Protein 3MKR (pdb70)

Secondary structure (DSSP, 8-state):
-TTHHHHHHHHTT-HHHHHHHHHHS---SHHHHHHHHHHHHHHHHHTT-HHHHHHHS-TTS-HHHHHHHHHHHHHH-STTHHHHHHHHHHHHHS----S-HHHHHHHHHHHHHTT-HHHHHHHHTT--SHHHHHHHHHHHHHTT-HHHHHHHHHHHHHH-TT-HHHHHHHHHHHHHH-TTHHHHHHHHHHHHHHHS---HHHHHHHHHHHHHTT-HHHHHHHHHHHHHH-TT-HHHHHHHHHHHHHTT--HHHHHHHHHHHHHH-TT-HHHHHHHHHHHHHHHHHHHHS--/----PPP----HHHHHHHH---HHHHHHTT-HHHHHHHHHHHS-B---GGGHHHHHHHHTTS-EEE-SSTTSPPEEE--BTTTTT--SSS--BPP---HHHHHHHHHHHHHHHHTT-HHHHHHHHHHHHHHGGG----SHHHHHHHHHHHHHHHHHHHHHHHHHHHTTS---SHHHHHHHHHHHHHHTTS---HHHHHHHHHHHHHHHHHTTBHHHHHHHHHHHHHT---HHHHHHHHHHHHHHHHS--BSS--S--TTS---BBTTT--B--TTS--EE-TTT--EE-GGGTTSBPTTTSSBBSS--------SGGG--

Nearest PDB structures (foldseek):
  3mkr-assembly1_B  TM=1.003E+00  e=6.838E-54  Bos taurus
  6u3v-assembly1_B  TM=9.927E-01  e=8.594E-50  Homo sapiens
  6tzt-assembly1_B  TM=9.932E-01  e=1.161E-49  Homo sapiens
  5a1v-assembly1_K  TM=9.867E-01  e=1.006E-48  Mus musculus
  3mv3-assembly1_A  TM=9.420E-01  e=2.541E-23  Saccharomyces cerevisiae

InterPro domains:
  IPR006822 Coatomer, epsilon subunit [PF04733] (16-305)
  IPR006822 Coatomer, epsilon subunit [PIRSF016478] (16-308)
  IPR006822 Coatomer, epsilon subunit [PTHR10805] (15-307)
  IPR011990 Tetratricopeptide-like helical domain superfamily [G3DSA:1.25.40.10] (17-307)
  IPR011990 Tetratricopeptide-like helical domain superfamily [SSF48452] (111-274)

Sequence (611 aa):
DELFDVKNAFYIGSYQQCINEAQRVKPSSPERDVERDVFLYRAYLAQRKYGVVLDEIKPSSAPELQAVRMFAEYLASHSRRDAIVAELDREMSRSVDVTNTTFLLMAASIYFYDQNPDAALRTLHQGDSLECMAMTVQILLKLDRLDLARKELKKMQDQDEDATLTQLATAWVSLAAGGEKLQDAYYIFQEMADKCSPTLLLLNGQAACHMAQGRWEAAEGVLQEALDKDSGHPETLINLVVLSQHLGKPPEVTNRYLSQLKDAHRSHPFIKEYRAKENDFDRLVLQYAPSGFFVPPTKGTSPTQIWCNNSQLPVDHILAGSFETAMRLLHDQVGVTQFGPYKQLFLQTYARGRTTYQALPCLPSMYGYPNRNWKDAGLKNGVPAVGLKLNDLIQRLQLCYQLTTVGKFEEAVEKFRSILLSVPLLVVDNKQEIAEAQQLITICREYIVGLSMETERKKLPKETLEQQKRICEMAAYFTHSNLQPVHMILVLRTALNLFFKLKNFRTAAAFARRLLELGPKPEVAQQTRKILSACEKNPTDAYQLNYDMHNPFDICAASYRPIYRGKPVEKCPLSGACYSPEFKGQICKVTTVTEIGKDVIGLRISPLQFR

Radius of gyration: 32.42 Å; Cα contacts (8 Å, |Δi|>4): 963; chains: 2; bounding box: 47×48×113 Å

Solvent-accessible surface area: 28336 Å² total; per-residue (Å²): 123,75,1,120,85,2,36,21,2,0,16,2,10,20,35,95,71,0,2,71,51,0,104,209,27,152,58,86,29,104,109,97,43,34,66,46,33,5,12,20,22,13,0,46,5,14,45,122,104,59,40,50,0,39,120,103,3,129,126,97,29,27,89,45,13,58,1,0,73,37,2,0,41,4,22,38,33,118,101,101,47,115,50,9,19,58,77,0,68,142,59,44,91,172,65,124,77,48,127,23,39,22,30,0,7,3,0,0,5,0,6,11,71,53,153,55,34,62,22,0,7,126,1,4,78,74,14,132,34,24,13,4,23,0,2,18,0,0,0,10,16,96,13,51,54,24,73,42,0,89,144,22,12,119,122,0,48,130,110,62,91,121,24,20,14,0,51,1,0,22,0,1,4,13,23,40,16,21,8,157,95,4,50,68,0,24,120,29,0,60,102,16,8,99,155,58,33,50,8,37,6,0,4,1,1,13,0,2,0,12,0,14,6,45,90,31,142,51,0,48,40,21,0,101,78,0,43,119,112,58,75,7,18,3,11,0,0,2,0,12,0,0,3,4,23,33,47,57,89,70,88,106,36,9,82,169,40,8,54,48,0,66,125,41,48,175,64,34,78,1,0,103,55,21,79,50,46,53,96,38,0,59,126,2,16,139,107,39,31,74,178,117,194,33,108,60,27,98,168,29,72,40,31,26,89,17,3,20,103,63,12,95,4,1,3,0,8,0,7,15,9,32,5,68,36,0,0,111,30,0,37,61,7,1,0,1,9,44,0,29,59,1,50,122,31,0,2,67,3,5,2,9,4,21,1,3,9,27,2,4,3,21,11,32,30,14,55,12,62,10,33,76,35,58,157,114,10,39,92,152,93,5,20,2,13,33,13,23,121,14,116,57,0,62,118,98,10,90,69,0,26,107,16,7,69,102,40,117,34,143,62,0,15,108,70,0,56,51,1,0,7,2,0,2,4,1,18,6,111,67,134,120,43,22,45,56,0,86,111,5,4,55,51,0,52,22,2,1,12,0,1,20,1,15,42,61,23,120,159,46,75,144,145,63,75,107,51,64,39,68,14,4,20,3,2,0,2,7,6,62,6,102,16,54,69,72,2,27,19,65,13,0,89,41,0,2,67,45,1,66,173,12,135,3,30,165,31,0,3,19,1,0,122,92,0,46,152,43,57,19,131,101,108,6,10,108,66,3,136,155,33,28,65,36,0,83,184,74,74,68,47,60,81,163,16,81,25,56,71,151,39,89,28,59,23,0,1,32,38,6,87,13,8,39,162,70,105,93,50,37,109,5,31,15,2,25,0,12,1,0,55,107,46,121,42,95,59,1,104,3,0,42,0,0,38,3,14,66,136,51,110,22,12,45,0,0,84,87,46,78,259

CATH classification: 1.25.40.10

Structure (mmCIF, N/CA/C/O backbone):
data_3MKR
#
_entry.id   3MKR
#
_cell.length_a   176.629
_cell.length_b   176.629
_cell.length_c   141.177
_cell.angle_alpha   90.00
_cell.angle_beta   90.00
_cell.angle_gamma   90.00
#
_symmetry.space_group_name_H-M   'I 4 2 2'
#
loop_
_entity.id
_entity.type
_entity.pdbx_description
1 polymer 'Coatomer subunit epsilon'
2 polymer 'Coatomer subunit alpha'
3 water water
#
loop_
_atom_site.group_PDB
_atom_site.id
_atom_site.type_symbol
_atom_site.label_atom_id
_atom_site.label_alt_id
_atom_site.label_comp_id
_atom_site.label_asym_id
_atom_site.label_entity_id
_atom_site.label_seq_id
_atom_site.pdbx_PDB_ins_code
_atom_site.Cartn_x
_atom_site.Cartn_y
_atom_site.Cartn_z
_atom_site.occupancy
_atom_site.B_iso_or_equiv
_atom_site.auth_seq_id
_atom_site.auth_comp_id
_atom_site.auth_asym_id
_atom_site.auth_atom_id
_atom_site.pdbx_PDB_model_num
ATOM 1 N N . ASP A 1 1 ? 53.483 31.437 95.370 1.00 71.75 17 ASP A N 1
ATOM 2 C CA . ASP A 1 1 ? 53.897 32.838 95.075 1.00 71.16 17 ASP A CA 1
ATOM 3 C C . ASP A 1 1 ? 52.688 33.685 94.709 1.00 70.44 17 ASP A C 1
ATOM 4 O O . ASP A 1 1 ? 51.958 33.368 93.773 1.00 69.51 17 ASP A O 1
ATOM 9 N N . GLU A 1 2 ? 52.490 34.773 95.440 1.00 70.53 18 GLU A N 1
ATOM 10 C CA . GLU A 1 2 ? 51.361 35.667 95.201 1.00 71.73 18 GLU A CA 1
ATOM 11 C C . GLU A 1 2 ? 51.593 36.593 94.004 1.00 71.58 18 GLU A C 1
ATOM 12 O O . GLU A 1 2 ? 50.646 37.141 93.428 1.00 71.64 18 GLU A O 1
ATOM 18 N N . LEU A 1 3 ? 52.859 36.762 93.640 1.00 70.10 19 LEU A N 1
ATOM 19 C CA . LEU A 1 3 ? 53.239 37.615 92.520 1.00 67.39 19 LEU A CA 1
ATOM 20 C C . LEU A 1 3 ? 53.554 36.803 91.266 1.00 65.32 19 LEU A C 1
ATOM 21 O O . LEU A 1 3 ? 54.218 37.293 90.351 1.00 64.76 19 LEU A O 1
ATOM 26 N N . PHE A 1 4 ? 53.072 35.566 91.224 1.00 62.33 20 PHE A N 1
ATOM 27 C CA . PHE A 1 4 ? 53.313 34.700 90.080 1.00 60.72 20 PHE A CA 1
ATOM 28 C C . PHE A 1 4 ? 52.818 35.285 88.758 1.00 59.04 20 PHE A C 1
ATOM 29 O O . PHE A 1 4 ? 53.544 35.283 87.765 1.00 57.47 20 PHE A O 1
ATOM 37 N N . ASP A 1 5 ? 51.583 35.778 88.739 1.00 58.58 21 ASP A N 1
ATOM 38 C CA . ASP A 1 5 ? 51.030 36.360 87.518 1.00 58.31 21 ASP A CA 1
ATOM 39 C C . ASP A 1 5 ? 51.780 37.614 87.103 1.00 56.87 21 ASP A C 1
ATOM 40 O O . ASP A 1 5 ? 52.167 37.761 85.940 1.00 56.72 21 ASP A O 1
ATOM 45 N N . VAL A 1 6 ? 51.973 38.512 88.066 1.00 54.41 22 VAL A N 1
ATOM 46 C CA . VAL A 1 6 ? 52.675 39.766 87.841 1.00 52.30 22 VAL A CA 1
ATOM 47 C C . VAL A 1 6 ? 53.989 39.524 87.106 1.00 51.76 22 VAL A C 1
ATOM 48 O O . VAL A 1 6 ? 54.226 40.091 86.036 1.00 50.11 22 VAL A O 1
ATOM 52 N N . LYS A 1 7 ? 54.833 38.677 87.692 1.00 49.76 23 LYS A N 1
ATOM 53 C CA . LYS A 1 7 ? 56.136 38.357 87.126 1.00 50.12 23 LYS A CA 1
ATOM 54 C C . LYS A 1 7 ? 56.016 37.690 85.763 1.00 49.06 23 LYS A C 1
ATOM 55 O O . LYS A 1 7 ? 56.690 38.062 84.802 1.00 46.12 23 LYS A O 1
ATOM 61 N N . ASN A 1 8 ? 55.160 36.686 85.688 1.00 49.41 24 ASN A N 1
ATOM 62 C CA . ASN A 1 8 ? 54.974 35.974 84.442 1.00 49.67 24 ASN A CA 1
ATOM 63 C C . ASN A 1 8 ? 54.537 36.930 83.327 1.00 48.78 24 ASN A C 1
ATOM 64 O O . ASN A 1 8 ? 55.083 36.891 82.219 1.00 47.85 24 ASN A O 1
ATOM 69 N N . ALA A 1 9 ? 53.563 37.788 83.619 1.00 46.41 25 ALA A N 1
ATOM 70 C CA . ALA A 1 9 ? 53.087 38.742 82.626 1.00 45.52 25 ALA A CA 1
ATOM 71 C C . ALA A 1 9 ? 54.276 39.572 82.110 1.00 44.91 25 ALA A C 1
ATOM 72 O O . ALA A 1 9 ? 54.407 39.842 80.909 1.00 44.76 25 ALA A O 1
ATOM 74 N N . PHE A 1 10 ? 55.150 39.954 83.032 1.00 41.93 26 PHE A N 1
ATOM 75 C CA . PHE A 1 10 ? 56.334 40.728 82.702 1.00 40.36 26 PHE A CA 1
ATOM 76 C C . PHE A 1 10 ? 57.275 39.985 81.744 1.00 39.82 26 PHE A C 1
ATOM 77 O O . PHE A 1 10 ? 57.624 40.493 80.674 1.00 40.41 26 PHE A O 1
ATOM 85 N N . TYR A 1 11 ? 57.680 38.780 82.127 1.00 37.91 27 TYR A N 1
ATOM 86 C CA . TYR A 1 11 ? 58.598 37.998 81.315 1.00 38.40 27 TYR A CA 1
ATOM 87 C C . TYR A 1 11 ? 58.139 37.654 79.904 1.00 38.77 27 TYR A C 1
ATOM 88 O O . TYR A 1 11 ? 58.963 37.602 79.000 1.00 39.08 27 TYR A O 1
ATOM 97 N N . ILE A 1 12 ? 56.844 37.409 79.703 1.00 40.27 28 ILE A N 1
ATOM 98 C CA . ILE A 1 12 ? 56.350 37.071 78.364 1.00 39.96 28 ILE A CA 1
ATOM 99 C C . ILE A 1 12 ? 56.107 38.321 77.528 1.00 40.49 28 ILE A C 1
ATOM 100 O O . ILE A 1 12 ? 55.680 38.232 76.375 1.00 40.72 28 ILE A O 1
ATOM 105 N N . GLY A 1 13 ? 56.342 39.484 78.127 1.00 40.70 29 GLY A N 1
ATOM 106 C CA . GLY A 1 13 ? 56.188 40.726 77.398 1.00 40.12 29 GLY A CA 1
ATOM 107 C C . GLY A 1 13 ? 54.902 41.530 77.441 1.00 41.37 29 GLY A C 1
ATOM 108 O O . GLY A 1 13 ? 54.791 42.486 76.677 1.00 43.03 29 GLY A O 1
ATOM 109 N N . SER A 1 14 ? 53.920 41.173 78.269 1.00 41.66 30 SER A N 1
ATOM 110 C CA . SER A 1 14 ? 52.697 41.985 78.323 1.00 42.49 30 SER A CA 1
ATOM 111 C C . SER A 1 14 ? 52.790 42.833 79.583 1.00 42.81 30 SER A C 1
ATOM 112 O O . SER A 1 14 ? 52.304 42.479 80.659 1.00 45.50 30 SER A O 1
ATOM 115 N N . TYR A 1 15 ? 53.435 43.973 79.407 1.00 41.05 31 TYR A N 1
ATOM 116 C CA . TYR A 1 15 ? 53.703 44.907 80.469 1.00 40.47 31 TYR A CA 1
ATOM 117 C C . TYR A 1 15 ? 52.498 45.588 81.106 1.00 40.55 31 TYR A C 1
ATOM 118 O O . TYR A 1 15 ? 52.441 45.729 82.332 1.00 41.10 31 TYR A O 1
ATOM 127 N N . GLN A 1 16 ? 51.531 46.004 80.297 1.00 40.93 32 GLN A N 1
ATOM 128 C CA . GLN A 1 16 ? 50.358 46.672 80.844 1.00 40.60 32 GLN A CA 1
ATOM 129 C C . GLN A 1 16 ? 49.638 45.705 81.769 1.00 42.19 32 GLN A C 1
ATOM 130 O O . GLN A 1 16 ? 49.156 46.090 82.836 1.00 40.71 32 GLN A O 1
ATOM 136 N N . GLN A 1 17 ? 49.590 44.439 81.358 1.00 44.12 33 GLN A N 1
ATOM 137 C CA . GLN A 1 17 ? 48.958 43.397 82.154 1.00 44.55 33 GLN A CA 1
ATOM 138 C C . GLN A 1 17 ? 49.720 43.249 83.463 1.00 44.38 33 GLN A C 1
ATOM 139 O O . GLN A 1 17 ? 49.125 43.026 84.510 1.00 45.36 33 GLN A O 1
ATOM 145 N N . CYS A 1 18 ? 51.044 43.359 83.394 1.00 42.61 34 CYS A N 1
ATOM 146 C CA . CYS A 1 18 ? 51.880 43.256 84.579 1.00 41.16 34 CYS A CA 1
ATOM 147 C C . CYS A 1 18 ? 51.564 44.416 85.525 1.00 42.62 34 CYS A C 1
ATOM 148 O O . CYS A 1 18 ? 51.394 44.238 86.742 1.00 41.12 34 CYS A O 1
ATOM 151 N N . ILE A 1 19 ? 51.487 45.610 84.953 1.00 42.26 35 ILE A N 1
ATOM 152 C CA . ILE A 1 19 ? 51.192 46.795 85.733 1.00 42.49 35 ILE A CA 1
ATOM 153 C C . ILE A 1 19 ? 49.786 46.719 86.340 1.00 43.91 35 ILE A C 1
ATOM 154 O O . ILE A 1 19 ? 49.585 47.039 87.508 1.00 45.63 35 ILE A O 1
ATOM 159 N N . ASN A 1 20 ? 48.812 46.277 85.561 1.00 44.36 36 ASN A N 1
ATOM 160 C CA . ASN A 1 20 ? 47.458 46.190 86.079 1.00 45.42 36 ASN A CA 1
ATOM 161 C C . ASN A 1 20 ? 47.370 45.240 87.259 1.00 47.91 36 ASN A C 1
ATOM 162 O O . ASN A 1 20 ? 46.802 45.581 88.298 1.00 47.77 36 ASN A O 1
ATOM 167 N N . GLU A 1 21 ? 47.934 44.048 87.109 1.00 50.72 37 GLU A N 1
ATOM 168 C CA . GLU A 1 21 ? 47.880 43.078 88.188 1.00 54.48 37 GLU A CA 1
ATOM 169 C C . GLU A 1 21 ? 48.711 43.515 89.378 1.00 55.67 37 GLU A C 1
ATOM 170 O O . GLU A 1 21 ? 48.321 43.302 90.522 1.00 56.67 37 GLU A O 1
ATOM 176 N N . ALA A 1 22 ? 49.854 44.134 89.111 1.00 57.39 38 ALA A N 1
ATOM 177 C CA . ALA A 1 22 ? 50.718 44.597 90.185 1.00 58.76 38 ALA A CA 1
ATOM 178 C C . ALA A 1 22 ? 49.914 45.433 91.180 1.00 60.00 38 ALA A C 1
ATOM 179 O O . ALA A 1 22 ? 50.083 45.298 92.393 1.00 59.54 38 ALA A O 1
ATOM 181 N N . GLN A 1 23 ? 49.028 46.278 90.661 1.00 61.37 39 GLN A N 1
ATOM 182 C CA . GLN A 1 23 ? 48.202 47.142 91.498 1.00 64.90 39 GLN A CA 1
ATOM 183 C C . GLN A 1 23 ? 47.032 46.435 92.175 1.00 68.31 39 GLN A C 1
ATOM 184 O O . GLN A 1 23 ? 46.622 46.819 93.268 1.00 68.79 39 GLN A O 1
ATOM 190 N N . ARG A 1 24 ? 46.484 45.415 91.524 1.00 72.54 40 ARG A N 1
ATOM 191 C CA . ARG A 1 24 ? 45.373 44.663 92.098 1.00 76.87 40 ARG A CA 1
ATOM 192 C C . ARG A 1 24 ? 45.872 43.844 93.291 1.00 78.11 40 ARG A C 1
ATOM 193 O O . ARG A 1 24 ? 45.106 43.516 94.196 1.00 78.40 40 ARG A O 1
ATOM 201 N N . VAL A 1 25 ? 47.163 43.528 93.289 1.00 79.51 41 VAL A N 1
ATOM 202 C CA . VAL A 1 25 ? 47.771 42.745 94.362 1.00 81.43 41 VAL A CA 1
ATOM 203 C C . VAL A 1 25 ? 47.911 43.528 95.662 1.00 82.86 41 VAL A C 1
ATOM 204 O O . VAL A 1 25 ? 48.207 44.726 95.655 1.00 82.85 41 VAL A O 1
ATOM 208 N N . LYS A 1 26 ? 47.699 42.834 96.777 1.00 84.38 42 LYS A N 1
ATOM 209 C CA . LYS A 1 26 ? 47.824 43.437 98.096 1.00 85.57 42 LYS A CA 1
ATOM 210 C C . LYS A 1 26 ? 49.114 42.941 98.728 1.00 86.42 42 LYS A C 1
ATOM 211 O O . LYS A 1 26 ? 49.388 41.743 98.744 1.00 85.24 42 LYS A O 1
ATOM 217 N N . PRO A 1 27 ? 49.919 43.868 99.270 1.00 88.51 43 PRO A N 1
ATOM 218 C CA . PRO A 1 27 ? 51.205 43.568 99.913 1.00 89.03 43 PRO A CA 1
ATOM 219 C C . PRO A 1 27 ? 51.285 42.200 100.594 1.00 88.60 43 PRO A C 1
ATOM 220 O O . PRO A 1 27 ? 51.595 41.199 99.943 1.00 88.45 43 PRO A O 1
ATOM 224 N N . SER A 1 28 ? 51.011 42.180 101.899 1.00 87.37 44 SER A N 1
ATOM 225 C CA . SER A 1 28 ? 51.036 40.966 102.723 1.00 86.69 44 SER A CA 1
ATOM 226 C C . SER A 1 28 ? 52.456 40.572 103.133 1.00 85.83 44 SER A C 1
ATOM 227 O O . SER A 1 28 ? 52.724 39.404 103.432 1.00 84.84 44 SER A O 1
ATOM 230 N N . SER A 1 29 ? 53.353 41.554 103.148 1.00 84.87 45 SER A N 1
ATOM 231 C CA . SER A 1 29 ? 54.750 41.339 103.514 1.00 83.85 45 SER A CA 1
ATOM 232 C C . SER A 1 29 ? 55.583 42.517 103.029 1.00 84.28 45 SER A C 1
ATOM 233 O O . SER A 1 29 ? 55.539 42.868 101.851 1.00 84.51 45 SER A O 1
ATOM 236 N N . PRO A 1 30 ? 56.348 43.152 103.931 1.00 84.84 46 PRO A N 1
ATOM 237 C CA . PRO A 1 30 ? 57.161 44.284 103.483 1.00 84.91 46 PRO A CA 1
ATOM 238 C C . PRO A 1 30 ? 58.110 43.818 102.387 1.00 84.24 46 PRO A C 1
ATOM 239 O O . PRO A 1 30 ? 58.642 44.624 101.632 1.00 83.82 46 PRO A O 1
ATOM 243 N N . GLU A 1 31 ? 58.306 42.504 102.310 1.00 84.09 47 GLU A N 1
ATOM 244 C CA . GLU A 1 31 ? 59.173 41.907 101.296 1.00 84.08 47 GLU A CA 1
ATOM 245 C C . GLU A 1 31 ? 58.392 41.893 99.982 1.00 82.42 47 GLU A C 1
ATOM 246 O O . GLU A 1 31 ? 58.797 42.493 98.986 1.00 82.10 47 GLU A O 1
ATOM 252 N N . ARG A 1 32 ? 57.261 41.199 100.004 1.00 80.89 48 ARG A N 1
ATOM 253 C CA . ARG A 1 32 ? 56.402 41.077 98.840 1.00 80.16 48 ARG A CA 1
ATOM 254 C C . ARG A 1 32 ? 56.018 42.441 98.272 1.00 78.17 48 ARG A C 1
ATOM 255 O O . ARG A 1 32 ? 55.993 42.626 97.055 1.00 77.55 48 ARG A O 1
ATOM 263 N N . ASP A 1 33 ? 55.717 43.395 99.150 1.00 75.68 49 ASP A N 1
ATOM 264 C CA . ASP A 1 33 ? 55.341 44.736 98.712 1.00 73.21 49 ASP A CA 1
ATOM 265 C C . ASP A 1 33 ? 56.481 45.354 97.896 1.00 71.21 49 ASP A C 1
ATOM 266 O O . ASP A 1 33 ? 56.244 46.059 96.913 1.00 71.02 49 ASP A O 1
ATOM 271 N N . VAL A 1 34 ? 57.719 45.085 98.302 1.00 68.04 50 VAL A N 1
ATOM 272 C CA . VAL A 1 34 ? 58.868 45.609 97.582 1.00 65.52 50 VAL A CA 1
ATOM 273 C C . VAL A 1 34 ? 59.022 44.842 96.274 1.00 64.51 50 VAL A C 1
ATOM 274 O O . VAL A 1 34 ? 59.269 45.437 95.226 1.00 63.52 50 VAL A O 1
ATOM 278 N N . GLU A 1 35 ? 58.872 43.520 96.338 1.00 63.41 51 GLU A N 1
ATOM 279 C CA . GLU A 1 35 ? 58.972 42.687 95.144 1.00 62.71 51 GLU A CA 1
ATOM 280 C C . GLU A 1 35 ? 57.973 43.183 94.104 1.00 61.42 51 GLU A C 1
ATOM 281 O O . GLU A 1 35 ? 58.286 43.252 92.913 1.00 61.94 51 GLU A O 1
ATOM 287 N N . ARG A 1 36 ? 56.772 43.533 94.559 1.00 58.86 52 ARG A N 1
ATOM 288 C CA . ARG A 1 36 ? 55.737 44.018 93.658 1.00 57.04 52 ARG A CA 1
ATOM 289 C C . ARG A 1 36 ? 56.115 45.332 93.002 1.00 55.03 52 ARG A C 1
ATOM 290 O O . ARG A 1 36 ? 56.032 45.462 91.783 1.00 54.51 52 ARG A O 1
ATOM 298 N N . ASP A 1 37 ? 56.500 46.316 93.810 1.00 53.41 53 ASP A N 1
ATOM 299 C CA . ASP A 1 37 ? 56.887 47.608 93.260 1.00 51.11 53 ASP A CA 1
ATOM 300 C C . ASP A 1 37 ? 58.030 47.436 92.259 1.00 48.62 53 ASP A C 1
ATOM 301 O O . ASP A 1 37 ? 58.073 48.120 91.229 1.00 47.92 53 ASP A O 1
ATOM 306 N N . VAL A 1 38 ? 58.943 46.512 92.549 1.00 43.45 54 VAL A N 1
ATOM 307 C CA . VAL A 1 38 ? 60.068 46.289 91.659 1.00 42.29 54 VAL A CA 1
ATOM 308 C C . VAL A 1 38 ? 59.574 45.889 90.274 1.00 42.95 54 VAL A C 1
ATOM 309 O O . VAL A 1 38 ? 60.019 46.449 89.269 1.00 43.23 54 VAL A O 1
ATOM 313 N N . PHE A 1 39 ? 58.654 44.933 90.209 1.00 42.03 55 PHE A N 1
ATOM 314 C CA . PHE A 1 39 ? 58.134 44.539 88.912 1.00 40.53 55 PHE A CA 1
ATOM 315 C C . PHE A 1 39 ? 57.270 45.625 88.291 1.00 40.87 55 PHE A C 1
ATOM 316 O O . PHE A 1 39 ? 57.285 45.798 87.072 1.00 41.32 55 PHE A O 1
ATOM 324 N N . LEU A 1 40 ? 56.535 46.364 89.121 1.00 40.50 56 LEU A N 1
ATOM 325 C CA . LEU A 1 40 ? 55.700 47.445 88.624 1.00 41.26 56 LEU A CA 1
ATOM 326 C C . LEU A 1 40 ? 56.564 48.397 87.808 1.00 41.62 56 LEU A C 1
ATOM 327 O O . LEU A 1 40 ? 56.218 48.756 86.686 1.00 41.31 56 LEU A O 1
ATOM 332 N N . TYR A 1 41 ? 57.697 48.802 88.366 1.00 42.44 57 TYR A N 1
ATOM 333 C CA . TYR A 1 41 ? 58.569 49.718 87.647 1.00 43.24 57 TYR A CA 1
ATOM 334 C C . TYR A 1 41 ? 59.409 49.054 86.560 1.00 42.35 57 TYR A C 1
ATOM 335 O O . TYR A 1 41 ? 59.791 49.708 85.592 1.00 43.27 57 TYR A O 1
ATOM 344 N N . ARG A 1 42 ? 59.702 47.764 86.708 1.00 42.29 58 ARG A N 1
ATOM 345 C CA . ARG A 1 42 ? 60.448 47.059 85.667 1.00 40.50 58 ARG A CA 1
ATOM 346 C C . ARG A 1 42 ? 59.546 47.157 84.430 1.00 39.05 58 ARG A C 1
ATOM 347 O O . ARG A 1 42 ? 60.011 47.384 83.317 1.00 37.28 58 ARG A O 1
ATOM 355 N N . ALA A 1 43 ? 58.243 46.999 84.658 1.00 38.06 59 ALA A N 1
ATOM 356 C CA . ALA A 1 43 ? 57.240 47.044 83.602 1.00 37.18 59 ALA A CA 1
ATOM 357 C C . ALA A 1 43 ? 57.151 48.423 82.948 1.00 38.34 59 ALA A C 1
ATOM 358 O O . ALA A 1 43 ? 57.064 48.528 81.726 1.00 39.92 59 ALA A O 1
ATOM 360 N N . TYR A 1 44 ? 57.161 49.480 83.750 1.00 37.78 60 TYR A N 1
ATOM 361 C CA . TYR A 1 44 ? 57.099 50.819 83.191 1.00 38.81 60 TYR A CA 1
ATOM 362 C C . TYR A 1 44 ? 58.345 51.073 82.358 1.00 40.61 60 TYR A C 1
ATOM 363 O O . TYR A 1 44 ? 58.302 51.784 81.351 1.00 41.01 60 TYR A O 1
ATOM 372 N N . LEU A 1 45 ? 59.454 50.476 82.783 1.00 42.03 61 LEU A N 1
ATOM 373 C CA . LEU A 1 45 ? 60.731 50.606 82.083 1.00 42.98 61 LEU A CA 1
ATOM 374 C C . LEU A 1 45 ? 60.647 49.911 80.729 1.00 42.50 61 LEU A C 1
ATOM 375 O O . LEU A 1 45 ? 61.188 50.399 79.729 1.00 42.18 61 LEU A O 1
ATOM 380 N N . ALA A 1 46 ? 59.970 48.764 80.703 1.00 42.09 62 ALA A N 1
ATOM 381 C CA . ALA A 1 46 ? 59.812 48.008 79.466 1.00 42.39 62 ALA A CA 1
ATOM 382 C C . ALA A 1 46 ? 58.969 48.825 78.492 1.00 42.33 62 ALA A C 1
ATOM 383 O O . ALA A 1 46 ? 59.155 48.730 77.273 1.00 42.09 62 ALA A O 1
ATOM 385 N N . GLN A 1 47 ? 58.051 49.628 79.032 1.00 40.94 63 GLN A N 1
ATOM 386 C CA . GLN A 1 47 ? 57.200 50.476 78.199 1.00 42.09 63 GLN A CA 1
ATOM 387 C C . GLN A 1 47 ? 57.910 51.789 77.867 1.00 42.02 63 GLN A C 1
ATOM 388 O O . GLN A 1 47 ? 57.334 52.661 77.225 1.00 40.96 63 GLN A O 1
ATOM 394 N N . ARG A 1 48 ? 59.153 51.921 78.324 1.00 42.62 64 ARG A N 1
ATOM 395 C CA . ARG A 1 48 ? 59.962 53.114 78.093 1.00 44.42 64 ARG A CA 1
ATOM 396 C C . ARG A 1 48 ? 59.442 54.342 78.824 1.00 43.29 64 ARG A C 1
ATOM 397 O O . ARG A 1 48 ? 59.715 55.466 78.408 1.00 42.53 64 ARG A O 1
ATOM 405 N N . LYS A 1 49 ? 58.692 54.130 79.901 1.00 43.11 65 LYS A N 1
ATOM 406 C CA . LYS A 1 49 ? 58.143 55.241 80.681 1.00 42.95 65 LYS A CA 1
ATOM 407 C C . LYS A 1 49 ? 59.112 55.573 81.817 1.00 42.36 65 LYS A C 1
ATOM 408 O O . LYS A 1 49 ? 58.776 55.453 82.996 1.00 41.21 65 LYS A O 1
ATOM 414 N N . TYR A 1 50 ? 60.313 55.997 81.428 1.00 42.54 66 TYR A N 1
ATOM 415 C CA . TYR A 1 50 ? 61.405 56.333 82.339 1.00 41.74 66 TYR A CA 1
ATOM 416 C C . TYR A 1 50 ? 61.045 57.385 83.361 1.00 41.97 66 TYR A C 1
ATOM 417 O O . TYR A 1 50 ? 61.364 57.250 84.542 1.00 43.66 66 TYR A O 1
ATOM 426 N N . GLY A 1 51 ? 60.385 58.440 82.902 1.00 42.07 67 GLY A N 1
ATOM 427 C CA . GLY A 1 51 ? 59.983 59.502 83.802 1.00 41.64 67 GLY A CA 1
ATOM 428 C C . GLY A 1 51 ? 59.180 58.974 84.972 1.00 42.43 67 GLY A C 1
ATOM 429 O O . GLY A 1 51 ? 59.388 59.389 86.108 1.00 44.52 67 GLY A O 1
ATOM 430 N N . VAL A 1 52 ? 58.262 58.056 84.699 1.00 43.13 68 VAL A N 1
ATOM 431 C CA . VAL A 1 52 ? 57.436 57.478 85.743 1.00 43.05 68 VAL A CA 1
ATOM 432 C C . VAL A 1 52 ? 58.299 56.859 86.840 1.00 44.84 68 VAL A C 1
ATOM 433 O O . VAL A 1 52 ? 58.043 57.059 88.034 1.00 45.31 68 VAL A O 1
ATOM 437 N N . VAL A 1 53 ? 59.332 56.126 86.433 1.00 44.83 69 VAL A N 1
ATOM 438 C CA . VAL A 1 53 ? 60.217 55.464 87.390 1.00 46.54 69 VAL A CA 1
ATOM 439 C C . VAL A 1 53 ? 61.112 56.453 88.140 1.00 47.31 69 VAL A C 1
ATOM 440 O O . VAL A 1 53 ? 61.261 56.385 89.369 1.00 45.42 69 VAL A O 1
ATOM 444 N N . LEU A 1 54 ? 61.707 57.375 87.394 1.00 48.16 70 LEU A N 1
ATOM 445 C CA . LEU A 1 54 ? 62.591 58.364 87.987 1.00 50.26 70 LEU A CA 1
ATOM 446 C C . LEU A 1 54 ? 61.892 59.266 88.995 1.00 52.74 70 LEU A C 1
ATOM 447 O O . LEU A 1 54 ? 62.462 59.579 90.041 1.00 53.51 70 LEU A O 1
ATOM 452 N N . ASP A 1 55 ? 60.655 59.664 88.688 1.00 55.56 71 ASP A N 1
ATOM 453 C CA . ASP A 1 55 ? 59.887 60.539 89.57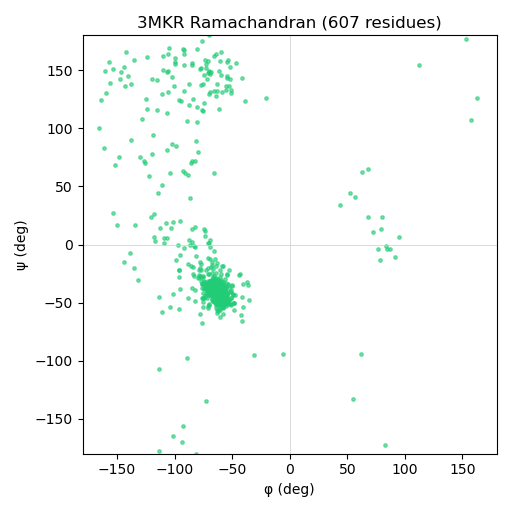3 1.00 57.36 71 ASP A CA 1
ATOM 454 C C . ASP A 1 55 ? 59.330 59.808 90.782 1.00 57.07 71 ASP A C 1
ATOM 455 O O . ASP A 1 55 ? 59.436 60.295 91.897 1.00 58.67 71 ASP A O 1
ATOM 460 N N . GLU A 1 56 ? 58.744 58.638 90.569 1.00 57.92 72 GLU A N 1
ATOM 461 C CA . GLU A 1 56 ? 58.143 57.890 91.665 1.00 58.21 72 GLU A CA 1
ATOM 462 C C . GLU A 1 56 ? 59.080 57.180 92.629 1.00 58.58 72 GLU A C 1
ATOM 463 O O . GLU A 1 56 ? 58.752 57.033 93.803 1.00 58.49 72 GLU A O 1
ATOM 469 N N . ILE A 1 57 ? 60.235 56.729 92.155 1.00 60.28 73 ILE A N 1
ATOM 470 C CA . ILE A 1 57 ? 61.171 56.058 93.055 1.00 60.89 73 ILE A CA 1
ATOM 471 C C . ILE A 1 57 ? 62.055 57.149 93.646 1.00 62.19 73 ILE A C 1
ATOM 472 O O . ILE A 1 57 ? 62.918 57.702 92.965 1.00 62.13 73 ILE A O 1
ATOM 477 N N . LYS A 1 58 ? 61.834 57.470 94.913 1.00 63.88 74 LYS A N 1
ATOM 478 C CA . LYS A 1 58 ? 62.621 58.506 95.567 1.00 66.62 74 LYS A CA 1
ATOM 479 C C . LYS A 1 58 ? 63.647 57.926 96.541 1.00 66.41 74 LYS A C 1
ATOM 480 O O . LYS A 1 58 ? 63.552 56.762 96.941 1.00 65.77 74 LYS A O 1
ATOM 486 N N . PRO A 1 59 ? 64.636 58.743 96.946 1.00 66.78 75 PRO A N 1
ATOM 487 C CA . PRO A 1 59 ? 65.713 58.360 97.868 1.00 66.82 75 PRO A CA 1
ATOM 488 C C . PRO A 1 59 ? 65.373 57.488 99.078 1.00 66.15 75 PRO A C 1
ATOM 489 O O . PRO A 1 59 ? 66.184 56.659 99.488 1.00 66.08 75 PRO A O 1
ATOM 493 N N . SER A 1 60 ? 64.185 57.669 99.642 1.00 65.67 76 SER A N 1
ATOM 494 C CA . SER A 1 60 ? 63.780 56.892 100.805 1.00 64.67 76 SER A CA 1
ATOM 495 C C . SER A 1 60 ? 63.231 55.519 100.423 1.00 63.81 76 SER A C 1
ATOM 496 O O . SER A 1 60 ? 62.882 54.731 101.300 1.00 62.99 76 SER A O 1
ATOM 499 N N . SER A 1 61 ? 63.147 55.237 99.122 1.00 62.00 77 SER A N 1
ATOM 500 C CA . SER A 1 61 ? 62.612 53.956 98.658 1.00 60.30 77 SER A CA 1
ATOM 501 C C . SER A 1 61 ? 63.574 52.796 98.901 1.00 58.73 77 SER A C 1
ATOM 502 O O . SER A 1 61 ? 64.790 52.990 98.985 1.00 57.45 77 SER A O 1
ATOM 505 N N . ALA A 1 62 ? 63.027 51.587 98.999 1.00 56.60 78 ALA A N 1
ATOM 506 C CA . ALA A 1 62 ? 63.848 50.402 99.238 1.00 56.93 78 ALA A CA 1
ATOM 507 C C . ALA A 1 62 ? 65.068 50.367 98.318 1.00 57.04 78 ALA A C 1
ATOM 508 O O . ALA A 1 62 ? 65.085 50.996 97.255 1.00 58.31 78 ALA A O 1
ATOM 510 N N . PRO A 1 63 ? 66.123 49.651 98.732 1.00 56.04 79 PRO A N 1
ATOM 511 C CA . PRO A 1 63 ? 67.332 49.552 97.912 1.00 53.40 79 PRO A CA 1
ATOM 512 C C . PRO A 1 63 ? 67.071 48.803 96.603 1.00 52.39 79 PRO A C 1
ATOM 513 O O . PRO A 1 63 ? 67.720 49.071 95.584 1.00 51.52 79 PRO A O 1
ATOM 517 N N . GLU A 1 64 ? 66.122 47.868 96.628 1.00 51.22 80 GLU A N 1
ATOM 518 C CA . GLU A 1 64 ? 65.776 47.129 95.416 1.00 50.49 80 GLU A CA 1
ATOM 519 C C . GLU A 1 64 ? 65.266 48.135 94.391 1.00 49.95 80 GLU A C 1
ATOM 520 O O . GLU A 1 64 ? 65.664 48.099 93.224 1.00 50.10 80 GLU A O 1
ATOM 526 N N . LEU A 1 65 ? 64.381 49.029 94.836 1.00 48.40 81 LEU A N 1
ATOM 527 C CA . LEU A 1 65 ? 63.827 50.059 93.963 1.00 48.12 81 LEU A CA 1
ATOM 528 C C . LEU A 1 65 ? 64.908 51.013 93.489 1.00 48.54 81 LEU A C 1
ATOM 529 O O . LEU A 1 65 ? 64.881 51.473 92.352 1.00 49.19 81 LEU A O 1
ATOM 534 N N . GLN A 1 66 ? 65.864 51.310 94.361 1.00 49.45 82 GLN A N 1
ATOM 535 C CA . GLN A 1 66 ? 66.971 52.198 94.002 1.00 49.56 82 GLN A CA 1
ATOM 536 C C . GLN A 1 66 ? 67.731 51.611 92.803 1.00 47.02 82 GLN A C 1
ATOM 537 O O . GLN A 1 66 ? 68.122 52.334 91.890 1.00 46.55 82 GLN A O 1
ATOM 543 N N . ALA A 1 67 ? 67.940 50.296 92.820 1.00 44.38 83 ALA A N 1
ATOM 544 C CA . ALA A 1 67 ? 68.633 49.604 91.734 1.00 42.48 83 ALA A CA 1
ATOM 545 C C . ALA A 1 67 ? 67.863 49.835 90.438 1.00 41.94 83 ALA A C 1
ATOM 546 O O . ALA A 1 67 ? 68.435 50.210 89.410 1.00 40.51 83 ALA A O 1
ATOM 548 N N . VAL A 1 68 ? 66.557 49.602 90.503 1.00 40.43 84 VAL A N 1
ATOM 549 C CA . VAL A 1 68 ? 65.684 49.799 89.359 1.00 40.09 84 VAL A CA 1
ATOM 550 C C . VAL A 1 68 ? 65.834 51.227 88.852 1.00 41.05 84 VAL A C 1
ATOM 551 O O . VAL A 1 68 ? 65.988 51.463 87.654 1.00 41.45 84 VAL A O 1
ATOM 555 N N . ARG A 1 69 ? 65.806 52.179 89.774 1.00 42.63 85 ARG A N 1
ATOM 556 C CA . ARG A 1 69 ? 65.919 53.579 89.401 1.00 46.02 85 ARG A CA 1
ATOM 557 C C . ARG A 1 69 ? 67.268 53.852 88.764 1.00 47.26 85 ARG A C 1
ATOM 558 O O . ARG A 1 69 ? 67.398 54.714 87.893 1.00 47.82 85 ARG A O 1
ATOM 566 N N . MET A 1 70 ? 68.273 53.102 89.193 1.00 49.13 86 MET A N 1
ATOM 567 C CA . MET A 1 70 ? 69.618 53.269 88.660 1.00 50.22 86 MET A CA 1
ATOM 568 C C . MET A 1 70 ? 69.592 52.953 87.168 1.00 49.87 86 MET A C 1
ATOM 569 O O . MET A 1 70 ? 70.117 53.700 86.344 1.00 49.68 86 MET A O 1
ATOM 574 N N . PHE A 1 71 ? 68.962 51.835 86.834 1.00 49.66 87 PHE A N 1
ATOM 575 C CA . PHE A 1 71 ? 68.859 51.399 85.450 1.00 48.61 87 PHE A CA 1
ATOM 576 C C . PHE A 1 71 ? 68.030 52.418 84.679 1.00 47.44 87 PHE A C 1
ATOM 577 O O . PHE A 1 71 ? 68.351 52.769 83.548 1.00 46.37 87 PHE A O 1
ATOM 585 N N . ALA A 1 72 ? 66.975 52.910 85.316 1.00 47.71 88 ALA A N 1
ATOM 586 C CA . ALA A 1 72 ? 66.098 53.889 84.695 1.00 48.06 88 ALA A CA 1
ATOM 587 C C . ALA A 1 72 ? 66.852 55.140 84.245 1.00 48.93 88 ALA A C 1
ATOM 588 O O . ALA A 1 72 ? 66.644 55.614 83.127 1.00 50.33 88 ALA A O 1
ATOM 590 N N . GLU A 1 73 ? 67.719 55.687 85.099 1.00 49.14 89 GLU A N 1
ATOM 591 C CA . GLU A 1 73 ? 68.467 56.879 84.712 1.00 47.67 89 GLU A CA 1
ATOM 592 C C . GLU A 1 73 ? 69.490 56.534 83.635 1.00 46.19 89 GLU A C 1
ATOM 593 O O . GLU A 1 73 ? 69.744 57.328 82.729 1.00 44.94 89 GLU A O 1
ATOM 599 N N . TYR A 1 74 ? 70.073 55.346 83.723 1.00 44.79 90 TYR A N 1
ATOM 600 C CA . TYR A 1 74 ? 71.049 54.938 82.724 1.00 44.14 90 TYR A CA 1
ATOM 601 C C . TYR A 1 74 ? 70.347 54.886 81.370 1.00 44.18 90 TYR A C 1
ATOM 602 O O . TYR A 1 74 ? 70.883 55.324 80.348 1.00 43.92 90 TYR A O 1
ATOM 611 N N . LEU A 1 75 ? 69.135 54.345 81.380 1.00 43.74 91 LEU A N 1
ATOM 612 C CA . LEU A 1 75 ? 68.340 54.200 80.170 1.00 44.69 91 LEU A CA 1
ATOM 613 C C . LEU A 1 75 ? 67.858 55.543 79.623 1.00 46.80 91 LEU A C 1
ATOM 614 O O . LEU A 1 75 ? 67.856 55.777 78.417 1.00 47.00 91 LEU A O 1
ATOM 619 N N . ALA A 1 76 ? 67.461 56.430 80.522 1.00 50.19 92 ALA A N 1
ATOM 620 C CA . ALA A 1 76 ? 66.955 57.735 80.137 1.00 53.18 92 ALA A CA 1
ATOM 621 C C . ALA A 1 76 ? 68.060 58.695 79.718 1.00 56.62 92 ALA A C 1
ATOM 622 O O . ALA A 1 76 ? 68.163 59.068 78.548 1.00 59.42 92 ALA A O 1
ATOM 624 N N . SER A 1 77 ? 68.890 59.085 80.680 1.00 59.78 93 SER A N 1
ATOM 625 C CA . SER A 1 77 ? 69.978 60.030 80.438 1.00 61.06 93 SER A CA 1
ATOM 626 C C . SER A 1 77 ? 71.242 59.438 79.804 1.00 60.89 93 SER A C 1
ATOM 627 O O . SER A 1 77 ? 72.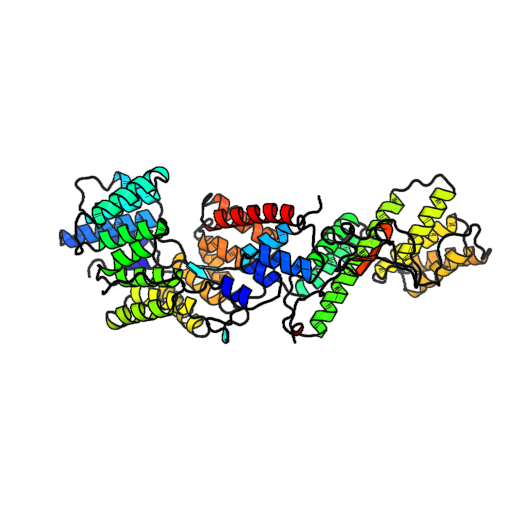020 58.754 80.464 1.00 61.55 93 SER A O 1
ATOM 630 N N . HIS A 1 78 ? 71.447 59.720 78.522 1.00 61.17 94 HIS A N 1
ATOM 631 C CA . HIS A 1 78 ? 72.619 59.237 77.795 1.00 61.42 94 HIS A CA 1
ATOM 632 C C . HIS A 1 78 ? 73.924 59.783 78.358 1.00 61.01 94 HIS A C 1
ATOM 633 O O . HIS A 1 78 ? 74.949 59.096 78.369 1.00 59.10 94 HIS A O 1
ATOM 640 N N . SER A 1 79 ? 73.878 61.024 78.826 1.00 60.93 95 SER A N 1
ATOM 641 C CA . SER A 1 79 ? 75.060 61.664 79.381 1.00 61.28 95 SER A CA 1
ATOM 642 C C . SER A 1 79 ? 75.488 61.064 80.719 1.00 61.08 95 SER A C 1
ATOM 643 O O . SER A 1 79 ? 76.672 60.822 80.954 1.00 62.31 95 SER A O 1
ATOM 646 N N . ARG A 1 80 ? 74.519 60.807 81.583 1.00 60.21 96 ARG A N 1
ATOM 647 C CA . ARG A 1 80 ? 74.793 60.255 82.900 1.00 59.74 96 ARG A CA 1
ATOM 648 C C . ARG A 1 80 ? 75.361 58.841 82.945 1.00 59.27 96 ARG A C 1
ATOM 649 O O . ARG A 1 80 ? 75.720 58.364 84.019 1.00 58.84 96 ARG A O 1
ATOM 657 N N . ARG A 1 81 ? 75.458 58.180 81.795 1.00 59.84 97 ARG A N 1
ATOM 658 C CA . ARG A 1 81 ? 75.931 56.794 81.750 1.00 61.32 97 ARG A CA 1
ATOM 659 C C . ARG A 1 81 ? 77.304 56.452 82.308 1.00 62.65 97 ARG A C 1
ATOM 660 O O . ARG A 1 81 ? 77.414 55.563 83.153 1.00 63.55 97 ARG A O 1
ATOM 668 N N . ASP A 1 82 ? 78.353 57.126 81.852 1.00 63.34 98 ASP A N 1
ATOM 669 C CA . ASP A 1 82 ? 79.678 56.817 82.373 1.00 64.17 98 ASP A CA 1
ATOM 670 C C . ASP A 1 82 ? 79.762 57.095 83.871 1.00 63.26 98 ASP A C 1
ATOM 671 O O . ASP A 1 82 ? 80.454 56.387 84.604 1.00 63.86 98 ASP A O 1
ATOM 676 N N . ALA A 1 83 ? 79.040 58.113 84.323 1.00 61.84 99 ALA A N 1
ATOM 677 C CA . ALA A 1 83 ? 79.020 58.469 85.738 1.00 60.19 99 ALA A CA 1
ATOM 678 C C . ALA A 1 83 ? 78.325 57.372 86.554 1.00 59.05 99 ALA A C 1
ATOM 679 O O . ALA A 1 83 ? 78.675 57.122 87.716 1.00 59.94 99 ALA A O 1
ATOM 681 N N . ILE A 1 84 ? 77.342 56.724 85.931 1.00 55.99 100 ILE A N 1
ATOM 682 C CA . ILE A 1 84 ? 76.577 55.664 86.575 1.00 53.17 100 ILE A CA 1
ATOM 683 C C . ILE A 1 84 ? 77.394 54.377 86.650 1.00 51.63 100 ILE A C 1
ATOM 684 O O . ILE A 1 84 ? 77.442 53.724 87.693 1.00 49.34 100 ILE A O 1
ATOM 689 N N . VAL A 1 85 ? 78.036 54.018 85.543 1.00 51.12 101 VAL A N 1
ATOM 690 C CA . VAL A 1 85 ? 78.874 52.822 85.502 1.00 51.15 101 VAL A CA 1
ATOM 691 C C . VAL A 1 85 ? 79.999 52.974 86.534 1.00 51.02 101 VAL A C 1
ATOM 692 O O . VAL A 1 85 ? 80.351 52.026 87.238 1.00 48.41 101 VAL A O 1
ATOM 696 N N . ALA A 1 86 ? 80.547 54.183 86.617 1.00 51.14 102 ALA A N 1
ATOM 697 C CA . ALA A 1 86 ? 81.615 54.486 87.560 1.00 51.86 102 ALA A CA 1
ATOM 698 C C . ALA A 1 86 ? 81.149 54.192 88.985 1.00 52.61 102 ALA A C 1
ATOM 699 O O . ALA A 1 86 ? 81.839 53.509 89.757 1.00 53.17 102 ALA A O 1
ATOM 701 N N . GLU A 1 87 ? 79.977 54.712 89.335 1.00 52.14 103 GLU A N 1
ATOM 702 C CA . GLU A 1 87 ? 79.436 54.494 90.669 1.00 51.97 103 GLU A CA 1
ATOM 703 C C . GLU A 1 87 ? 79.079 53.019 90.840 1.00 49.87 103 GLU A C 1
ATOM 704 O O . GLU A 1 87 ? 79.199 52.450 91.929 1.00 47.11 103 GLU A O 1
ATOM 710 N N . LEU A 1 88 ? 78.647 52.403 89.746 1.00 48.58 104 LEU A N 1
ATOM 711 C CA . LEU A 1 88 ? 78.275 51.002 89.783 1.00 48.34 104 LEU A CA 1
ATOM 712 C C . LEU A 1 88 ? 79.529 50.189 90.044 1.00 49.06 104 LEU A C 1
ATOM 713 O O . LEU A 1 88 ? 79.498 49.219 90.803 1.00 48.49 104 LEU A O 1
ATOM 718 N N . ASP A 1 89 ? 80.632 50.583 89.409 1.00 50.12 105 ASP A N 1
ATOM 719 C CA . ASP A 1 89 ? 81.900 49.881 89.600 1.00 51.01 105 ASP A CA 1
ATOM 720 C C . ASP A 1 89 ? 82.304 49.970 91.061 1.00 51.63 105 ASP A C 1
ATOM 721 O O . ASP A 1 89 ? 82.681 48.975 91.673 1.00 51.42 105 ASP A O 1
ATOM 726 N N . ARG A 1 90 ? 82.209 51.172 91.614 1.00 53.02 106 ARG A N 1
ATOM 727 C CA . ARG A 1 90 ? 82.563 51.401 92.998 1.00 54.95 106 ARG A CA 1
ATOM 728 C C . ARG A 1 90 ? 81.675 50.611 93.949 1.00 55.08 106 ARG A C 1
ATOM 729 O O . ARG A 1 90 ? 82.168 49.963 94.860 1.00 53.86 106 ARG A O 1
ATOM 737 N N . GLU A 1 91 ? 80.365 50.665 93.738 1.00 57.08 107 GLU A N 1
ATOM 738 C CA . GLU A 1 91 ? 79.432 49.943 94.599 1.00 59.28 107 GLU A CA 1
ATOM 739 C C . GLU A 1 91 ? 79.679 48.450 94.542 1.00 59.45 107 GLU A C 1
ATOM 740 O O . GLU A 1 91 ? 79.581 47.746 95.548 1.00 59.07 107 GLU A O 1
ATOM 746 N N . MET A 1 92 ? 80.003 47.981 93.345 1.00 60.47 108 MET A N 1
ATOM 747 C CA . MET A 1 92 ? 80.245 46.574 93.084 1.00 60.85 108 MET A CA 1
ATOM 748 C C . MET A 1 92 ? 81.529 46.050 93.730 1.00 62.39 108 MET A C 1
ATOM 749 O O . MET A 1 92 ? 81.603 44.881 94.108 1.00 61.38 108 MET A O 1
ATOM 754 N N . SER A 1 93 ? 82.540 46.902 93.864 1.00 64.63 109 SER A N 1
ATOM 755 C CA . SER A 1 93 ? 83.794 46.458 94.463 1.00 68.41 109 SER A CA 1
ATOM 756 C C . SER A 1 93 ? 83.905 46.908 95.912 1.00 71.86 109 SER A C 1
ATOM 757 O O . SER A 1 93 ? 84.323 46.146 96.781 1.00 72.02 109 SER A O 1
ATOM 760 N N . ARG A 1 94 ? 83.520 48.149 96.167 1.00 76.47 110 ARG A N 1
ATOM 761 C CA . ARG A 1 94 ? 83.564 48.698 97.513 1.00 80.73 110 ARG A CA 1
ATOM 762 C C . ARG A 1 94 ? 82.276 48.325 98.242 1.00 82.89 110 ARG A C 1
ATOM 763 O O . ARG A 1 94 ? 81.432 49.182 98.514 1.00 83.37 110 ARG A O 1
ATOM 771 N N . SER A 1 95 ? 82.145 47.035 98.547 1.00 84.85 111 SER A N 1
ATOM 772 C CA . SER A 1 95 ? 80.980 46.464 99.226 1.00 87.68 111 SER A CA 1
ATOM 773 C C . SER A 1 95 ? 80.927 45.007 98.771 1.00 89.76 111 SER A C 1
ATOM 774 O O . SER A 1 95 ? 81.748 44.599 97.944 1.00 91.46 111 SER A O 1
ATOM 777 N N . VAL A 1 96 ? 79.983 44.222 99.299 1.00 90.21 112 VAL A N 1
ATOM 778 C CA . VAL A 1 96 ? 79.867 42.810 98.902 1.00 89.90 112 VAL A CA 1
ATOM 779 C C . VAL A 1 96 ? 78.452 42.198 99.049 1.00 88.80 112 VAL A C 1
ATOM 780 O O . VAL A 1 96 ? 78.326 40.980 99.232 1.00 88.76 112 VAL A O 1
ATOM 784 N N . ASP A 1 97 ? 77.386 42.998 98.967 1.00 86.60 113 ASP A N 1
ATOM 785 C CA . ASP A 1 97 ? 76.056 42.393 99.112 1.00 84.69 113 ASP A CA 1
ATOM 786 C C . ASP A 1 97 ? 75.696 41.521 97.922 1.00 82.98 113 ASP A C 1
ATOM 787 O O . ASP A 1 97 ? 76.102 41.800 96.788 1.00 83.66 113 ASP A O 1
ATOM 792 N N . VAL A 1 98 ? 74.916 40.475 98.184 1.00 79.04 114 VAL A N 1
ATOM 793 C CA . VAL A 1 98 ? 74.508 39.548 97.140 1.00 75.04 114 VAL A CA 1
ATOM 794 C C . VAL A 1 98 ? 73.086 39.045 97.364 1.00 72.18 114 VAL A C 1
ATOM 795 O O . VAL A 1 98 ? 72.465 38.478 96.466 1.00 71.30 114 VAL A O 1
ATOM 799 N N . THR A 1 99 ? 72.572 39.244 98.570 1.00 69.33 115 THR A N 1
ATOM 800 C CA . THR A 1 99 ? 71.219 38.801 98.889 1.00 66.27 115 THR A CA 1
ATOM 801 C C . THR A 1 99 ? 70.208 39.560 98.037 1.00 64.54 115 THR A C 1
ATOM 802 O O . THR A 1 99 ? 69.138 39.045 97.706 1.00 63.53 115 THR A O 1
ATOM 806 N N . ASN A 1 100 ? 70.569 40.790 97.683 1.00 61.57 116 ASN A N 1
ATOM 807 C CA . ASN A 1 100 ? 69.717 41.645 96.877 1.00 58.01 116 ASN A CA 1
ATOM 808 C C . ASN A 1 100 ? 69.874 41.276 95.406 1.00 56.99 116 ASN A C 1
ATOM 809 O O . ASN A 1 100 ? 70.710 41.831 94.692 1.00 57.79 116 ASN A O 1
ATOM 814 N N . THR A 1 101 ? 69.056 40.327 94.970 1.00 54.45 117 THR A N 1
ATOM 815 C CA . THR A 1 101 ? 69.075 39.841 93.606 1.00 51.43 117 THR A CA 1
ATOM 816 C C . THR A 1 101 ? 68.658 40.902 92.609 1.00 49.63 117 THR A C 1
ATOM 817 O O . THR A 1 101 ? 69.159 40.930 91.490 1.00 50.08 117 THR A O 1
ATOM 821 N N . THR A 1 102 ? 67.725 41.764 93.002 1.00 47.86 118 THR A N 1
ATOM 822 C CA . THR A 1 102 ? 67.255 42.816 92.105 1.00 44.96 118 THR A CA 1
ATOM 823 C C . THR A 1 102 ? 68.427 43.705 91.720 1.00 44.76 118 THR A C 1
ATOM 824 O O . THR A 1 102 ? 68.566 44.110 90.562 1.00 44.65 118 THR A O 1
ATOM 828 N N . PHE A 1 103 ? 69.275 44.002 92.699 1.00 44.32 119 PHE A N 1
ATOM 829 C CA . PHE A 1 103 ? 70.439 44.834 92.451 1.00 44.38 119 PHE A CA 1
ATOM 830 C C . PHE A 1 103 ? 71.362 44.181 91.439 1.00 43.06 119 PHE A C 1
ATOM 831 O O . PHE A 1 103 ? 71.877 44.844 90.541 1.00 42.95 119 PHE A O 1
ATOM 839 N N . LEU A 1 104 ? 71.584 42.881 91.597 1.00 41.78 120 LEU A N 1
ATOM 840 C CA . LEU A 1 104 ? 72.453 42.156 90.684 1.00 41.88 120 LEU A CA 1
ATOM 841 C C . LEU A 1 104 ? 71.884 42.195 89.266 1.00 40.97 120 LEU A C 1
ATOM 842 O O . LEU A 1 104 ? 72.607 42.446 88.301 1.00 40.69 120 LEU A O 1
ATOM 847 N N . LEU A 1 105 ? 70.586 41.947 89.147 1.00 40.59 121 LEU A N 1
ATOM 848 C CA . LEU A 1 105 ? 69.926 41.987 87.852 1.00 40.40 121 LEU A CA 1
ATOM 849 C C . LEU A 1 105 ? 70.017 43.389 87.230 1.00 39.83 121 LEU A C 1
ATOM 850 O O . LEU A 1 105 ? 70.360 43.532 86.057 1.00 38.92 121 LEU A O 1
ATOM 855 N N . MET A 1 106 ? 69.718 44.428 88.002 1.00 37.73 122 MET A N 1
ATOM 856 C CA . MET A 1 106 ? 69.808 45.768 87.446 1.00 37.83 122 MET A CA 1
ATOM 857 C C . MET A 1 106 ? 71.251 46.112 87.097 1.00 38.79 122 MET A C 1
ATOM 858 O O . MET A 1 106 ? 71.532 46.605 86.002 1.00 40.46 122 MET A O 1
ATOM 863 N N . ALA A 1 107 ? 72.170 45.846 88.020 1.00 38.98 123 ALA A N 1
ATOM 864 C CA . ALA A 1 107 ? 73.579 46.127 87.777 1.00 39.45 123 ALA A CA 1
ATOM 865 C C . ALA A 1 107 ? 74.052 45.382 86.525 1.00 39.49 123 ALA A C 1
ATOM 866 O O . ALA A 1 107 ? 74.680 45.970 85.635 1.00 40.14 123 ALA A O 1
ATOM 868 N N . ALA A 1 108 ? 73.750 44.089 86.455 1.00 38.09 124 ALA A N 1
ATOM 869 C CA . ALA A 1 108 ? 74.134 43.282 85.298 1.00 38.04 124 ALA A CA 1
ATOM 870 C C . ALA A 1 108 ? 73.523 43.858 84.012 1.00 37.78 124 ALA A C 1
ATOM 871 O O . ALA A 1 108 ? 74.123 43.792 82.937 1.00 37.30 124 ALA A O 1
ATOM 873 N N . SER A 1 109 ? 72.322 44.414 84.128 1.00 37.26 125 SER A N 1
ATOM 874 C CA . SER A 1 109 ? 71.649 45.000 82.984 1.00 35.94 125 SER A CA 1
ATOM 875 C C . SER A 1 109 ? 72.435 46.200 82.495 1.00 37.13 125 SER A C 1
ATOM 876 O O . SER A 1 109 ? 72.659 46.349 81.291 1.00 36.83 125 SER A O 1
ATOM 879 N N . ILE A 1 110 ? 72.857 47.059 83.420 1.00 36.66 126 ILE A N 1
ATOM 880 C CA . ILE A 1 110 ? 73.637 48.219 83.022 1.00 38.69 126 ILE A CA 1
ATOM 881 C C . ILE A 1 110 ? 74.924 47.762 82.318 1.00 40.66 126 ILE A C 1
ATOM 882 O O . ILE A 1 110 ? 75.284 48.285 81.263 1.00 41.47 126 ILE A O 1
ATOM 887 N N . TYR A 1 111 ? 75.609 46.778 82.897 1.00 40.94 127 TYR A N 1
ATOM 888 C CA . TYR A 1 111 ? 76.834 46.257 82.301 1.00 41.24 127 TYR A CA 1
ATOM 889 C C . TYR A 1 111 ? 76.567 45.686 80.926 1.00 42.14 127 TYR A C 1
ATOM 890 O O . TYR A 1 111 ? 77.393 45.816 80.023 1.00 43.14 127 TYR A O 1
ATOM 899 N N . PHE A 1 112 ? 75.418 45.049 80.756 1.00 43.24 128 PHE A N 1
ATOM 900 C CA . PHE A 1 112 ? 75.092 44.479 79.458 1.00 46.27 128 PHE A CA 1
ATOM 901 C C . PHE A 1 112 ? 75.067 45.622 78.432 1.00 47.56 128 PHE A C 1
ATOM 902 O O . PHE A 1 112 ? 75.758 45.554 77.412 1.00 46.78 128 PHE A O 1
ATOM 910 N N . TYR A 1 113 ? 74.315 46.686 78.722 1.00 48.83 129 TYR A N 1
ATOM 911 C CA . TYR A 1 113 ? 74.236 47.830 77.812 1.00 49.16 129 TYR A CA 1
ATOM 912 C C . TYR A 1 113 ? 75.577 48.497 77.603 1.00 51.00 129 TYR A C 1
ATOM 913 O O . TYR A 1 113 ? 75.878 48.960 76.505 1.00 51.57 129 TYR A O 1
ATOM 922 N N . ASP A 1 114 ? 76.381 48.564 78.658 1.00 53.18 130 ASP A N 1
ATOM 923 C CA . ASP A 1 114 ? 77.692 49.189 78.548 1.00 55.07 130 ASP A CA 1
ATOM 924 C C . ASP A 1 114 ? 78.642 48.269 77.778 1.00 54.93 130 ASP A C 1
ATOM 925 O O . ASP A 1 114 ? 79.851 48.489 77.745 1.00 53.89 130 ASP A O 1
ATOM 930 N N . GLN A 1 115 ? 78.076 47.241 77.155 1.00 54.84 131 GLN A N 1
ATOM 931 C CA . GLN A 1 115 ? 78.855 46.288 76.382 1.00 55.86 131 GLN A CA 1
ATOM 932 C C . GLN A 1 115 ? 80.030 45.709 77.159 1.00 55.45 131 GLN A C 1
ATOM 933 O O . GLN A 1 115 ? 81.139 45.590 76.640 1.00 54.79 131 GLN A O 1
ATOM 939 N N . ASN A 1 116 ? 79.769 45.347 78.410 1.00 54.99 132 ASN A N 1
ATOM 940 C CA . ASN A 1 116 ? 80.781 44.762 79.272 1.00 53.65 132 ASN A CA 1
ATOM 941 C C . ASN A 1 116 ? 80.236 43.435 79.791 1.00 52.21 132 ASN A C 1
ATOM 942 O O . ASN A 1 116 ? 79.914 43.299 80.975 1.00 51.68 132 ASN A O 1
ATOM 947 N N . PRO A 1 117 ? 80.121 42.437 78.896 1.00 50.52 133 PRO A N 1
ATOM 948 C CA . PRO A 1 117 ? 79.611 41.111 79.240 1.00 48.93 133 PRO A CA 1
ATOM 949 C C . PRO A 1 117 ? 80.317 40.467 80.414 1.00 48.74 133 PRO A C 1
ATOM 950 O O . PRO A 1 117 ? 79.686 39.791 81.226 1.00 49.75 133 PRO A O 1
ATOM 954 N N . ASP A 1 118 ? 81.625 40.673 80.517 1.00 49.27 134 ASP A N 1
ATOM 955 C CA . ASP A 1 118 ? 82.365 40.084 81.625 1.00 49.09 134 ASP A CA 1
ATOM 956 C C . ASP A 1 118 ? 81.843 40.576 82.978 1.00 48.13 134 ASP A C 1
ATOM 957 O O . ASP A 1 118 ? 81.596 39.775 83.883 1.00 47.64 134 ASP A O 1
ATOM 962 N N . ALA A 1 119 ? 81.668 41.888 83.113 1.00 46.46 135 ALA A N 1
ATOM 963 C CA . ALA A 1 119 ? 81.166 42.461 84.360 1.00 46.20 135 ALA A CA 1
ATOM 964 C C . ALA A 1 119 ? 79.736 41.996 84.652 1.00 46.55 135 ALA A C 1
ATOM 965 O O . ALA A 1 119 ? 79.417 41.605 85.781 1.00 46.37 135 ALA A O 1
ATOM 967 N N . ALA A 1 120 ? 78.877 42.039 83.636 1.00 45.92 136 ALA A N 1
ATOM 968 C CA . ALA A 1 120 ? 77.494 41.613 83.811 1.00 46.09 136 ALA A CA 1
ATOM 969 C C . ALA A 1 120 ? 77.475 40.174 84.311 1.00 45.56 136 ALA A C 1
ATOM 970 O O . ALA A 1 120 ? 76.800 39.849 85.286 1.00 45.29 136 ALA A O 1
ATOM 972 N N . LEU A 1 121 ? 78.236 39.324 83.630 1.00 45.66 137 LEU A N 1
ATOM 973 C CA . LEU A 1 121 ? 78.332 37.903 83.951 1.00 45.47 137 LEU A CA 1
ATOM 974 C C . LEU A 1 121 ? 78.946 37.656 85.340 1.00 45.60 137 LEU A C 1
ATOM 975 O O . LEU A 1 121 ? 78.489 36.793 86.088 1.00 45.27 137 LEU A O 1
ATOM 980 N N . ARG A 1 122 ? 79.979 38.424 85.669 1.00 46.66 138 ARG A N 1
ATOM 981 C CA . ARG A 1 122 ? 80.671 38.345 86.955 1.00 47.80 138 ARG A CA 1
ATOM 982 C C . ARG A 1 122 ? 79.709 38.702 88.088 1.00 49.04 138 ARG A C 1
ATOM 983 O O . ARG A 1 122 ? 79.780 38.150 89.189 1.00 49.34 138 ARG A O 1
ATOM 991 N N . THR A 1 123 ? 78.816 39.645 87.805 1.00 48.75 139 THR A N 1
ATOM 992 C CA . THR A 1 123 ? 77.822 40.096 88.767 1.00 46.91 139 THR A CA 1
ATOM 993 C C . THR A 1 123 ? 76.788 39.000 88.952 1.00 48.19 139 THR A C 1
ATOM 994 O O . THR A 1 123 ? 76.524 38.560 90.073 1.00 49.23 139 THR A O 1
ATOM 998 N N . LEU A 1 124 ? 76.206 38.566 87.838 1.00 48.96 140 LEU A N 1
ATOM 999 C CA . LEU A 1 124 ? 75.195 37.519 87.845 1.00 50.33 140 LEU A CA 1
ATOM 1000 C C . LEU A 1 124 ? 75.699 36.244 88.507 1.00 52.20 140 LEU A C 1
ATOM 1001 O O . LEU A 1 124 ? 74.941 35.543 89.174 1.00 51.91 140 LEU A O 1
ATOM 1006 N N . HIS A 1 125 ? 76.982 35.947 88.319 1.00 55.41 141 HIS A N 1
ATOM 1007 C CA . HIS A 1 125 ? 77.584 34.759 88.906 1.00 57.67 141 HIS A CA 1
ATOM 1008 C C . HIS A 1 125 ? 77.369 34.730 90.418 1.00 59.53 141 HIS A C 1
ATOM 1009 O O . HIS A 1 125 ? 77.370 33.663 91.035 1.00 60.08 141 HIS A O 1
ATOM 1016 N N . GLN A 1 126 ? 77.188 35.904 91.014 1.00 60.39 142 GLN A N 1
ATOM 1017 C CA . GLN A 1 126 ? 76.971 35.999 92.450 1.00 61.72 142 GLN A CA 1
ATOM 1018 C C . GLN A 1 126 ? 75.522 35.792 92.856 1.00 62.33 142 GLN A C 1
ATOM 1019 O O . GLN A 1 126 ? 75.245 35.391 93.982 1.00 62.51 142 GLN A O 1
ATOM 1025 N N . GLY A 1 127 ? 74.598 36.076 91.945 1.00 62.67 143 GLY A N 1
ATOM 1026 C CA . GLY A 1 127 ? 73.192 35.902 92.254 1.00 62.15 143 GLY A CA 1
ATOM 1027 C C . GLY A 1 127 ? 72.869 34.430 92.353 1.00 62.68 143 GLY A C 1
ATOM 1028 O O . GLY A 1 127 ? 73.748 33.595 92.168 1.00 62.51 143 GLY A O 1
ATOM 1029 N N . ASP A 1 128 ? 71.612 34.106 92.634 1.00 63.99 144 ASP A N 1
ATOM 1030 C CA . ASP A 1 128 ? 71.211 32.714 92.753 1.00 65.08 144 ASP A CA 1
ATOM 1031 C C . ASP A 1 128 ? 69.755 32.478 92.367 1.00 63.86 144 ASP A C 1
ATOM 1032 O O . ASP A 1 128 ? 69.188 31.434 92.685 1.00 65.08 144 ASP A O 1
ATOM 1037 N N . SER A 1 129 ? 69.150 33.433 91.670 1.00 61.09 145 SER A N 1
ATOM 1038 C CA . SER A 1 129 ? 67.757 33.280 91.278 1.00 58.03 145 SER A CA 1
ATOM 1039 C C . SER A 1 129 ? 67.600 32.638 89.912 1.00 55.65 145 SER A C 1
ATOM 1040 O O . SER A 1 129 ? 68.553 32.510 89.147 1.00 54.11 145 SER A O 1
ATOM 1043 N N . LEU A 1 130 ? 66.371 32.235 89.623 1.00 53.99 146 LEU A N 1
ATOM 1044 C CA . LEU A 1 130 ? 66.036 31.617 88.359 1.00 51.31 146 LEU A CA 1
ATOM 1045 C C . LEU A 1 130 ? 66.210 32.677 87.273 1.00 51.15 146 LEU A C 1
ATOM 1046 O O . LEU A 1 130 ? 66.609 32.363 86.150 1.00 49.17 146 LEU A O 1
ATOM 1051 N N . GLU A 1 131 ? 65.927 33.937 87.609 1.00 50.60 147 GLU A N 1
ATOM 1052 C CA . GLU A 1 131 ? 66.096 35.001 86.626 1.00 49.30 147 GLU A CA 1
ATOM 1053 C C . GLU A 1 131 ? 67.586 35.233 86.379 1.00 48.39 147 GLU A C 1
ATOM 1054 O O . GLU A 1 131 ? 67.998 35.479 85.239 1.00 47.79 147 GLU A O 1
ATOM 1060 N N . CYS A 1 132 ? 68.393 35.156 87.438 1.00 46.11 148 CYS A N 1
ATOM 1061 C CA . CYS A 1 132 ? 69.833 35.346 87.285 1.00 45.74 148 CYS A CA 1
ATOM 1062 C C . CYS A 1 132 ? 70.365 34.335 86.269 1.00 46.29 148 CYS A C 1
ATOM 1063 O O . CYS A 1 132 ? 71.245 34.655 85.463 1.00 45.49 148 CYS A O 1
ATOM 1066 N N . MET A 1 133 ? 69.813 33.122 86.301 1.00 46.17 149 MET A N 1
ATOM 1067 C CA . MET A 1 133 ? 70.209 32.058 85.379 1.00 46.66 149 MET A CA 1
ATOM 1068 C C . MET A 1 133 ? 69.754 32.351 83.940 1.00 46.10 149 MET A C 1
ATOM 1069 O O . MET A 1 133 ? 70.500 32.118 82.980 1.00 45.87 149 MET A O 1
ATOM 1074 N N . ALA A 1 134 ? 68.531 32.861 83.792 1.00 44.24 150 ALA A N 1
ATOM 1075 C CA . ALA A 1 134 ? 67.997 33.187 82.474 1.00 40.78 150 ALA A CA 1
ATOM 1076 C C . ALA A 1 134 ? 68.813 34.314 81.850 1.00 40.33 150 ALA A C 1
ATOM 1077 O O . ALA A 1 134 ? 69.121 34.281 80.656 1.00 40.78 150 ALA A O 1
ATOM 1079 N N . MET A 1 135 ? 69.165 35.315 82.652 1.00 38.70 151 MET A N 1
ATOM 1080 C CA . MET A 1 135 ? 69.952 36.421 82.129 1.00 37.87 151 MET A CA 1
ATOM 1081 C C . MET A 1 135 ? 71.353 35.941 81.778 1.00 38.27 151 MET A C 1
ATOM 1082 O O . MET A 1 135 ? 71.950 36.397 80.805 1.00 39.77 151 MET A O 1
ATOM 1087 N N . THR A 1 136 ? 71.882 35.015 82.568 1.00 39.67 152 THR A N 1
ATOM 1088 C CA . THR A 1 136 ? 73.210 34.483 82.292 1.00 40.18 152 THR A CA 1
ATOM 1089 C C . THR A 1 136 ? 73.140 33.732 80.976 1.00 39.74 152 THR A C 1
ATOM 1090 O O . THR A 1 136 ? 74.051 33.816 80.152 1.00 41.15 152 THR A O 1
ATOM 1094 N N . VAL A 1 137 ? 72.054 32.995 80.776 1.00 38.17 153 VAL A N 1
ATOM 1095 C CA . VAL A 1 137 ? 71.889 32.263 79.531 1.00 37.47 153 VAL A CA 1
ATOM 1096 C C . VAL A 1 137 ? 71.864 33.252 78.376 1.00 37.68 153 VAL A C 1
ATOM 1097 O O . VAL A 1 137 ? 72.588 33.080 77.400 1.00 38.46 153 VAL A O 1
ATOM 1101 N N . GLN A 1 138 ? 71.052 34.300 78.493 1.00 38.33 154 GLN A N 1
ATOM 1102 C CA . GLN A 1 138 ? 70.960 35.287 77.418 1.00 39.32 154 GLN A CA 1
ATOM 1103 C C . GLN A 1 138 ? 72.327 35.818 77.030 1.00 39.16 154 GLN A C 1
ATOM 1104 O O . GLN A 1 138 ? 72.679 35.823 75.854 1.00 38.85 154 GLN A O 1
ATOM 1110 N N . ILE A 1 139 ? 73.093 36.259 78.023 1.00 38.62 155 ILE A N 1
ATOM 1111 C CA . ILE A 1 139 ? 74.414 36.814 77.772 1.00 40.41 155 ILE A CA 1
ATOM 1112 C C . ILE A 1 139 ? 75.369 35.817 77.120 1.00 41.21 155 ILE A C 1
ATOM 1113 O O . ILE A 1 139 ? 76.123 36.179 76.206 1.00 41.14 155 ILE A O 1
ATOM 1118 N N . LEU A 1 140 ? 75.342 34.569 77.584 1.00 40.45 156 LEU A N 1
ATOM 1119 C CA . LEU A 1 140 ? 76.205 33.539 77.008 1.00 41.04 156 LEU A CA 1
ATOM 1120 C C . LEU A 1 140 ? 75.881 33.377 75.518 1.00 40.96 156 LEU A C 1
ATOM 1121 O O . LEU A 1 140 ? 76.780 33.233 74.690 1.00 40.99 156 LEU A O 1
ATOM 1126 N N . LEU A 1 141 ? 74.591 33.429 75.190 1.00 40.94 157 LEU A N 1
ATOM 1127 C CA . LEU A 1 141 ? 74.110 33.320 73.812 1.00 40.42 157 LEU A CA 1
ATOM 1128 C C . LEU A 1 141 ? 74.617 34.467 72.947 1.00 40.57 157 LEU A C 1
ATOM 1129 O O . LEU A 1 141 ? 75.086 34.249 71.831 1.00 40.86 157 LEU A O 1
ATOM 1134 N N . LYS A 1 142 ? 74.528 35.688 73.458 1.00 41.75 158 LYS A N 1
ATOM 1135 C CA . LYS A 1 142 ? 75.004 36.832 72.702 1.00 45.77 158 LYS A CA 1
ATOM 1136 C C . LYS A 1 142 ? 76.519 36.746 72.550 1.00 46.87 158 LYS A C 1
ATOM 1137 O O . LYS A 1 142 ? 77.104 37.370 71.664 1.00 46.21 158 LYS A O 1
ATOM 1143 N N . LEU A 1 143 ? 77.155 35.974 73.426 1.00 48.30 159 LEU A N 1
ATOM 1144 C CA . LEU A 1 143 ? 78.603 35.788 73.369 1.00 48.62 159 LEU A CA 1
ATOM 1145 C C . LEU A 1 143 ? 78.960 34.636 72.434 1.00 48.06 159 LEU A C 1
ATOM 1146 O O . LEU A 1 143 ? 80.127 34.275 72.298 1.00 46.48 159 LEU A O 1
ATOM 1151 N N . ASP A 1 144 ? 77.940 34.071 71.792 1.00 47.77 160 ASP A N 1
ATOM 1152 C CA . ASP A 1 144 ? 78.112 32.964 70.861 1.00 48.82 160 ASP A CA 1
ATOM 1153 C C . ASP A 1 144 ? 78.811 31.757 71.470 1.00 48.25 160 ASP A C 1
ATOM 1154 O O . ASP A 1 144 ? 79.674 31.132 70.849 1.00 49.12 160 ASP A O 1
ATOM 1159 N N . ARG A 1 145 ? 78.442 31.445 72.701 1.00 46.38 161 ARG A N 1
ATOM 1160 C CA . ARG A 1 145 ? 78.992 30.294 73.372 1.00 45.85 161 ARG A CA 1
ATOM 1161 C C . ARG A 1 145 ? 77.819 29.459 73.840 1.00 44.88 161 ARG A C 1
ATOM 1162 O O . ARG A 1 145 ? 77.497 29.391 75.027 1.00 42.98 161 ARG A O 1
ATOM 1170 N N . LEU A 1 146 ? 77.180 28.844 72.849 1.00 45.01 162 LEU A N 1
ATOM 1171 C CA . LEU A 1 146 ? 76.020 27.983 73.028 1.00 45.25 162 LEU A CA 1
ATOM 1172 C C . LEU A 1 146 ? 76.324 26.901 74.048 1.00 46.18 162 LEU A C 1
ATOM 1173 O O . LEU A 1 146 ? 75.443 26.491 74.800 1.00 47.06 162 LEU A O 1
ATOM 1178 N N . ASP A 1 147 ? 77.570 26.429 74.063 1.00 47.77 163 ASP A N 1
ATOM 1179 C CA . ASP A 1 147 ? 77.974 25.377 74.997 1.00 48.54 163 ASP A CA 1
ATOM 1180 C C . ASP A 1 147 ? 77.808 25.816 76.450 1.00 48.31 163 ASP A C 1
ATOM 1181 O O . ASP A 1 147 ? 77.215 25.101 77.256 1.00 49.90 163 ASP A O 1
ATOM 1186 N N . LEU A 1 148 ? 78.318 26.996 76.780 1.00 47.31 164 LEU A N 1
ATOM 1187 C CA . LEU A 1 148 ? 78.206 27.515 78.131 1.00 46.42 164 LEU A CA 1
ATOM 1188 C C . LEU A 1 148 ? 76.743 27.791 78.441 1.00 47.63 164 LEU A C 1
ATOM 1189 O O . LEU A 1 148 ? 76.305 27.657 79.587 1.00 48.28 164 LEU A O 1
ATOM 1194 N N . ALA A 1 149 ? 75.989 28.163 77.410 1.00 46.42 165 ALA A N 1
ATOM 1195 C CA . ALA A 1 149 ? 74.569 28.443 77.568 1.00 46.32 165 ALA A CA 1
ATOM 1196 C C . ALA A 1 149 ? 73.791 27.174 77.919 1.00 46.82 165 ALA A C 1
ATOM 1197 O O . ALA A 1 149 ? 72.918 27.191 78.792 1.00 44.71 165 ALA A O 1
ATOM 1199 N N . ARG A 1 150 ? 74.108 26.074 77.238 1.00 48.39 166 ARG A N 1
ATOM 1200 C CA . ARG A 1 150 ? 73.420 24.812 77.490 1.00 50.40 166 ARG A CA 1
ATOM 1201 C C . ARG A 1 150 ? 73.598 24.385 78.940 1.00 51.69 166 ARG A C 1
ATOM 1202 O O . ARG A 1 150 ? 72.650 23.905 79.573 1.00 52.04 166 ARG A O 1
ATOM 1210 N N . LYS A 1 151 ? 74.811 24.565 79.464 1.00 51.77 167 LYS A N 1
ATOM 1211 C CA . LYS A 1 151 ? 75.102 24.207 80.847 1.00 52.84 167 LYS A CA 1
ATOM 1212 C C . LYS A 1 151 ? 74.227 24.987 81.830 1.00 52.92 167 LYS A C 1
ATOM 1213 O O . LYS A 1 151 ? 73.631 24.397 82.732 1.00 53.58 167 LYS A O 1
ATOM 1219 N N . GLU A 1 152 ? 74.150 26.308 81.665 1.00 52.15 168 GLU A N 1
ATOM 1220 C CA . GLU A 1 152 ? 73.320 27.120 82.548 1.00 52.03 168 GLU A CA 1
ATOM 1221 C C . GLU A 1 152 ? 71.858 26.697 82.433 1.00 51.84 168 GLU A C 1
ATOM 1222 O O . GLU A 1 152 ? 71.132 26.666 83.426 1.00 51.24 168 GLU A O 1
ATOM 1228 N N . LEU A 1 153 ? 71.422 26.376 81.220 1.00 51.27 169 LEU A N 1
ATOM 1229 C CA . LEU A 1 153 ? 70.040 25.971 81.011 1.00 52.09 169 LEU A CA 1
ATOM 1230 C C . LEU A 1 153 ? 69.674 24.755 81.861 1.00 53.31 169 LEU A C 1
ATOM 1231 O O . LEU A 1 153 ? 68.682 24.767 82.586 1.00 51.21 169 LEU A O 1
ATOM 1236 N N . LYS A 1 154 ? 70.484 23.707 81.770 1.00 55.85 170 LYS A N 1
ATOM 1237 C CA . LYS A 1 154 ? 70.232 22.494 82.528 1.00 59.15 170 LYS A CA 1
ATOM 1238 C C . LYS A 1 154 ? 70.242 22.815 84.012 1.00 59.26 170 LYS A C 1
ATOM 1239 O O . LYS A 1 154 ? 69.500 22.227 84.793 1.00 58.95 170 LYS A O 1
ATOM 1245 N N . LYS A 1 155 ? 71.080 23.770 84.387 1.00 59.79 171 LYS A N 1
ATOM 1246 C CA . LYS A 1 155 ? 71.195 24.209 85.771 1.00 60.06 171 LYS A CA 1
ATOM 1247 C C . LYS A 1 155 ? 69.809 24.684 86.218 1.00 60.07 171 LYS A C 1
ATOM 1248 O O . LYS A 1 155 ? 69.339 24.349 87.309 1.00 60.69 171 LYS A O 1
ATOM 1254 N N . MET A 1 156 ? 69.144 25.461 85.370 1.00 59.56 172 MET A N 1
ATOM 1255 C CA . MET A 1 156 ? 67.820 25.929 85.730 1.00 59.32 172 MET A CA 1
ATOM 1256 C C . MET A 1 156 ? 66.773 24.886 85.335 1.00 59.29 172 MET A C 1
ATOM 1257 O O . MET A 1 156 ? 65.654 24.882 85.846 1.00 57.85 172 MET A O 1
ATOM 1262 N N . GLN A 1 157 ? 67.157 23.977 84.446 1.00 60.31 173 GLN A N 1
ATOM 1263 C CA . GLN A 1 157 ? 66.251 22.918 84.028 1.00 62.12 173 GLN A CA 1
ATOM 1264 C C . GLN A 1 157 ? 66.026 21.951 85.186 1.00 63.99 173 GLN A C 1
ATOM 1265 O O . GLN A 1 157 ? 64.927 21.422 85.364 1.00 64.55 173 GLN A O 1
ATOM 1271 N N . ASP A 1 158 ? 67.064 21.726 85.982 1.00 64.68 174 ASP A N 1
ATOM 1272 C CA . ASP A 1 158 ? 66.926 20.830 87.113 1.00 65.65 174 ASP A CA 1
ATOM 1273 C C . ASP A 1 158 ? 66.116 21.501 88.213 1.00 65.56 174 ASP A C 1
ATOM 1274 O O . ASP A 1 158 ? 65.368 20.836 88.928 1.00 66.52 174 ASP A O 1
ATOM 1279 N N . GLN A 1 159 ? 66.244 22.821 88.330 1.00 64.90 175 GLN A N 1
ATOM 1280 C CA . GLN A 1 159 ? 65.533 23.560 89.367 1.00 63.86 175 GLN A CA 1
ATOM 1281 C C . GLN A 1 159 ? 64.047 23.806 89.123 1.00 64.23 175 GLN A C 1
ATOM 1282 O O . GLN A 1 159 ? 63.264 23.790 90.064 1.00 64.66 175 GLN A O 1
ATOM 1288 N N . ASP A 1 160 ? 63.652 24.059 87.881 1.00 64.79 176 ASP A N 1
ATOM 1289 C CA . ASP A 1 160 ? 62.243 24.307 87.590 1.00 64.70 176 ASP A CA 1
ATOM 1290 C C . ASP A 1 160 ? 61.975 24.105 86.109 1.00 66.19 176 ASP A C 1
ATOM 1291 O O . ASP A 1 160 ? 61.943 25.061 85.341 1.00 65.51 176 ASP A O 1
ATOM 1296 N N . GLU A 1 161 ? 61.765 22.855 85.723 1.00 67.72 177 GLU A N 1
ATOM 1297 C CA . GLU A 1 161 ? 61.518 22.481 84.335 1.00 68.62 177 GLU A CA 1
ATOM 1298 C C . GLU A 1 161 ? 60.314 23.140 83.660 1.00 67.31 177 GLU A C 1
ATOM 1299 O O . GLU A 1 161 ? 60.223 23.160 82.429 1.00 67.73 177 GLU A O 1
ATOM 1305 N N . ASP A 1 162 ? 59.393 23.687 84.444 1.00 65.03 178 ASP A N 1
ATOM 1306 C CA . ASP A 1 162 ? 58.207 24.272 83.836 1.00 62.96 178 ASP A CA 1
ATOM 1307 C C . ASP A 1 162 ? 58.000 25.759 84.033 1.00 61.17 178 ASP A C 1
ATOM 1308 O O . ASP A 1 162 ? 56.980 26.300 83.598 1.00 60.50 178 ASP A O 1
ATOM 1313 N N . ALA A 1 163 ? 58.950 26.421 84.686 1.00 59.23 179 ALA A N 1
ATOM 1314 C CA . ALA A 1 163 ? 58.852 27.861 84.902 1.00 57.12 179 ALA A CA 1
ATOM 1315 C C . ALA A 1 163 ? 58.880 28.492 83.518 1.00 55.92 179 ALA A C 1
ATOM 1316 O O . ALA A 1 163 ? 59.654 28.060 82.655 1.00 55.73 179 ALA A O 1
ATOM 1318 N N . THR A 1 164 ? 58.040 29.499 83.291 1.00 53.21 180 THR A N 1
ATOM 1319 C CA . THR A 1 164 ? 58.013 30.137 81.983 1.00 51.52 180 THR A CA 1
ATOM 1320 C C . THR A 1 164 ? 59.397 30.733 81.669 1.00 51.21 180 THR A C 1
ATOM 1321 O O . THR A 1 164 ? 59.779 30.875 80.505 1.00 50.84 180 THR A O 1
ATOM 1325 N N . LEU A 1 165 ? 60.153 31.041 82.721 1.00 49.95 181 LEU A N 1
ATOM 1326 C CA . LEU A 1 165 ? 61.495 31.606 82.589 1.00 48.73 181 LEU A CA 1
ATOM 1327 C C . LEU A 1 165 ? 62.442 30.539 82.036 1.00 48.53 181 LEU A C 1
ATOM 1328 O O . LEU A 1 165 ? 63.336 30.841 81.244 1.00 49.01 181 LEU A O 1
ATOM 1333 N N . THR A 1 166 ? 62.238 29.290 82.453 1.00 46.56 182 THR A N 1
ATOM 1334 C CA . THR A 1 166 ? 63.055 28.176 81.981 1.00 44.99 182 THR A CA 1
ATOM 1335 C C . THR A 1 166 ? 62.679 27.813 80.552 1.00 45.14 182 THR A C 1
ATOM 1336 O O . THR A 1 166 ? 63.542 27.477 79.730 1.00 45.56 182 THR A O 1
ATOM 1340 N N . GLN A 1 167 ? 61.384 27.883 80.264 1.00 44.26 183 GLN A N 1
ATOM 1341 C CA . GLN A 1 167 ? 60.871 27.578 78.936 1.00 43.39 183 GLN A CA 1
ATOM 1342 C C . GLN A 1 167 ? 61.358 28.603 77.911 1.00 43.15 183 GLN A C 1
ATOM 1343 O O . GLN A 1 167 ? 61.718 28.241 76.791 1.00 42.81 183 GLN A O 1
ATOM 1349 N N . LEU A 1 168 ? 61.369 29.880 78.295 1.00 41.54 184 LEU A N 1
ATOM 1350 C CA . LEU A 1 168 ? 61.837 30.928 77.398 1.00 39.54 184 LEU A CA 1
ATOM 1351 C C . LEU A 1 168 ? 63.320 30.744 77.164 1.00 38.41 184 LEU A C 1
ATOM 1352 O O . LEU A 1 168 ? 63.796 30.869 76.039 1.00 36.98 184 LEU A O 1
ATOM 1357 N N . ALA A 1 169 ? 64.050 30.443 78.230 1.00 38.76 185 ALA A N 1
ATOM 1358 C CA . ALA A 1 169 ? 65.488 30.235 78.116 1.00 40.73 185 ALA A CA 1
ATOM 1359 C C . ALA A 1 169 ? 65.779 29.089 77.152 1.00 41.37 185 ALA A C 1
ATOM 1360 O O . ALA A 1 169 ? 66.704 29.176 76.344 1.00 40.24 185 ALA A O 1
ATOM 1362 N N . THR A 1 170 ? 64.983 28.021 77.235 1.00 41.87 186 THR A N 1
ATOM 1363 C CA . THR A 1 170 ? 65.166 26.869 76.362 1.00 42.49 186 THR A CA 1
ATOM 1364 C C . THR A 1 170 ? 64.889 27.255 74.919 1.00 42.08 186 THR A C 1
ATOM 1365 O O . THR A 1 170 ? 65.560 26.774 74.003 1.00 43.58 186 THR A O 1
ATOM 1369 N N . ALA A 1 171 ? 63.905 28.121 74.706 1.00 39.84 187 ALA A N 1
ATOM 1370 C CA . ALA A 1 171 ? 63.593 28.553 73.350 1.00 39.04 187 ALA A CA 1
ATOM 1371 C C . ALA A 1 171 ? 64.763 29.333 72.738 1.00 40.08 187 ALA A C 1
ATOM 1372 O O . ALA A 1 171 ? 65.110 29.130 71.575 1.00 40.28 187 ALA A O 1
ATOM 1374 N N . TRP A 1 172 ? 65.384 30.211 73.523 1.00 41.25 188 TRP A N 1
ATOM 1375 C CA . TRP A 1 172 ? 66.510 30.997 73.030 1.00 40.80 188 TRP A CA 1
ATOM 1376 C C . TRP A 1 172 ? 67.643 30.066 72.638 1.00 42.29 188 TRP A C 1
ATOM 1377 O O . TRP A 1 172 ? 68.252 30.221 71.580 1.00 45.42 188 TRP A O 1
ATOM 1388 N N . VAL A 1 173 ? 67.932 29.105 73.504 1.00 43.83 189 VAL A N 1
ATOM 1389 C CA . VAL A 1 173 ? 68.991 28.141 73.244 1.00 43.91 189 VAL A CA 1
ATOM 1390 C C . VAL A 1 173 ? 68.676 27.323 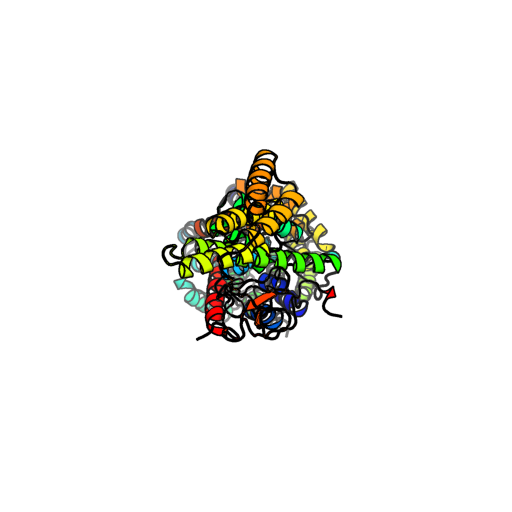71.991 1.00 44.23 189 VAL A C 1
ATOM 1391 O O . VAL A 1 173 ? 69.556 27.070 71.177 1.00 44.41 189 VAL A O 1
ATOM 1395 N N . SER A 1 174 ? 67.416 26.924 71.830 1.00 45.12 190 SER A N 1
ATOM 1396 C CA . SER A 1 174 ? 67.003 26.144 70.661 1.00 44.90 190 SER A CA 1
ATOM 1397 C C . SER A 1 174 ? 67.177 26.950 69.381 1.00 45.39 190 SER A C 1
ATOM 1398 O O . SER A 1 174 ? 67.633 26.429 68.354 1.00 45.47 190 SER A O 1
ATOM 1401 N N . LEU A 1 175 ? 66.794 28.220 69.447 1.00 44.45 191 LEU A N 1
ATOM 1402 C CA . LEU A 1 175 ? 66.907 29.113 68.305 1.00 43.99 191 LEU A CA 1
ATOM 1403 C C . LEU A 1 175 ? 68.387 29.214 67.912 1.00 44.13 191 LEU A C 1
ATOM 1404 O O . LEU A 1 175 ? 68.739 29.264 66.728 1.00 42.58 191 LEU A O 1
ATOM 1409 N N . ALA A 1 176 ? 69.256 29.212 68.912 1.00 43.64 192 ALA A N 1
ATOM 1410 C CA . ALA A 1 176 ? 70.687 29.306 68.656 1.00 45.44 192 ALA A CA 1
ATOM 1411 C C . ALA A 1 176 ? 71.266 27.990 68.131 1.00 46.98 192 ALA A C 1
ATOM 1412 O O . ALA A 1 176 ? 72.198 27.990 67.326 1.00 47.39 192 ALA A O 1
ATOM 1414 N N . ALA A 1 177 ? 70.712 26.870 68.585 1.00 47.99 193 ALA A N 1
ATOM 1415 C CA . ALA A 1 177 ? 71.190 25.564 68.155 1.00 48.82 193 ALA A CA 1
ATOM 1416 C C . ALA A 1 177 ? 70.912 25.336 66.671 1.00 49.69 193 ALA A C 1
ATOM 1417 O O . ALA A 1 177 ? 71.744 24.772 65.957 1.00 50.27 193 ALA A O 1
ATOM 1419 N N . GLY A 1 178 ? 69.744 25.778 66.210 1.00 49.97 194 GLY A N 1
ATOM 1420 C CA . GLY A 1 178 ? 69.385 25.603 64.814 1.00 50.56 194 GLY A CA 1
ATOM 1421 C C . GLY A 1 178 ? 68.816 24.224 64.526 1.00 53.12 194 GLY A C 1
ATOM 1422 O O . GLY A 1 178 ? 68.555 23.438 65.441 1.00 53.68 194 GLY A O 1
ATOM 1423 N N . GLY A 1 179 ? 68.615 23.930 63.247 1.00 54.32 195 GLY A N 1
ATOM 1424 C CA . GLY A 1 179 ? 68.090 22.634 62.855 1.00 56.41 195 GLY A CA 1
ATOM 1425 C C . GLY A 1 179 ? 66.778 22.214 63.493 1.00 57.39 195 GLY A C 1
ATOM 1426 O O . GLY A 1 179 ? 65.813 22.974 63.536 1.00 57.56 195 GLY A O 1
ATOM 1427 N N . GLU A 1 180 ? 66.742 20.979 63.978 1.00 59.00 196 GLU A N 1
ATOM 1428 C CA . GLU A 1 180 ? 65.549 20.436 64.610 1.00 60.54 196 GLU A CA 1
ATOM 1429 C C . GLU A 1 180 ? 65.070 21.270 65.778 1.00 59.40 196 GLU A C 1
ATOM 1430 O O . GLU A 1 180 ? 63.872 21.466 65.957 1.00 59.62 196 GLU A O 1
ATOM 1436 N N . LYS A 1 181 ? 66.017 21.739 66.581 1.00 58.40 197 LYS A N 1
ATOM 1437 C CA . LYS A 1 181 ? 65.705 22.540 67.754 1.00 56.99 197 LYS A CA 1
ATOM 1438 C C . LYS A 1 181 ? 64.807 23.732 67.441 1.00 54.59 197 LYS A C 1
ATOM 1439 O O . LYS A 1 181 ? 64.136 24.256 68.331 1.00 55.46 197 LYS A O 1
ATOM 1445 N N . LEU A 1 182 ? 64.794 24.150 66.179 1.00 50.60 198 LEU A N 1
ATOM 1446 C CA . LEU A 1 182 ? 63.987 25.283 65.749 1.00 48.64 198 LEU A CA 1
ATOM 1447 C C . LEU A 1 182 ? 62.495 25.078 66.003 1.00 48.43 198 LEU A C 1
ATOM 1448 O O . LEU A 1 182 ? 61.796 25.984 66.477 1.00 48.08 198 LEU A O 1
ATOM 1453 N N . GLN A 1 183 ? 62.005 23.883 65.696 1.00 46.69 199 GLN A N 1
ATOM 1454 C CA . GLN A 1 183 ? 60.597 23.579 65.897 1.00 44.94 199 GLN A CA 1
ATOM 1455 C C . GLN A 1 183 ? 60.273 23.554 67.397 1.00 44.40 199 GLN A C 1
ATOM 1456 O O . GLN A 1 183 ? 59.167 23.910 67.805 1.00 42.95 199 GLN A O 1
ATOM 1462 N N . ASP A 1 184 ? 61.238 23.134 68.214 1.00 44.82 200 ASP A N 1
ATOM 1463 C CA . ASP A 1 184 ? 61.039 23.097 69.663 1.00 45.70 200 ASP A CA 1
ATOM 1464 C C . ASP A 1 184 ? 60.732 24.512 70.101 1.00 46.13 200 ASP A C 1
ATOM 1465 O O . ASP A 1 184 ? 59.739 24.772 70.786 1.00 47.42 200 ASP A O 1
ATOM 1470 N N . ALA A 1 185 ? 61.613 25.421 69.689 1.00 45.25 201 ALA A N 1
ATOM 1471 C CA . ALA A 1 185 ? 61.492 26.831 70.008 1.00 43.20 201 ALA A CA 1
ATOM 1472 C C . ALA A 1 185 ? 60.138 27.360 69.549 1.00 41.94 201 ALA A C 1
ATOM 1473 O O . ALA A 1 185 ? 59.455 28.057 70.295 1.00 42.49 201 ALA A O 1
ATOM 1475 N N . TYR A 1 186 ? 59.738 27.022 68.329 1.00 42.27 202 TYR A N 1
ATOM 1476 C CA . TYR A 1 186 ? 58.454 27.496 67.831 1.00 43.03 202 TYR A CA 1
ATOM 1477 C C . TYR A 1 186 ? 57.310 27.091 68.753 1.00 43.93 202 TYR A C 1
ATOM 1478 O O . TYR A 1 186 ? 56.482 27.920 69.132 1.00 45.30 202 TYR A O 1
ATOM 1487 N N . TYR A 1 187 ? 57.258 25.814 69.115 1.00 44.02 203 TYR A N 1
ATOM 1488 C CA . TYR A 1 187 ? 56.189 25.341 69.977 1.00 43.34 203 TYR A CA 1
ATOM 1489 C C . TYR A 1 187 ? 56.142 25.989 71.346 1.00 42.49 203 TYR A C 1
ATOM 1490 O O . TYR A 1 187 ? 55.050 26.304 71.823 1.00 41.48 203 TYR A O 1
ATOM 1499 N N . ILE A 1 188 ? 57.288 26.217 71.990 1.00 41.58 204 ILE A N 1
ATOM 1500 C CA . ILE A 1 188 ? 57.197 26.847 73.299 1.00 42.43 204 ILE A CA 1
ATOM 1501 C C . ILE A 1 188 ? 56.668 28.283 73.138 1.00 42.07 204 ILE A C 1
ATOM 1502 O O . ILE A 1 188 ? 55.835 28.722 73.931 1.00 43.56 204 ILE A O 1
ATOM 1507 N N . PHE A 1 189 ? 57.097 29.002 72.101 1.00 41.29 205 PHE A N 1
ATOM 1508 C CA . PHE A 1 189 ? 56.589 30.367 71.889 1.00 42.08 205 PHE A CA 1
ATOM 1509 C C . PHE A 1 189 ? 55.086 30.351 71.602 1.00 43.35 205 PHE A C 1
ATOM 1510 O O . PHE A 1 189 ? 54.346 31.214 72.088 1.00 41.20 205 PHE A O 1
ATOM 1518 N N . GLN A 1 190 ? 54.644 29.375 70.809 1.00 44.19 206 GLN A N 1
ATOM 1519 C CA . GLN A 1 190 ? 53.232 29.254 70.463 1.00 46.17 206 GLN A CA 1
ATOM 1520 C C . GLN A 1 190 ? 52.383 28.870 71.664 1.00 46.91 206 GLN A C 1
ATOM 1521 O O . GLN A 1 190 ? 51.295 29.408 71.877 1.00 46.66 206 GLN A O 1
ATOM 1527 N N . GLU A 1 191 ? 52.878 27.929 72.451 1.00 48.35 207 GLU A N 1
ATOM 1528 C CA . GLU A 1 191 ? 52.125 27.490 73.606 1.00 50.38 207 GLU A CA 1
ATOM 1529 C C . GLU A 1 191 ? 51.952 28.642 74.573 1.00 48.49 207 GLU A C 1
ATOM 1530 O O . GLU A 1 191 ? 50.866 28.871 75.099 1.00 48.87 207 GLU A O 1
ATOM 1536 N N . MET A 1 192 ? 53.036 29.371 74.796 1.00 47.56 208 MET A N 1
ATOM 1537 C CA . MET A 1 192 ? 53.021 30.507 75.701 1.00 45.33 208 MET A CA 1
ATOM 1538 C C . MET A 1 192 ? 51.949 31.516 75.274 1.00 43.59 208 MET A C 1
ATOM 1539 O O . MET A 1 192 ? 51.116 31.939 76.072 1.00 42.94 208 MET A O 1
ATOM 1544 N N . ALA A 1 193 ? 51.970 31.889 74.002 1.00 42.05 209 ALA A N 1
ATOM 1545 C CA . ALA A 1 193 ? 51.012 32.850 73.473 1.00 42.40 209 ALA A CA 1
ATOM 1546 C C . ALA A 1 193 ? 49.583 32.346 73.603 1.00 41.86 209 ALA A C 1
ATOM 1547 O O . ALA A 1 193 ? 48.640 33.124 73.758 1.00 41.86 209 ALA A O 1
ATOM 1549 N N . ASP A 1 194 ? 49.427 31.036 73.527 1.00 41.70 210 ASP A N 1
ATOM 1550 C CA . ASP A 1 194 ? 48.117 30.432 73.613 1.00 43.14 210 ASP A CA 1
ATOM 1551 C C . ASP A 1 194 ? 47.569 30.426 75.034 1.00 43.89 210 ASP A C 1
ATOM 1552 O O . ASP A 1 194 ? 46.410 30.779 75.254 1.00 43.10 210 ASP A O 1
ATOM 1557 N N . LYS A 1 195 ? 48.415 30.028 75.984 1.00 45.16 211 LYS A N 1
ATOM 1558 C CA . LYS A 1 195 ? 48.058 29.943 77.399 1.00 46.83 211 LYS A CA 1
ATOM 1559 C C . LYS A 1 195 ? 47.871 31.316 78.000 1.00 47.29 211 LYS A C 1
ATOM 1560 O O . LYS A 1 195 ? 46.867 31.596 78.651 1.00 49.53 211 LYS A O 1
ATOM 1566 N N . CYS A 1 196 ? 48.862 32.170 77.796 1.00 46.91 212 CYS A N 1
ATOM 1567 C CA . CYS A 1 196 ? 48.823 33.515 78.337 1.00 45.68 212 CYS A CA 1
ATOM 1568 C C . CYS A 1 196 ? 48.159 34.424 77.326 1.00 45.30 212 CYS A C 1
ATOM 1569 O O . CYS A 1 196 ? 46.932 34.488 77.261 1.00 46.68 212 CYS A O 1
ATOM 1572 N N . SER A 1 197 ? 48.959 35.126 76.536 1.00 43.77 213 SER A N 1
ATOM 1573 C CA . SER A 1 197 ? 48.413 35.997 75.511 1.00 41.32 213 SER A CA 1
ATOM 1574 C C . SER A 1 197 ? 49.472 36.200 74.440 1.00 40.44 213 SER A C 1
ATOM 1575 O O . SER A 1 197 ? 50.671 36.021 74.688 1.00 39.71 213 SER A O 1
ATOM 1578 N N . PRO A 1 198 ? 49.041 36.562 73.225 1.00 39.05 214 PRO A N 1
ATOM 1579 C CA . PRO A 1 198 ? 49.963 36.785 72.110 1.00 38.29 214 PRO A CA 1
ATOM 1580 C C . PRO A 1 198 ? 50.630 38.157 72.182 1.00 37.47 214 PRO A C 1
ATOM 1581 O O . PRO A 1 198 ? 50.215 39.085 71.495 1.00 37.43 214 PRO A O 1
ATOM 1585 N N . THR A 1 199 ? 51.654 38.285 73.019 1.00 36.59 215 THR A N 1
ATOM 1586 C CA . THR A 1 199 ? 52.378 39.549 73.161 1.00 34.53 215 THR A CA 1
ATOM 1587 C C . THR A 1 199 ? 53.269 39.817 71.954 1.00 35.30 215 THR A C 1
ATOM 1588 O O . THR A 1 199 ? 53.626 38.888 71.226 1.00 36.72 215 THR A O 1
ATOM 1592 N N . LEU A 1 200 ? 53.636 41.080 71.743 1.00 35.54 216 LEU A N 1
ATOM 1593 C CA . LEU A 1 200 ? 54.521 41.417 70.626 1.00 36.58 216 LEU A CA 1
ATOM 1594 C C . LEU A 1 200 ? 55.791 40.584 70.737 1.00 37.08 216 LEU A C 1
ATOM 1595 O O . LEU A 1 200 ? 56.348 40.149 69.727 1.00 38.63 216 LEU A O 1
ATOM 1600 N N . LEU A 1 201 ? 56.237 40.361 71.972 1.00 35.29 217 LEU A N 1
ATOM 1601 C CA . LEU A 1 201 ? 57.437 39.582 72.217 1.00 34.81 217 LEU A CA 1
ATOM 1602 C C . LEU A 1 201 ? 57.262 38.149 71.727 1.00 35.46 217 LEU A C 1
ATOM 1603 O O . LEU A 1 201 ? 58.081 37.648 70.957 1.00 34.43 217 LEU A O 1
ATOM 1608 N N . LEU A 1 202 ? 56.188 37.499 72.162 1.00 34.56 218 LEU A N 1
ATOM 1609 C CA . LEU A 1 202 ? 55.936 36.126 71.765 1.00 35.86 218 LEU A CA 1
ATOM 1610 C C . LEU A 1 202 ? 55.650 35.954 70.272 1.00 36.88 218 LEU A C 1
ATOM 1611 O O . LEU A 1 202 ? 56.036 34.940 69.672 1.00 35.94 218 LEU A O 1
ATOM 1616 N N . LEU A 1 203 ? 54.969 36.934 69.676 1.00 37.51 219 LEU A N 1
ATOM 1617 C CA . LEU A 1 203 ? 54.640 36.886 68.252 1.00 36.57 219 LEU A CA 1
ATOM 1618 C C . LEU A 1 203 ? 55.919 36.877 67.412 1.00 37.56 219 LEU A C 1
ATOM 1619 O O . LEU A 1 203 ? 56.062 36.083 66.480 1.00 39.28 219 LEU A O 1
ATOM 1624 N N . ASN A 1 204 ? 56.860 37.750 67.752 1.00 37.69 220 ASN A N 1
ATOM 1625 C CA . ASN A 1 204 ? 58.111 37.825 67.015 1.00 37.92 220 ASN A CA 1
ATOM 1626 C C . ASN A 1 204 ? 59.005 36.618 67.264 1.00 39.53 220 ASN A C 1
ATOM 1627 O O . ASN A 1 204 ? 59.842 36.269 66.415 1.00 40.54 220 ASN A O 1
ATOM 1632 N N . GLY A 1 205 ? 58.828 35.981 68.424 1.00 38.59 221 GLY A N 1
ATOM 1633 C CA . GLY A 1 205 ? 59.592 34.786 68.739 1.00 36.98 221 GLY A CA 1
ATOM 1634 C C . GLY A 1 205 ? 59.131 33.703 67.772 1.00 37.85 221 GLY A C 1
ATOM 1635 O O . GLY A 1 205 ? 59.949 33.003 67.164 1.00 37.05 221 GLY A O 1
ATOM 1636 N N . GLN A 1 206 ? 57.811 33.573 67.626 1.00 36.26 222 GLN A N 1
ATOM 1637 C CA . GLN A 1 206 ? 57.231 32.607 66.703 1.00 34.81 222 GLN A CA 1
ATOM 1638 C C . GLN A 1 206 ? 57.757 32.905 65.298 1.00 35.37 222 GLN A C 1
ATOM 1639 O O . GLN A 1 206 ? 58.262 32.020 64.616 1.00 36.69 222 GLN A O 1
ATOM 1645 N N . ALA A 1 207 ? 57.647 34.159 64.871 1.00 35.86 223 ALA A N 1
ATOM 1646 C CA . ALA A 1 207 ? 58.101 34.547 63.538 1.00 34.84 223 ALA A CA 1
ATOM 1647 C C . ALA A 1 207 ? 59.577 34.229 63.293 1.00 35.51 223 ALA A C 1
ATOM 1648 O O . ALA A 1 207 ? 59.963 33.797 62.201 1.00 34.47 223 ALA A O 1
ATOM 1650 N N . ALA A 1 208 ? 60.408 34.445 64.304 1.00 35.20 224 ALA A N 1
ATOM 1651 C CA . ALA A 1 208 ? 61.821 34.156 64.141 1.00 35.83 224 ALA A CA 1
ATOM 1652 C C . ALA A 1 208 ? 62.013 32.656 63.892 1.00 37.17 224 ALA A C 1
ATOM 1653 O O . ALA A 1 208 ? 62.824 32.254 63.054 1.00 38.35 224 ALA A O 1
ATOM 1655 N N . CYS A 1 209 ? 61.257 31.830 64.610 1.00 37.50 225 CYS A N 1
ATOM 1656 C CA . CYS A 1 209 ? 61.375 30.388 64.461 1.00 37.64 225 CYS A CA 1
ATOM 1657 C C . CYS A 1 209 ? 60.925 29.920 63.090 1.00 38.64 225 CYS A C 1
ATOM 1658 O O . CYS A 1 209 ? 61.575 29.068 62.478 1.00 37.93 225 CYS A O 1
ATOM 1661 N N . HIS A 1 210 ? 59.817 30.472 62.606 1.00 39.20 226 HIS A N 1
ATOM 1662 C CA . HIS A 1 210 ? 59.325 30.101 61.282 1.00 40.59 226 HIS A CA 1
ATOM 1663 C C . HIS A 1 210 ? 60.350 30.494 60.215 1.00 40.77 226 HIS A C 1
ATOM 1664 O O . HIS A 1 210 ? 60.678 29.698 59.336 1.00 39.87 226 HIS A O 1
ATOM 1671 N N . MET A 1 211 ? 60.856 31.720 60.300 1.00 39.92 227 MET A N 1
ATOM 1672 C CA . MET A 1 211 ? 61.816 32.198 59.317 1.00 39.02 227 MET A CA 1
ATOM 1673 C C . MET A 1 211 ? 63.141 31.447 59.394 1.00 38.83 227 MET A C 1
ATOM 1674 O O . MET A 1 211 ? 63.841 31.330 58.392 1.00 37.34 227 MET A O 1
ATOM 1679 N N . ALA A 1 212 ? 63.480 30.935 60.576 1.00 39.69 228 ALA A N 1
ATOM 1680 C CA . ALA A 1 212 ? 64.723 30.182 60.754 1.00 42.16 228 ALA A CA 1
ATOM 1681 C C . ALA A 1 212 ? 64.693 29.042 59.730 1.00 43.94 228 ALA A C 1
ATOM 1682 O O . ALA A 1 212 ? 65.647 28.825 58.970 1.00 45.01 228 ALA A O 1
ATOM 1684 N N . GLN A 1 213 ? 63.581 28.313 59.737 1.00 45.82 229 GLN A N 1
ATOM 1685 C CA . GLN A 1 213 ? 63.323 27.242 58.785 1.00 47.54 229 GLN A CA 1
ATOM 1686 C C . GLN A 1 213 ? 62.860 28.150 57.647 1.00 48.53 229 GLN A C 1
ATOM 1687 O O . GLN A 1 213 ? 62.636 29.333 57.879 1.00 53.16 229 GLN A O 1
ATOM 1693 N N . GLY A 1 214 ? 62.715 27.683 56.426 1.00 46.24 230 GL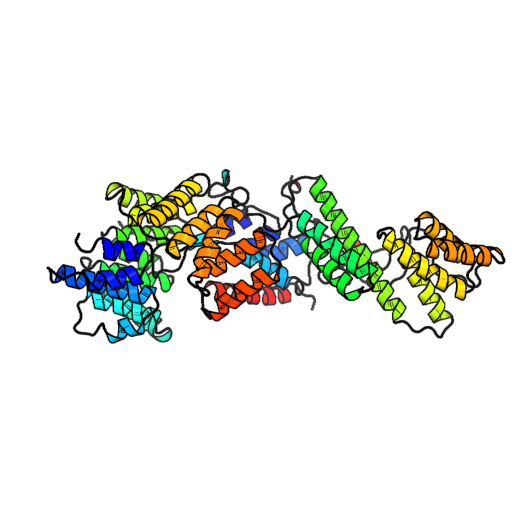Y A N 1
ATOM 1694 C CA . GLY A 1 214 ? 62.333 28.664 55.419 1.00 45.12 230 GLY A CA 1
ATOM 1695 C C . GLY A 1 214 ? 60.857 28.947 55.240 1.00 44.02 230 GLY A C 1
ATOM 1696 O O . GLY A 1 214 ? 60.411 29.124 54.111 1.00 43.93 230 GLY A O 1
ATOM 1697 N N . ARG A 1 215 ? 60.103 29.021 56.329 1.00 42.60 231 ARG A N 1
ATOM 1698 C CA . ARG A 1 215 ? 58.665 29.232 56.233 1.00 43.60 231 ARG A CA 1
ATOM 1699 C C . ARG A 1 215 ? 58.226 30.687 56.261 1.00 42.92 231 ARG A C 1
ATOM 1700 O O . ARG A 1 215 ? 57.459 31.107 57.132 1.00 43.58 231 ARG A O 1
ATOM 1708 N N . TRP A 1 216 ? 58.683 31.448 55.274 1.00 41.16 232 TRP A N 1
ATOM 1709 C CA . TRP A 1 216 ? 58.358 32.867 55.202 1.00 40.94 232 TRP A CA 1
ATOM 1710 C C . TRP A 1 216 ? 56.864 33.170 55.156 1.00 39.81 232 TRP A C 1
ATOM 1711 O O . TRP A 1 216 ? 56.406 34.106 55.807 1.00 39.68 232 TRP A O 1
ATOM 1722 N N . GLU A 1 217 ? 56.100 32.382 54.410 1.00 39.70 233 GLU A N 1
ATOM 1723 C CA . GLU A 1 217 ? 54.661 32.613 54.318 1.00 40.98 233 GLU A CA 1
ATOM 1724 C C . GLU A 1 217 ? 53.899 32.380 55.612 1.00 39.14 233 GLU A C 1
ATOM 1725 O O . GLU A 1 217 ? 52.858 32.998 55.845 1.00 40.00 233 GLU A O 1
ATOM 1731 N N . ALA A 1 218 ? 54.412 31.494 56.456 1.00 37.08 234 ALA A N 1
ATOM 1732 C CA . ALA A 1 218 ? 53.754 31.217 57.727 1.00 38.35 234 ALA A CA 1
ATOM 1733 C C . ALA A 1 218 ? 54.060 32.319 58.740 1.00 38.48 234 ALA A C 1
ATOM 1734 O O . ALA A 1 218 ? 53.316 32.498 59.707 1.00 41.34 234 ALA A O 1
ATOM 1736 N N . ALA A 1 219 ? 55.152 33.050 58.522 1.00 37.29 235 ALA A N 1
ATOM 1737 C CA . ALA A 1 219 ? 55.543 34.131 59.421 1.00 36.01 235 ALA A CA 1
ATOM 1738 C C . ALA A 1 219 ? 54.711 35.386 59.147 1.00 35.99 235 ALA A C 1
ATOM 1739 O O . ALA A 1 219 ? 54.510 36.215 60.042 1.00 34.13 235 ALA A O 1
ATOM 1741 N N . GLU A 1 220 ? 54.233 35.510 57.908 1.00 35.89 236 GLU A N 1
ATOM 1742 C CA . GLU A 1 220 ? 53.413 36.643 57.482 1.00 38.09 236 GLU A CA 1
ATOM 1743 C C . GLU A 1 220 ? 52.375 37.034 58.525 1.00 39.16 236 GLU A C 1
ATOM 1744 O O . GLU A 1 220 ? 52.368 38.159 59.028 1.00 40.36 236 GLU A O 1
ATOM 1750 N N . GLY A 1 221 ? 51.494 36.084 58.830 1.00 39.72 237 GLY A N 1
ATOM 1751 C CA . GLY A 1 221 ? 50.429 36.304 59.785 1.00 36.72 237 GLY A CA 1
ATOM 1752 C C . GLY A 1 221 ? 50.814 36.870 61.135 1.00 36.86 237 GLY A C 1
ATOM 1753 O O . GLY A 1 221 ? 50.225 37.856 61.568 1.00 32.78 237 GLY A O 1
ATOM 1754 N N . VAL A 1 222 ? 51.780 36.251 61.813 1.00 37.34 238 VAL A N 1
ATOM 1755 C CA . VAL A 1 222 ? 52.176 36.741 63.125 1.00 38.56 238 VAL A CA 1
ATOM 1756 C C . VAL A 1 222 ? 52.735 38.150 63.038 1.00 38.59 238 VAL A C 1
ATOM 1757 O O . VAL A 1 222 ? 52.465 38.986 63.899 1.00 39.15 238 VAL A O 1
ATOM 1761 N N . LEU A 1 223 ? 53.503 38.426 61.995 1.00 37.49 239 LEU A N 1
ATOM 1762 C CA . LEU A 1 223 ? 54.046 39.765 61.838 1.00 38.36 239 LEU A CA 1
ATOM 1763 C C . LEU A 1 223 ? 52.925 40.790 61.567 1.00 38.90 239 LEU A C 1
ATOM 1764 O O . LEU A 1 223 ? 52.962 41.908 62.074 1.00 37.67 239 LEU A O 1
ATOM 1769 N N . GLN A 1 224 ? 51.922 40.397 60.785 1.00 39.93 240 GLN A N 1
ATOM 1770 C CA . GLN A 1 224 ? 50.776 41.262 60.474 1.00 40.87 240 GLN A CA 1
ATOM 1771 C C . GLN A 1 224 ? 50.089 41.600 61.797 1.00 40.39 240 GLN A C 1
ATOM 1772 O O . GLN A 1 224 ? 49.834 42.763 62.111 1.00 39.54 240 GLN A O 1
ATOM 1778 N N . GLU A 1 225 ? 49.796 40.560 62.570 1.00 39.35 241 GLU A N 1
ATOM 1779 C CA . GLU A 1 225 ? 49.141 40.708 63.861 1.00 38.82 241 GLU A CA 1
ATOM 1780 C C . GLU A 1 225 ? 49.924 41.622 64.813 1.00 38.68 241 GLU A C 1
ATOM 1781 O O . GLU A 1 225 ? 49.334 42.464 65.500 1.00 38.22 241 GLU A O 1
ATOM 1787 N N . ALA A 1 226 ? 51.244 41.461 64.859 1.00 38.26 242 ALA A N 1
ATOM 1788 C CA . ALA A 1 226 ? 52.066 42.303 65.727 1.00 37.05 242 ALA A CA 1
ATOM 1789 C C . ALA A 1 226 ? 52.015 43.750 65.231 1.00 36.81 242 ALA A C 1
ATOM 1790 O O . ALA A 1 226 ? 51.756 44.675 66.001 1.00 34.72 242 ALA A O 1
ATOM 1792 N N . LEU A 1 227 ? 52.241 43.941 63.937 1.00 37.15 243 LEU A N 1
ATOM 1793 C CA . LEU A 1 227 ? 52.213 45.279 63.372 1.00 40.35 243 LEU A CA 1
ATOM 1794 C C . LEU A 1 227 ? 50.876 45.960 63.654 1.00 42.87 243 LEU A C 1
ATOM 1795 O O . LEU A 1 227 ? 50.822 47.162 63.942 1.00 43.13 243 LEU A O 1
ATOM 1800 N N . ASP A 1 228 ? 49.797 45.186 63.575 1.00 45.68 244 ASP A N 1
ATOM 1801 C CA . ASP A 1 228 ? 48.469 45.729 63.822 1.00 47.69 244 ASP A CA 1
ATOM 1802 C C . ASP A 1 228 ? 48.302 46.219 65.266 1.00 46.74 244 ASP A C 1
ATOM 1803 O O . ASP A 1 228 ? 47.416 47.015 65.550 1.00 47.37 244 ASP A O 1
ATOM 1808 N N . LYS A 1 229 ? 49.167 45.767 66.169 1.00 46.02 245 LYS A N 1
ATOM 1809 C CA . LYS A 1 229 ? 49.077 46.190 67.561 1.00 45.88 245 LYS A CA 1
ATOM 1810 C C . LYS A 1 229 ? 50.006 47.343 67.882 1.00 46.32 245 LYS A C 1
ATOM 1811 O O . LYS A 1 229 ? 49.787 48.062 68.851 1.00 46.26 245 LYS A O 1
ATOM 1817 N N . ASP A 1 230 ? 51.045 47.522 67.074 1.00 46.41 246 ASP A N 1
ATOM 1818 C CA . ASP A 1 230 ? 52.010 48.586 67.321 1.00 44.79 246 ASP A CA 1
ATOM 1819 C C . ASP A 1 230 ? 52.892 48.834 66.115 1.00 44.94 246 ASP A C 1
ATOM 1820 O O . ASP A 1 230 ? 53.834 48.078 65.861 1.00 46.18 246 ASP A O 1
ATOM 1825 N N . SER A 1 231 ? 52.567 49.870 65.349 1.00 45.00 247 SER A N 1
ATOM 1826 C CA . SER A 1 231 ? 53.401 50.223 64.213 1.00 45.98 247 SER A CA 1
ATOM 1827 C C . SER A 1 231 ? 54.562 50.800 64.987 1.00 46.11 247 SER A C 1
ATOM 1828 O O . SER A 1 231 ? 54.379 51.276 66.099 1.00 48.79 247 SER A O 1
ATOM 1831 N N . GLY A 1 232 ? 55.767 50.752 64.466 1.00 46.52 248 GLY A N 1
ATOM 1832 C CA . GLY A 1 232 ? 56.836 51.291 65.288 1.00 45.88 248 GLY A CA 1
ATOM 1833 C C . GLY A 1 232 ? 57.478 50.316 66.278 1.00 44.23 248 GLY A C 1
ATOM 1834 O O . GLY A 1 232 ? 58.419 50.698 66.966 1.00 44.95 248 GLY A O 1
ATOM 1835 N N . HIS A 1 233 ? 56.981 49.084 66.392 1.00 43.32 249 HIS A N 1
ATOM 1836 C CA . HIS A 1 233 ? 57.621 48.102 67.282 1.00 42.48 249 HIS A CA 1
ATOM 1837 C C . HIS A 1 233 ? 58.869 47.635 66.524 1.00 41.11 249 HIS A C 1
ATOM 1838 O O . HIS A 1 233 ? 58.760 47.010 65.474 1.00 40.87 249 HIS A O 1
ATOM 1845 N N . PRO A 1 234 ? 60.068 47.918 67.058 1.00 40.30 250 PRO A N 1
ATOM 1846 C CA . PRO A 1 234 ? 61.355 47.554 66.449 1.00 39.82 250 PRO A CA 1
ATOM 1847 C C . PRO A 1 234 ? 61.457 46.162 65.833 1.00 39.17 250 PRO A C 1
ATOM 1848 O O . PRO A 1 234 ? 61.611 46.026 64.612 1.00 38.99 250 PRO A O 1
ATOM 1852 N N . GLU A 1 235 ? 61.381 45.134 66.675 1.00 36.89 251 GLU A N 1
ATOM 1853 C CA . GLU A 1 235 ? 61.496 43.760 66.197 1.00 36.40 251 GLU A CA 1
ATOM 1854 C C . GLU A 1 235 ? 60.564 43.458 65.031 1.00 35.56 251 GLU A C 1
ATOM 1855 O O . GLU A 1 235 ? 60.984 42.873 64.030 1.00 35.19 251 GLU A O 1
ATOM 1861 N N . THR A 1 236 ? 59.305 43.871 65.151 1.00 34.50 252 THR A N 1
ATOM 1862 C CA . THR A 1 236 ? 58.319 43.630 64.097 1.00 33.93 252 THR A CA 1
ATOM 1863 C C . THR A 1 236 ? 58.758 44.243 62.761 1.00 33.54 252 THR A C 1
ATOM 1864 O O . THR A 1 236 ? 58.808 43.562 61.744 1.00 32.96 252 THR A O 1
ATOM 1868 N N . LEU A 1 237 ? 59.075 45.531 62.771 1.00 34.15 253 LEU A N 1
ATOM 1869 C CA . LEU A 1 237 ? 59.513 46.217 61.569 1.00 32.51 253 LEU A CA 1
ATOM 1870 C C . LEU A 1 237 ? 60.749 45.547 60.948 1.00 33.64 253 LEU A C 1
ATOM 1871 O O . LEU A 1 237 ? 60.810 45.342 59.730 1.00 33.39 253 LEU A O 1
ATOM 1876 N N . ILE A 1 238 ? 61.734 45.208 61.776 1.00 33.13 254 ILE A N 1
ATOM 1877 C CA . ILE A 1 238 ? 62.938 44.575 61.265 1.00 33.77 254 ILE A CA 1
ATOM 1878 C C . ILE A 1 238 ? 62.582 43.252 60.595 1.00 34.98 254 ILE A C 1
ATOM 1879 O O . ILE A 1 238 ? 62.963 42.998 59.441 1.00 35.24 254 ILE A O 1
ATOM 1884 N N . ASN A 1 239 ? 61.840 42.413 61.310 1.00 34.63 255 ASN A N 1
ATOM 1885 C CA . ASN A 1 239 ? 61.441 41.134 60.750 1.00 33.47 255 ASN A CA 1
ATOM 1886 C C . ASN A 1 239 ? 60.612 41.340 59.495 1.00 34.28 255 ASN A C 1
ATOM 1887 O O . ASN A 1 239 ? 60.693 40.537 58.570 1.00 37.74 255 ASN A O 1
ATOM 1892 N N . LEU A 1 240 ? 59.826 42.410 59.439 1.00 33.28 256 LEU A N 1
ATOM 1893 C CA . LEU A 1 240 ? 59.023 42.670 58.244 1.00 33.19 256 LEU A CA 1
ATOM 1894 C C . LEU A 1 240 ? 59.950 42.985 57.073 1.00 34.82 256 LEU A C 1
ATOM 1895 O O . LEU A 1 240 ? 59.698 42.572 55.937 1.00 34.26 256 LEU A O 1
ATOM 1900 N N . VAL A 1 241 ? 61.029 43.716 57.351 1.00 35.60 257 VAL A N 1
ATOM 1901 C CA . VAL A 1 241 ? 61.989 44.051 56.304 1.00 35.62 257 VAL A CA 1
ATOM 1902 C C . VAL A 1 241 ? 62.536 42.757 55.720 1.00 35.57 257 VAL A C 1
ATOM 1903 O O . VAL A 1 241 ? 62.532 42.551 54.506 1.00 35.60 257 VAL A O 1
ATOM 1907 N N . VAL A 1 242 ? 62.997 41.879 56.599 1.00 36.64 258 VAL A N 1
ATOM 1908 C CA . VAL A 1 242 ? 63.555 40.610 56.166 1.00 37.73 258 VAL A CA 1
ATOM 1909 C C . VAL A 1 242 ? 62.507 39.805 55.415 1.00 37.96 258 VAL A C 1
ATOM 1910 O O . VAL A 1 242 ? 62.766 39.309 54.319 1.00 38.67 258 VAL A O 1
ATOM 1914 N N . LEU A 1 243 ? 61.318 39.698 56.002 1.00 38.33 259 LEU A N 1
ATOM 1915 C CA . LEU A 1 243 ? 60.227 38.937 55.402 1.00 37.89 259 LEU A CA 1
ATOM 1916 C C . LEU A 1 243 ? 59.781 39.454 54.053 1.00 38.17 259 LEU A C 1
ATOM 1917 O O . LEU A 1 243 ? 59.452 38.671 53.170 1.00 41.06 259 LEU A O 1
ATOM 1922 N N . SER A 1 244 ? 59.744 40.769 53.891 1.00 38.07 260 SER A N 1
ATOM 1923 C CA . SER A 1 244 ? 59.319 41.338 52.620 1.00 38.24 260 SER A CA 1
ATOM 1924 C C . SER A 1 244 ? 60.195 40.878 51.476 1.00 38.20 260 SER A C 1
ATOM 1925 O O . SER A 1 244 ? 59.698 40.515 50.411 1.00 37.48 260 SER A O 1
ATOM 1928 N N . GLN A 1 245 ? 61.504 40.898 51.694 1.00 38.62 261 GLN A N 1
ATOM 1929 C CA . GLN A 1 245 ? 62.416 40.511 50.640 1.00 38.79 261 GLN A CA 1
ATOM 1930 C C . GLN A 1 245 ? 62.292 39.043 50.277 1.00 40.12 261 GLN A C 1
ATOM 1931 O O . GLN A 1 245 ? 62.448 38.681 49.112 1.00 41.98 261 GLN A O 1
ATOM 1937 N N . HIS A 1 246 ? 62.006 38.197 51.260 1.00 39.97 262 HIS A N 1
ATOM 1938 C CA . HIS A 1 246 ? 61.850 36.782 50.984 1.00 41.67 262 HIS A CA 1
ATOM 1939 C C . HIS A 1 246 ? 60.518 36.464 50.292 1.00 43.76 262 HIS A C 1
ATOM 1940 O O . HIS A 1 246 ? 60.424 35.483 49.556 1.00 45.21 262 HIS A O 1
ATOM 1947 N N . LEU A 1 247 ? 59.492 37.282 50.508 1.00 43.74 263 LEU A N 1
ATOM 1948 C CA . LEU A 1 247 ? 58.206 37.036 49.857 1.00 45.57 263 LEU A CA 1
ATOM 1949 C C . LEU A 1 247 ? 58.161 37.675 48.470 1.00 47.41 263 LEU A C 1
ATOM 1950 O O . LEU A 1 247 ? 57.156 37.574 47.762 1.00 47.83 263 LEU A O 1
ATOM 1955 N N . GLY A 1 248 ? 59.251 38.339 48.092 1.00 48.43 264 GLY A N 1
ATOM 1956 C CA . GLY A 1 248 ? 59.321 38.977 46.789 1.00 49.15 264 GLY A CA 1
ATOM 1957 C C . GLY A 1 248 ? 58.608 40.314 46.663 1.00 50.99 264 GLY A C 1
ATOM 1958 O O . GLY A 1 248 ? 58.417 40.800 45.549 1.00 50.03 264 GLY A O 1
ATOM 1959 N N . LYS A 1 249 ? 58.224 40.914 47.788 1.00 51.83 265 LYS A N 1
ATOM 1960 C CA . LYS A 1 249 ? 57.535 42.204 47.782 1.00 53.58 265 LYS A CA 1
ATOM 1961 C C . LYS A 1 249 ? 58.309 43.280 47.002 1.00 55.74 265 LYS A C 1
ATOM 1962 O O . LYS A 1 249 ? 59.517 43.158 46.785 1.00 54.45 265 LYS A O 1
ATOM 1968 N N . PRO A 1 250 ? 57.610 44.347 46.560 1.00 58.15 266 PRO A N 1
ATOM 1969 C CA . PRO A 1 250 ? 58.237 45.443 45.812 1.00 58.93 266 PRO A CA 1
ATOM 1970 C C . PRO A 1 250 ? 59.258 46.100 46.731 1.00 60.70 266 PRO A C 1
ATOM 1971 O O . PRO A 1 250 ? 58.952 46.424 47.882 1.00 60.73 266 PRO A O 1
ATOM 1975 N N . PRO A 1 251 ? 60.475 46.327 46.229 1.00 61.62 267 PRO A N 1
ATOM 1976 C CA . PRO A 1 251 ? 61.546 46.946 47.019 1.00 62.40 267 PRO A CA 1
ATOM 1977 C C . PRO A 1 251 ? 61.147 48.164 47.854 1.00 63.16 267 PRO A C 1
ATOM 1978 O O . PRO A 1 251 ? 61.779 48.455 48.869 1.00 62.76 267 PRO A O 1
ATOM 1982 N N . GLU A 1 252 ? 60.103 48.873 47.439 1.00 64.49 268 GLU A N 1
ATOM 1983 C CA . GLU A 1 252 ? 59.667 50.045 48.189 1.00 65.10 268 GLU A CA 1
ATOM 1984 C C . GLU A 1 252 ? 59.130 49.588 49.527 1.00 64.46 268 GLU A C 1
ATOM 1985 O O . GLU A 1 252 ? 59.214 50.308 50.517 1.00 64.77 268 GLU A O 1
ATOM 1991 N N . VAL A 1 253 ? 58.574 48.381 49.548 1.00 64.00 269 VAL A N 1
ATOM 1992 C CA . VAL A 1 253 ? 58.020 47.818 50.770 1.00 63.79 269 VAL A CA 1
ATOM 1993 C C . VAL A 1 253 ? 59.094 47.704 51.839 1.00 63.38 269 VAL A C 1
ATOM 1994 O O . VAL A 1 253 ? 58.928 48.192 52.959 1.00 62.63 269 VAL A O 1
ATOM 1998 N N . THR A 1 254 ? 60.194 47.048 51.488 1.00 62.54 270 THR A N 1
ATOM 1999 C CA . THR A 1 254 ? 61.300 46.877 52.417 1.00 61.45 270 THR A CA 1
ATOM 2000 C C . THR A 1 254 ? 61.714 48.249 52.929 1.00 59.89 270 THR A C 1
ATOM 2001 O O . THR A 1 254 ? 61.932 48.455 54.122 1.00 60.05 270 THR A O 1
ATOM 2005 N N . ASN A 1 255 ? 61.792 49.194 52.006 1.00 58.46 271 ASN A N 1
ATOM 2006 C CA . ASN A 1 255 ? 62.197 50.544 52.334 1.00 58.49 271 ASN A CA 1
ATOM 2007 C C . ASN A 1 255 ? 61.220 51.271 53.265 1.00 56.36 271 ASN A C 1
ATOM 2008 O O . ASN A 1 255 ? 61.638 52.021 54.150 1.00 56.00 271 ASN A O 1
ATOM 2013 N N . ARG A 1 256 ? 59.925 51.046 53.066 1.00 53.52 272 ARG A N 1
ATOM 2014 C CA . ARG A 1 256 ? 58.902 51.681 53.887 1.00 50.74 272 ARG A CA 1
ATOM 2015 C C . ARG A 1 256 ? 59.054 51.243 55.339 1.00 50.02 272 ARG A C 1
ATOM 2016 O O . ARG A 1 256 ? 58.953 52.057 56.270 1.00 48.87 272 ARG A O 1
ATOM 2024 N N . TYR A 1 257 ? 59.298 49.949 55.526 1.00 48.38 273 TYR A N 1
ATOM 2025 C CA . TYR A 1 257 ? 59.480 49.390 56.854 1.00 46.91 273 TYR A CA 1
ATOM 2026 C C . TYR A 1 257 ? 60.715 49.989 57.487 1.00 48.38 273 TYR A C 1
ATOM 2027 O O . TYR A 1 257 ? 60.739 50.270 58.689 1.00 48.74 273 TYR A O 1
ATOM 2036 N N . LEU A 1 258 ? 61.745 50.181 56.673 1.00 47.77 274 LEU A N 1
ATOM 2037 C CA . LEU A 1 258 ? 62.967 50.762 57.173 1.00 48.80 274 LEU A CA 1
ATOM 2038 C C . LEU A 1 258 ? 62.672 52.184 57.649 1.00 49.14 274 LEU A C 1
ATOM 2039 O O . LEU A 1 258 ? 62.989 52.534 58.784 1.00 49.42 274 LEU A O 1
ATOM 2044 N N . SER A 1 259 ? 62.038 52.991 56.801 1.00 48.81 275 SER A N 1
ATOM 2045 C CA . SER A 1 259 ? 61.706 54.366 57.180 1.00 49.71 275 SER A CA 1
ATOM 2046 C C . SER A 1 259 ? 60.796 54.418 58.404 1.00 49.09 275 SER A C 1
ATOM 2047 O O . SER A 1 259 ? 60.944 55.280 59.271 1.00 47.96 275 SER A O 1
ATOM 2050 N N . GLN A 1 260 ? 59.847 53.494 58.466 1.00 48.88 276 GLN A N 1
ATOM 2051 C CA . GLN A 1 260 ? 58.914 53.450 59.581 1.00 48.71 276 GLN A CA 1
ATOM 2052 C C . GLN A 1 260 ? 59.673 53.238 60.896 1.00 48.35 276 GLN A C 1
ATOM 2053 O O . GLN A 1 260 ? 59.291 53.762 61.948 1.00 47.28 276 GLN A O 1
ATOM 2059 N N . LEU A 1 261 ? 60.759 52.473 60.819 1.00 47.95 277 LEU A N 1
ATOM 2060 C CA . LEU A 1 261 ? 61.591 52.186 61.977 1.00 46.83 277 LEU A CA 1
ATOM 2061 C C . LEU A 1 261 ? 62.268 53.468 62.459 1.00 47.45 277 LEU A C 1
ATOM 2062 O O . LEU A 1 261 ? 62.240 53.783 63.645 1.00 47.65 277 LEU A O 1
ATOM 2067 N N . LYS A 1 262 ? 62.868 54.206 61.529 1.00 48.72 278 LYS A N 1
ATOM 2068 C CA . LYS A 1 262 ? 63.538 55.460 61.852 1.00 49.87 278 LYS A CA 1
ATOM 2069 C C . LYS A 1 262 ? 62.550 56.431 62.502 1.00 49.18 278 LYS A C 1
ATOM 2070 O O . LYS A 1 262 ? 62.916 57.193 63.395 1.00 47.51 278 LYS A O 1
ATOM 2076 N N . ASP A 1 263 ? 61.300 56.401 62.048 1.00 48.78 279 ASP A N 1
ATOM 2077 C CA . ASP A 1 263 ? 60.265 57.270 62.599 1.00 50.56 279 ASP A CA 1
ATOM 2078 C C . ASP A 1 263 ? 60.002 56.943 64.069 1.00 51.88 279 ASP A C 1
ATOM 2079 O O . ASP A 1 263 ? 60.068 57.817 64.938 1.00 51.80 279 ASP A O 1
ATOM 2084 N N . ALA A 1 264 ? 59.702 55.676 64.337 1.00 52.96 280 ALA A N 1
ATOM 2085 C CA . ALA A 1 264 ? 59.397 55.230 65.686 1.00 53.57 280 ALA A CA 1
ATOM 2086 C C . ALA A 1 264 ? 60.564 55.229 66.669 1.00 55.35 280 ALA A C 1
ATOM 2087 O O . ALA A 1 264 ? 60.353 55.437 67.864 1.00 56.41 280 ALA A O 1
ATOM 2089 N N . HIS A 1 265 ? 61.785 54.990 66.192 1.00 56.67 281 HIS A N 1
ATOM 2090 C CA . HIS A 1 265 ? 62.944 54.967 67.091 1.00 58.75 281 HIS A CA 1
ATOM 2091 C C . HIS A 1 265 ? 64.239 55.447 66.422 1.00 59.52 281 HIS A C 1
ATOM 2092 O O . HIS A 1 265 ? 65.124 54.655 66.099 1.00 58.87 281 HIS A O 1
ATOM 2099 N N . ARG A 1 266 ? 64.331 56.764 66.245 1.00 61.55 282 ARG A N 1
ATOM 2100 C CA . ARG A 1 266 ? 65.467 57.431 65.606 1.00 63.09 282 ARG A CA 1
ATOM 2101 C C . ARG A 1 266 ? 66.850 56.850 65.869 1.00 62.47 282 ARG A C 1
ATOM 2102 O O . ARG A 1 266 ? 67.706 56.861 64.982 1.00 62.46 282 ARG A O 1
ATOM 2110 N N . SER A 1 267 ? 67.068 56.339 67.076 1.00 61.69 283 SER A N 1
ATOM 2111 C CA . SER A 1 267 ? 68.377 55.807 67.441 1.00 60.33 283 SER A CA 1
ATOM 2112 C C . SER A 1 267 ? 68.457 54.322 67.788 1.00 58.48 283 SER A C 1
ATOM 2113 O O . SER A 1 267 ? 69.346 53.910 68.542 1.00 57.87 283 SER A O 1
ATOM 2116 N N . HIS A 1 268 ? 67.549 53.514 67.248 1.00 56.01 284 HIS A N 1
ATOM 2117 C CA . HIS A 1 268 ? 67.586 52.083 67.528 1.00 53.08 284 HIS A CA 1
ATOM 2118 C C . HIS A 1 268 ? 68.928 51.525 67.050 1.00 50.31 284 HIS A C 1
ATOM 2119 O O . HIS A 1 268 ? 69.488 51.989 66.051 1.00 49.42 284 HIS A O 1
ATOM 2126 N N . PRO A 1 269 ? 69.469 50.527 67.762 1.00 47.91 285 PRO A N 1
ATOM 2127 C CA . PRO A 1 269 ? 70.751 49.945 67.359 1.00 45.77 285 PRO A CA 1
ATOM 2128 C C . PRO A 1 269 ? 70.800 49.473 65.908 1.00 43.16 285 PRO A C 1
ATOM 2129 O O . PRO A 1 269 ? 71.838 49.575 65.264 1.00 41.46 285 PRO A O 1
ATOM 2133 N N . PHE A 1 270 ? 69.674 48.977 65.396 1.00 41.14 286 PHE A N 1
ATOM 2134 C CA . PHE A 1 270 ? 69.599 48.488 64.018 1.00 37.82 286 PHE A CA 1
ATOM 2135 C C . PHE A 1 270 ? 69.708 49.644 63.023 1.00 38.51 286 PHE A C 1
ATOM 2136 O O . PHE A 1 270 ? 70.215 49.484 61.910 1.00 38.35 286 PHE A O 1
ATOM 2144 N N . ILE A 1 271 ? 69.217 50.808 63.426 1.00 38.13 287 ILE A N 1
ATOM 2145 C CA . ILE A 1 271 ? 69.275 51.980 62.575 1.00 40.50 287 ILE A CA 1
ATOM 2146 C C . ILE A 1 271 ? 70.714 52.495 62.584 1.00 41.85 287 ILE A C 1
ATOM 2147 O O . ILE A 1 271 ? 71.257 52.877 61.547 1.00 41.54 287 ILE A O 1
ATOM 2152 N N . LYS A 1 272 ? 71.333 52.494 63.760 1.00 43.38 288 LYS A N 1
ATOM 2153 C CA . LYS A 1 272 ? 72.716 52.940 63.887 1.00 45.12 288 LYS A CA 1
ATOM 2154 C C . LYS A 1 272 ? 73.641 52.056 63.042 1.00 45.38 288 LYS A C 1
ATOM 2155 O O . LYS A 1 272 ? 74.540 52.553 62.357 1.00 46.33 288 LYS A O 1
ATOM 2161 N N . GLU A 1 273 ? 73.421 50.745 63.091 1.00 44.63 289 GLU A N 1
ATOM 2162 C CA . GLU A 1 273 ? 74.233 49.809 62.321 1.00 45.61 289 GLU A CA 1
ATOM 2163 C C . GLU A 1 273 ? 74.083 50.041 60.834 1.00 45.98 289 GLU A C 1
ATOM 2164 O O . GLU A 1 273 ? 75.056 49.976 60.080 1.00 46.16 289 GLU A O 1
ATOM 2170 N N . TYR A 1 274 ? 72.845 50.280 60.418 1.00 45.23 290 TYR A N 1
ATOM 2171 C CA . TYR A 1 274 ? 72.550 50.516 59.021 1.00 44.38 290 TYR A CA 1
ATOM 2172 C C . TYR A 1 274 ? 73.379 51.713 58.580 1.00 45.06 290 TYR A C 1
ATOM 2173 O O . TYR A 1 274 ? 74.054 51.666 57.554 1.00 44.77 290 TYR A O 1
ATOM 2182 N N . ARG A 1 275 ? 73.327 52.782 59.370 1.00 47.18 291 ARG A N 1
ATOM 2183 C CA . ARG A 1 275 ? 74.078 53.996 59.074 1.00 49.53 291 ARG A CA 1
ATOM 2184 C C . ARG A 1 275 ? 75.565 53.684 59.008 1.00 48.12 291 ARG A C 1
ATOM 2185 O O . ARG A 1 275 ? 76.266 54.150 58.109 1.00 47.70 291 ARG A O 1
ATOM 2193 N N . ALA A 1 276 ? 76.044 52.886 59.955 1.00 46.03 292 ALA A N 1
ATOM 2194 C CA . ALA A 1 276 ? 77.452 52.525 59.974 1.00 46.19 292 ALA A CA 1
ATOM 2195 C C . ALA A 1 276 ? 77.834 51.795 58.686 1.00 45.96 292 ALA A C 1
ATOM 2196 O O . ALA A 1 276 ? 78.914 52.023 58.139 1.00 47.31 292 ALA A O 1
ATOM 2198 N N . LYS A 1 277 ? 76.949 50.927 58.197 1.00 45.03 293 LYS A N 1
ATOM 2199 C CA . LYS A 1 277 ? 77.224 50.190 56.965 1.00 44.61 293 LYS A CA 1
ATOM 2200 C C . LYS A 1 277 ? 77.264 51.143 55.779 1.00 44.72 293 LYS A C 1
ATOM 2201 O O . LYS A 1 277 ? 78.058 50.959 54.851 1.00 43.97 293 LYS A O 1
ATOM 2207 N N . GLU A 1 278 ? 76.412 52.163 55.802 1.00 44.71 294 GLU A N 1
ATOM 2208 C CA . GLU A 1 278 ? 76.409 53.131 54.713 1.00 46.70 294 GLU A CA 1
ATOM 2209 C C . GLU A 1 278 ? 77.748 53.851 54.705 1.00 47.54 294 GLU A C 1
ATOM 2210 O O . GLU A 1 278 ? 78.326 54.120 53.643 1.00 46.40 294 GLU A O 1
ATOM 2216 N N . ASN A 1 279 ? 78.237 54.152 55.905 1.00 48.11 295 ASN A N 1
ATOM 2217 C CA . ASN A 1 279 ? 79.498 54.853 56.047 1.00 49.13 295 ASN A CA 1
ATOM 2218 C C . ASN A 1 279 ? 80.705 54.102 55.519 1.00 49.15 295 ASN A C 1
ATOM 2219 O O . ASN A 1 279 ? 81.410 54.620 54.655 1.00 48.30 295 ASN A O 1
ATOM 2224 N N . ASP A 1 280 ? 80.953 52.886 55.994 1.00 49.77 296 ASP A N 1
ATOM 2225 C CA . ASP A 1 280 ? 82.128 52.197 55.488 1.00 52.85 296 ASP A CA 1
ATOM 2226 C C . ASP A 1 280 ? 82.001 51.784 54.027 1.00 52.74 296 ASP A C 1
ATOM 2227 O O . ASP A 1 280 ? 82.999 51.416 53.398 1.00 53.67 296 ASP A O 1
ATOM 2232 N N . PHE A 1 281 ? 80.790 51.852 53.476 1.00 51.35 297 PHE A N 1
ATOM 2233 C CA . PHE A 1 281 ? 80.608 51.514 52.065 1.00 48.76 297 PHE A CA 1
ATOM 2234 C C . PHE A 1 281 ? 81.151 52.703 51.269 1.00 48.97 297 PHE A C 1
ATOM 2235 O O . PHE A 1 281 ? 81.901 52.534 50.301 1.00 48.09 297 PHE A O 1
ATOM 2243 N N . ASP A 1 282 ? 80.767 53.907 51.683 1.00 48.79 298 ASP A N 1
ATOM 2244 C CA . ASP A 1 282 ? 81.235 55.112 51.014 1.00 50.19 298 ASP A CA 1
ATOM 2245 C C . ASP A 1 282 ? 82.748 55.150 51.136 1.00 50.45 298 ASP A C 1
ATOM 2246 O O . ASP A 1 282 ? 83.458 55.521 50.197 1.00 51.50 298 ASP A O 1
ATOM 2251 N N . ARG A 1 283 ? 83.224 54.748 52.309 1.00 49.53 299 ARG A N 1
ATOM 2252 C CA . ARG A 1 283 ? 84.644 54.714 52.616 1.00 49.76 299 ARG A CA 1
ATOM 2253 C C . ARG A 1 283 ? 85.351 53.702 51.728 1.00 48.89 299 ARG A C 1
ATOM 2254 O O . ARG A 1 283 ? 86.464 53.938 51.263 1.00 50.19 299 ARG A O 1
ATOM 2262 N N . LEU A 1 284 ? 84.696 52.571 51.493 1.00 48.43 300 LEU A N 1
ATOM 2263 C CA . LEU A 1 284 ? 85.269 51.522 50.659 1.00 46.87 300 LEU A CA 1
ATOM 2264 C C . LEU A 1 284 ? 85.163 51.876 49.185 1.00 45.81 300 LEU A C 1
ATOM 2265 O O . LEU A 1 284 ? 85.985 51.438 48.379 1.00 45.01 300 LEU A O 1
ATOM 2270 N N . VAL A 1 285 ? 84.160 52.664 48.818 1.00 45.07 301 VAL A N 1
ATOM 2271 C CA . VAL A 1 285 ? 84.052 53.040 47.419 1.00 46.77 301 VAL A CA 1
ATOM 2272 C C . VAL A 1 285 ? 85.325 53.815 47.113 1.00 47.26 301 VAL A C 1
ATOM 2273 O O . VAL A 1 285 ? 86.028 53.522 46.151 1.00 46.84 301 VAL A O 1
ATOM 2277 N N . LEU A 1 286 ? 85.624 54.792 47.962 1.00 48.02 302 LEU A N 1
ATOM 2278 C CA . LEU A 1 286 ? 86.818 55.616 47.812 1.00 48.88 302 LEU A CA 1
ATOM 2279 C C . LEU A 1 286 ? 88.104 54.781 47.744 1.00 49.66 302 LEU A C 1
ATOM 2280 O O . LEU A 1 286 ? 89.061 55.152 47.053 1.00 49.57 302 LEU A O 1
ATOM 2285 N N . GLN A 1 287 ? 88.116 53.653 48.454 1.00 48.67 303 GLN A N 1
ATOM 2286 C CA . GLN A 1 287 ? 89.279 52.774 48.487 1.00 48.39 303 GLN A CA 1
ATOM 2287 C C . GLN A 1 287 ? 89.547 52.059 47.168 1.00 49.85 303 GLN A C 1
ATOM 2288 O O . GLN A 1 287 ? 90.706 51.855 46.804 1.00 51.56 303 GLN A O 1
ATOM 2294 N N . TYR A 1 288 ? 88.486 51.674 46.458 1.00 50.58 304 TYR A N 1
ATOM 2295 C CA . TYR A 1 288 ? 88.628 50.975 45.171 1.00 51.79 304 TYR A CA 1
ATOM 2296 C C . TYR A 1 288 ? 88.539 51.913 43.967 1.00 54.11 304 TYR A C 1
ATOM 2297 O O . TYR A 1 288 ? 89.098 51.634 42.903 1.00 54.56 304 TYR A O 1
ATOM 2306 N N . ALA A 1 289 ? 87.822 53.015 44.143 1.00 56.69 305 ALA A N 1
ATOM 2307 C CA . ALA A 1 289 ? 87.597 53.976 43.076 1.00 61.82 305 ALA A CA 1
ATOM 2308 C C . ALA A 1 289 ? 88.849 54.504 42.404 1.00 65.56 305 ALA A C 1
ATOM 2309 O O . ALA A 1 289 ? 89.883 54.673 43.049 1.00 66.87 305 ALA A O 1
ATOM 2311 N N . PRO A 1 290 ? 88.771 54.754 41.082 1.00 69.05 306 PRO A N 1
ATOM 2312 C CA . PRO A 1 290 ? 89.893 55.280 40.296 1.00 71.56 306 PRO A CA 1
ATOM 2313 C C . PRO A 1 290 ? 90.131 56.713 40.758 1.00 74.22 306 PRO A C 1
ATOM 2314 O O . PRO A 1 290 ? 89.183 57.403 41.154 1.00 74.80 306 PRO A O 1
ATOM 2318 N N . SER A 1 291 ? 91.384 57.156 40.710 1.00 76.23 307 SER A N 1
ATOM 2319 C CA . SER A 1 291 ? 91.737 58.509 41.143 1.00 77.32 307 SER A CA 1
ATOM 2320 C C . SER A 1 291 ? 91.468 59.570 40.079 1.00 77.03 307 SER A C 1
ATOM 2321 O O . SER A 1 291 ? 90.911 59.276 39.022 1.00 76.31 307 SER A O 1
ATOM 2325 N N . GLY B 2 1 ? 89.019 29.207 92.146 1.00 85.40 905 GLY B N 1
ATOM 2326 C CA . GLY B 2 1 ? 88.837 30.074 90.994 1.00 84.94 905 GLY B CA 1
ATOM 2327 C C . GLY B 2 1 ? 87.393 30.493 90.801 1.00 84.29 905 GLY B C 1
ATOM 2328 O O . GLY B 2 1 ? 87.064 31.680 90.852 1.00 84.46 905 GLY B O 1
ATOM 2329 N N . PHE B 2 2 ? 86.531 29.505 90.584 1.00 83.48 906 PHE B N 1
ATOM 2330 C CA . PHE B 2 2 ? 85.111 29.740 90.368 1.00 82.27 906 PHE B CA 1
ATOM 2331 C C . PHE B 2 2 ? 84.843 30.589 89.124 1.00 79.72 906 PHE B C 1
ATOM 2332 O O . PHE B 2 2 ? 84.774 30.041 88.020 1.00 80.31 906 PHE B O 1
ATOM 2340 N N . PHE B 2 3 ? 84.713 31.909 89.273 1.00 75.40 907 PHE B N 1
ATOM 2341 C CA . PHE B 2 3 ? 84.418 32.732 88.100 1.00 71.44 907 PHE B CA 1
ATOM 2342 C C . PHE B 2 3 ? 85.549 33.121 87.161 1.00 69.16 907 PHE B C 1
ATOM 2343 O O . PHE B 2 3 ? 86.490 33.835 87.524 1.00 67.65 907 PHE B O 1
ATOM 2351 N N . VAL B 2 4 ? 85.406 32.666 85.927 1.00 66.63 908 VAL B N 1
ATOM 2352 C CA . VAL B 2 4 ? 86.348 32.957 84.870 1.00 64.56 908 VAL B CA 1
ATOM 2353 C C . VAL B 2 4 ? 85.532 33.580 83.749 1.00 63.08 908 VAL B C 1
ATOM 2354 O O . VAL B 2 4 ? 84.546 33.005 83.296 1.00 61.34 908 VAL B O 1
ATOM 2358 N N . PRO B 2 5 ? 85.923 34.771 83.295 1.00 62.94 909 PRO B N 1
ATOM 2359 C CA . PRO B 2 5 ? 85.165 35.401 82.212 1.00 62.93 909 PRO B CA 1
ATOM 2360 C C . PRO B 2 5 ? 85.276 34.536 80.960 1.00 62.56 909 PRO B C 1
ATOM 2361 O O . PRO B 2 5 ? 86.376 34.170 80.546 1.00 61.95 909 PRO B O 1
ATOM 2365 N N . PRO B 2 6 ? 84.137 34.181 80.351 1.00 62.67 910 PRO B N 1
ATOM 2366 C CA . PRO B 2 6 ? 84.183 33.351 79.144 1.00 61.80 910 PRO B CA 1
ATOM 2367 C C . PRO B 2 6 ? 84.581 34.167 77.924 1.00 61.00 910 PRO B C 1
ATOM 2368 O O . PRO B 2 6 ? 84.331 35.373 77.857 1.00 61.12 910 PRO B O 1
ATOM 2372 N N . THR B 2 7 ? 85.198 33.498 76.960 1.00 60.31 911 THR B N 1
ATOM 2373 C CA . THR B 2 7 ? 85.660 34.154 75.747 1.00 60.41 911 THR B CA 1
ATOM 2374 C C . THR B 2 7 ? 84.715 33.950 74.545 1.00 59.28 911 THR B C 1
ATOM 2375 O O . THR B 2 7 ? 84.239 32.841 74.310 1.00 59.14 911 THR B O 1
ATOM 2379 N N . LYS B 2 8 ? 84.458 35.022 73.790 1.00 57.50 912 LYS B N 1
ATOM 2380 C CA . LYS B 2 8 ? 83.572 34.978 72.618 1.00 55.72 912 LYS B CA 1
ATOM 2381 C C . LYS B 2 8 ? 83.741 33.745 71.740 1.00 54.49 912 LYS B C 1
ATOM 2382 O O . LYS B 2 8 ? 84.854 33.263 71.535 1.00 54.51 912 LYS B O 1
ATOM 2388 N N . GLY B 2 9 ? 82.624 33.253 71.212 1.00 52.94 913 GLY B N 1
ATOM 2389 C CA . GLY B 2 9 ? 82.654 32.128 70.295 1.00 50.65 913 GLY B CA 1
ATOM 2390 C C . GLY B 2 9 ? 82.691 32.812 68.938 1.00 50.38 913 GLY B C 1
ATOM 2391 O O . GLY B 2 9 ? 82.877 34.027 68.886 1.00 50.90 913 GLY B O 1
ATOM 2392 N N . THR B 2 10 ? 82.524 32.083 67.840 1.00 49.73 914 THR B N 1
ATOM 2393 C CA . THR B 2 10 ? 82.546 32.736 66.530 1.00 47.98 914 THR B CA 1
ATOM 2394 C C . THR B 2 10 ? 81.130 33.129 66.130 1.00 47.27 914 THR B C 1
ATOM 2395 O O . THR B 2 10 ? 80.208 32.322 66.228 1.00 48.48 914 THR B O 1
ATOM 2399 N N . SER B 2 11 ? 80.954 34.365 65.676 1.00 45.36 915 SER B N 1
ATOM 2400 C CA . SER B 2 11 ? 79.625 34.825 65.296 1.00 44.26 915 SER B CA 1
ATOM 2401 C C . SER B 2 11 ? 79.110 34.148 64.031 1.00 44.51 915 SER B C 1
ATOM 2402 O O . SER B 2 11 ? 79.877 33.822 63.122 1.00 45.22 915 SER B O 1
ATOM 2405 N N . PRO B 2 12 ? 77.788 33.934 63.954 1.00 44.04 916 PRO B N 1
ATOM 2406 C CA . PRO B 2 12 ? 77.154 33.295 62.798 1.00 42.28 916 PRO B CA 1
ATOM 2407 C C . PRO B 2 12 ? 77.522 33.932 61.465 1.00 42.34 916 PRO B C 1
ATOM 2408 O O . PRO B 2 12 ? 77.752 33.222 60.487 1.00 44.20 916 PRO B O 1
ATOM 2412 N N . THR B 2 13 ? 77.580 35.264 61.426 1.00 41.35 917 THR B N 1
ATOM 2413 C CA . THR B 2 13 ? 77.916 35.979 60.197 1.00 40.80 917 THR B CA 1
ATOM 2414 C C . THR B 2 13 ? 79.331 35.659 59.745 1.00 42.06 917 THR B C 1
ATOM 2415 O O . THR B 2 13 ? 79.601 35.546 58.550 1.00 40.79 917 THR B O 1
ATOM 2419 N N . GLN B 2 14 ? 80.235 35.529 60.714 1.00 44.78 918 GLN B N 1
ATOM 2420 C CA . GLN B 2 14 ? 81.624 35.208 60.420 1.00 45.68 918 GLN B CA 1
ATOM 2421 C C . GLN B 2 14 ? 81.656 33.807 59.812 1.00 45.60 918 GLN B C 1
ATOM 2422 O O . GLN B 2 14 ? 82.383 33.558 58.847 1.00 45.67 918 GLN B O 1
ATOM 2428 N N . ILE B 2 15 ? 80.856 32.905 60.383 1.00 44.89 919 ILE B N 1
ATOM 2429 C CA . ILE B 2 15 ? 80.746 31.536 59.893 1.00 43.46 919 ILE B CA 1
ATOM 2430 C C . ILE B 2 15 ? 80.403 31.575 58.417 1.00 44.44 919 ILE B C 1
ATOM 2431 O O . ILE B 2 15 ? 81.045 30.901 57.617 1.00 46.89 919 ILE B O 1
ATOM 2436 N N . TRP B 2 16 ? 79.381 32.358 58.063 1.00 42.99 920 TRP B N 1
ATOM 2437 C CA . TRP B 2 16 ? 78.942 32.486 56.671 1.00 41.88 920 TRP B CA 1
ATOM 2438 C C . TRP B 2 16 ? 80.101 32.886 55.759 1.00 42.83 920 TRP B C 1
ATOM 2439 O O . TRP B 2 16 ? 80.258 32.361 54.656 1.00 41.26 920 TRP B O 1
ATOM 2450 N N . CYS B 2 17 ? 80.906 33.833 56.224 1.00 43.81 921 CYS B N 1
ATOM 2451 C CA . CYS B 2 17 ? 82.042 34.305 55.449 1.00 43.87 921 CYS B CA 1
ATOM 2452 C C . CYS B 2 17 ? 83.094 33.233 55.274 1.00 44.58 921 CYS B C 1
ATOM 2453 O O . CYS B 2 17 ? 83.647 33.066 54.183 1.00 44.87 921 CYS B O 1
ATOM 2456 N N . ASN B 2 18 ? 83.367 32.509 56.354 1.00 44.59 922 ASN B N 1
ATOM 2457 C CA . ASN B 2 18 ? 84.351 31.436 56.326 1.00 45.83 922 ASN B CA 1
ATOM 2458 C C . ASN B 2 18 ? 83.836 30.289 55.463 1.00 45.76 922 ASN B C 1
ATOM 2459 O O . ASN B 2 18 ? 84.616 29.452 55.011 1.00 47.05 922 ASN B O 1
ATOM 2464 N N . ASN B 2 19 ? 82.523 30.260 55.236 1.00 45.06 923 ASN B N 1
ATOM 2465 C CA . ASN B 2 19 ? 81.886 29.183 54.479 1.00 43.47 923 ASN B CA 1
ATOM 2466 C C . ASN B 2 19 ? 81.554 29.406 53.010 1.00 42.95 923 ASN B C 1
ATOM 2467 O O . ASN B 2 19 ? 81.263 28.448 52.299 1.00 42.26 923 ASN B O 1
ATOM 2472 N N . SER B 2 20 ? 81.598 30.647 52.542 1.00 42.65 924 SER B N 1
ATOM 2473 C CA . SER B 2 20 ? 81.253 30.906 51.151 1.00 41.76 924 SER B CA 1
ATOM 2474 C C . SER B 2 20 ? 82.203 31.841 50.425 1.00 41.72 924 SER B C 1
ATOM 2475 O O . SER B 2 20 ? 82.927 32.623 51.037 1.00 41.88 924 SER B O 1
ATOM 2478 N N . GLN B 2 21 ? 82.184 31.745 49.105 1.00 41.72 925 GLN B N 1
ATOM 2479 C CA . GLN B 2 21 ? 83.007 32.577 48.249 1.00 42.24 925 GLN B CA 1
ATOM 2480 C C . GLN B 2 21 ? 82.053 33.394 47.388 1.00 41.45 925 GLN B C 1
ATOM 2481 O O . GLN B 2 21 ? 82.468 34.099 46.465 1.00 39.55 925 GLN B O 1
ATOM 2487 N N . LEU B 2 22 ? 80.764 33.274 47.698 1.00 40.20 926 LEU B N 1
ATOM 2488 C CA . LEU B 2 22 ? 79.714 33.980 46.977 1.00 38.54 926 LEU B CA 1
ATOM 2489 C C . LEU B 2 22 ? 79.451 35.380 47.557 1.00 37.19 926 LEU B C 1
ATOM 2490 O O . LEU B 2 22 ? 79.091 35.527 48.723 1.00 38.32 926 LEU B O 1
ATOM 2495 N N . PRO B 2 23 ? 79.627 36.424 46.737 1.00 35.07 927 PRO B N 1
ATOM 2496 C CA . PRO B 2 23 ? 79.426 37.824 47.123 1.00 35.75 927 PRO B CA 1
ATOM 2497 C C . PRO B 2 23 ? 78.209 38.098 48.014 1.00 37.17 927 PRO B C 1
ATOM 2498 O O . PRO B 2 23 ? 78.327 38.689 49.094 1.00 38.34 927 PRO B O 1
ATOM 2502 N N . VAL B 2 24 ? 77.038 37.663 47.567 1.00 37.10 928 VAL B N 1
ATOM 2503 C CA . VAL B 2 24 ? 75.832 37.932 48.325 1.00 36.50 928 VAL B CA 1
ATOM 2504 C C . VAL B 2 24 ? 75.901 37.380 49.745 1.00 36.49 928 VAL B C 1
ATOM 2505 O O . VAL B 2 24 ? 75.364 37.981 50.682 1.00 33.92 928 VAL B O 1
ATOM 2509 N N . ASP B 2 25 ? 76.580 36.254 49.919 1.00 35.49 929 ASP B N 1
ATOM 2510 C CA . ASP B 2 25 ? 76.675 35.688 51.248 1.00 36.76 929 ASP B CA 1
ATOM 2511 C C . ASP B 2 25 ? 77.445 36.630 52.182 1.00 37.66 929 ASP B C 1
ATOM 2512 O O . ASP B 2 25 ? 77.121 36.766 53.364 1.00 38.35 929 ASP B O 1
ATOM 2517 N N . HIS B 2 26 ? 78.454 37.306 51.656 1.00 37.36 930 HIS B N 1
ATOM 2518 C CA . HIS B 2 26 ? 79.219 38.210 52.497 1.00 37.85 930 HIS B CA 1
ATOM 2519 C C . HIS B 2 26 ? 78.453 39.512 52.749 1.00 37.74 930 HIS B C 1
ATOM 2520 O O . HIS B 2 26 ? 78.549 40.104 53.824 1.00 38.09 930 HIS B O 1
ATOM 2527 N N . ILE B 2 27 ? 77.690 39.958 51.758 1.00 37.10 931 ILE B N 1
ATOM 2528 C CA . ILE B 2 27 ? 76.910 41.173 51.917 1.00 34.86 931 ILE B CA 1
ATOM 2529 C C . ILE B 2 27 ? 75.871 40.898 53.007 1.00 35.34 931 ILE B C 1
ATOM 2530 O O . ILE B 2 27 ? 75.627 41.734 53.882 1.00 34.97 931 ILE B O 1
ATOM 2535 N N . LEU B 2 28 ? 75.279 39.707 52.958 1.00 36.59 932 LEU B N 1
ATOM 2536 C CA . LEU B 2 28 ? 74.273 39.305 53.931 1.00 36.41 932 LEU B CA 1
ATOM 2537 C C . LEU B 2 28 ? 74.883 39.221 55.319 1.00 37.47 932 LEU B C 1
ATOM 2538 O O . LEU B 2 28 ? 74.181 39.345 56.326 1.00 39.36 932 LEU B O 1
ATOM 2543 N N . ALA B 2 29 ? 76.195 39.018 55.375 1.00 37.94 933 ALA B N 1
ATOM 2544 C CA . ALA B 2 29 ? 76.885 38.898 56.652 1.00 38.28 933 ALA B CA 1
ATOM 2545 C C . ALA B 2 29 ? 77.418 40.237 57.149 1.00 39.22 933 ALA B C 1
ATOM 2546 O O . ALA B 2 29 ? 77.985 40.323 58.239 1.00 40.96 933 ALA B O 1
ATOM 2548 N N . GLY B 2 30 ? 77.233 41.282 56.350 1.00 39.43 934 GLY B N 1
ATOM 2549 C CA . GLY B 2 30 ? 77.709 42.596 56.734 1.00 38.85 934 GLY B CA 1
ATOM 2550 C C . GLY B 2 30 ? 79.176 42.790 56.403 1.00 40.19 934 GLY B C 1
ATOM 2551 O O . GLY B 2 30 ? 79.733 43.860 56.638 1.00 41.31 934 GLY B O 1
ATOM 2552 N N . SER B 2 31 ? 79.809 41.759 55.851 1.00 40.16 935 SER B N 1
ATOM 2553 C CA . SER B 2 31 ? 81.223 41.833 55.495 1.00 39.95 935 SER B CA 1
ATOM 2554 C C . SER B 2 31 ? 81.419 42.514 54.130 1.00 40.76 935 SER B C 1
ATOM 2555 O O . SER B 2 31 ? 81.773 41.870 53.138 1.00 39.63 935 SER B O 1
ATOM 2558 N N . PHE B 2 32 ? 81.206 43.824 54.090 1.00 41.64 936 PHE B N 1
ATOM 2559 C CA . PHE B 2 32 ? 81.326 44.574 52.846 1.00 44.29 936 PHE B CA 1
ATOM 2560 C C . PHE B 2 32 ? 82.697 44.542 52.196 1.00 47.42 936 PHE B C 1
ATOM 2561 O O . PHE B 2 32 ? 82.819 44.279 50.998 1.00 49.05 936 PHE B O 1
ATOM 2569 N N . GLU B 2 33 ? 83.733 44.828 52.971 1.00 49.78 937 GLU B N 1
ATOM 2570 C CA . GLU B 2 33 ? 85.076 44.841 52.412 1.00 52.22 937 GLU B CA 1
ATOM 2571 C C . GLU B 2 33 ? 85.412 43.501 51.762 1.00 50.08 937 GLU B C 1
ATOM 2572 O O . GLU B 2 33 ? 86.044 43.443 50.712 1.00 49.93 937 GLU B O 1
ATOM 2578 N N . THR B 2 34 ? 84.966 42.428 52.397 1.00 48.25 938 THR B N 1
ATOM 2579 C CA . THR B 2 34 ? 85.205 41.081 51.913 1.00 45.58 938 THR B CA 1
ATOM 2580 C C . THR B 2 34 ? 84.382 40.812 50.661 1.00 45.94 938 THR B C 1
ATOM 2581 O O . THR B 2 34 ? 84.854 40.190 49.698 1.00 44.01 938 THR B O 1
ATOM 2585 N N . ALA B 2 35 ? 83.144 41.292 50.683 1.00 45.61 939 ALA B N 1
ATOM 2586 C CA . ALA B 2 35 ? 82.240 41.117 49.559 1.00 44.47 939 ALA B CA 1
ATOM 2587 C C . ALA B 2 35 ? 82.762 41.885 48.347 1.00 43.49 939 ALA B C 1
ATOM 2588 O O . ALA B 2 35 ? 82.799 41.351 47.240 1.00 42.90 939 ALA B O 1
ATOM 2590 N N . MET B 2 36 ? 83.163 43.134 48.571 1.00 42.34 940 MET B N 1
ATOM 2591 C CA . MET B 2 36 ? 83.683 43.982 47.508 1.00 43.35 940 MET B CA 1
ATOM 2592 C C . MET B 2 36 ? 84.936 43.398 46.876 1.00 44.76 940 MET B C 1
ATOM 2593 O O . MET B 2 36 ? 85.157 43.539 45.674 1.00 44.09 940 MET B O 1
ATOM 2598 N N . ARG B 2 37 ? 85.748 42.729 47.687 1.00 46.21 941 ARG B N 1
ATOM 2599 C CA . ARG B 2 37 ? 86.977 42.118 47.190 1.00 48.23 941 ARG B CA 1
ATOM 2600 C C . ARG B 2 37 ? 86.621 40.957 46.271 1.00 47.30 941 ARG B C 1
ATOM 2601 O O . ARG B 2 37 ? 87.204 40.802 45.199 1.00 48.51 941 ARG B O 1
ATOM 2609 N N . LEU B 2 38 ? 85.657 40.149 46.703 1.00 45.48 942 LEU B N 1
ATOM 2610 C CA . LEU B 2 38 ? 85.191 39.005 45.926 1.00 44.44 942 LEU B CA 1
ATOM 2611 C C . LEU B 2 38 ? 84.660 39.471 44.568 1.00 44.16 942 LEU B C 1
ATOM 2612 O O . LEU B 2 38 ? 84.971 38.877 43.539 1.00 44.20 942 LEU B O 1
ATOM 2617 N N . LEU B 2 39 ? 83.862 40.537 44.580 1.00 43.73 943 LEU B N 1
ATOM 2618 C CA . LEU B 2 39 ? 83.271 41.104 43.371 1.00 42.77 943 LEU B CA 1
ATOM 2619 C C . LEU B 2 39 ? 84.344 41.703 42.471 1.00 44.89 943 LEU B C 1
ATOM 2620 O O . LEU B 2 39 ? 84.216 41.694 41.249 1.00 45.48 943 LEU B O 1
ATOM 2625 N N . HIS B 2 40 ? 85.397 42.233 43.087 1.00 47.28 944 HIS B N 1
ATOM 2626 C CA . HIS B 2 40 ? 86.513 42.847 42.365 1.00 47.56 944 HIS B CA 1
ATOM 2627 C C . HIS B 2 40 ? 87.367 41.787 41.670 1.00 47.49 944 HIS B C 1
ATOM 2628 O O . HIS B 2 40 ? 87.808 41.977 40.542 1.00 47.73 944 HIS B O 1
ATOM 2635 N N . ASP B 2 41 ? 87.591 40.663 42.341 1.00 47.17 945 ASP B N 1
ATOM 2636 C CA . ASP B 2 41 ? 88.420 39.606 41.779 1.00 48.05 945 ASP B CA 1
ATOM 2637 C C . ASP B 2 41 ? 87.730 38.616 40.843 1.00 48.42 945 ASP B C 1
ATOM 2638 O O . ASP B 2 41 ? 88.330 38.174 39.866 1.00 48.86 945 ASP B O 1
ATOM 2643 N N . GLN B 2 42 ? 86.485 38.257 41.145 1.00 49.13 946 GLN B N 1
ATOM 2644 C CA . GLN B 2 42 ? 85.727 37.307 40.329 1.00 48.71 946 GLN B CA 1
ATOM 2645 C C . GLN B 2 42 ? 85.246 37.970 39.049 1.00 50.41 946 GLN B C 1
ATOM 2646 O O . GLN B 2 42 ? 85.399 37.443 37.952 1.00 51.64 946 GLN B O 1
ATOM 2652 N N . VAL B 2 43 ? 84.637 39.128 39.207 1.00 51.29 947 VAL B N 1
ATOM 2653 C CA . VAL B 2 43 ? 84.175 39.925 38.089 1.00 52.30 947 VAL B CA 1
ATOM 2654 C C . VAL B 2 43 ? 85.130 41.102 38.270 1.00 53.23 947 VAL B C 1
ATOM 2655 O O . VAL B 2 43 ? 85.951 41.055 39.182 1.00 58.42 947 VAL B O 1
ATOM 2659 N N . GLY B 2 44 ? 85.063 42.159 37.473 1.00 50.22 948 GLY B N 1
ATOM 2660 C CA . GLY B 2 44 ? 86.029 43.224 37.714 1.00 47.59 948 GLY B CA 1
ATOM 2661 C C . GLY B 2 44 ? 85.482 44.525 38.261 1.00 45.77 948 GLY B C 1
ATOM 2662 O O . GLY B 2 44 ? 85.772 45.593 37.723 1.00 44.48 948 GLY B O 1
ATOM 2663 N N . VAL B 2 45 ? 84.702 44.453 39.334 1.00 45.24 949 VAL B N 1
ATOM 2664 C CA . VAL B 2 45 ? 84.111 45.666 39.891 1.00 44.43 949 VAL B CA 1
ATOM 2665 C C . VAL B 2 45 ? 85.157 46.551 40.535 1.00 45.64 949 VAL B C 1
ATOM 2666 O O . VAL B 2 45 ? 85.956 46.096 41.355 1.00 46.39 949 VAL B O 1
ATOM 2670 N N . THR B 2 46 ? 85.141 47.823 40.165 1.00 46.78 950 THR B N 1
ATOM 2671 C CA . THR B 2 46 ? 86.099 48.777 40.696 1.00 48.22 950 THR B CA 1
ATOM 2672 C C . THR B 2 46 ? 85.413 50.044 41.179 1.00 48.07 950 THR B C 1
ATOM 2673 O O . THR B 2 46 ? 85.877 50.703 42.111 1.00 48.80 950 THR B O 1
ATOM 2677 N N . GLN B 2 47 ? 84.302 50.379 40.537 1.00 46.67 951 GLN B N 1
ATOM 2678 C CA . GLN B 2 47 ? 83.545 51.563 40.896 1.00 46.06 951 GLN B CA 1
ATOM 2679 C C . GLN B 2 47 ? 82.255 51.133 41.623 1.00 45.63 951 GLN B C 1
ATOM 2680 O O . GLN B 2 47 ? 81.181 51.066 41.022 1.00 45.89 951 GLN B O 1
ATOM 2686 N N . PHE B 2 48 ? 82.361 50.850 42.919 1.00 43.00 952 PHE B N 1
ATOM 2687 C CA . PHE B 2 48 ? 81.202 50.385 43.678 1.00 42.10 952 PHE B CA 1
ATOM 2688 C C . PHE B 2 48 ? 80.120 51.398 44.039 1.00 42.19 952 PHE B C 1
ATOM 2689 O O . PHE B 2 48 ? 79.200 51.075 44.787 1.00 42.50 952 PHE B O 1
ATOM 2697 N N . GLY B 2 49 ? 80.211 52.614 43.520 1.00 42.49 953 GLY B N 1
ATOM 2698 C CA . GLY B 2 49 ? 79.202 53.610 43.841 1.00 42.19 953 GLY B CA 1
ATOM 2699 C C . GLY B 2 49 ? 77.777 53.172 43.535 1.00 42.41 953 GLY B C 1
ATOM 2700 O O . GLY B 2 49 ? 76.894 53.243 44.392 1.00 43.12 953 GLY B O 1
ATOM 2701 N N . PRO B 2 50 ? 77.515 52.724 42.303 1.00 41.31 954 PRO B N 1
ATOM 2702 C CA . PRO B 2 50 ? 76.161 52.291 41.959 1.00 40.63 954 PRO B CA 1
ATOM 2703 C C . PRO B 2 50 ? 75.729 50.944 42.537 1.00 41.47 954 PRO B C 1
ATOM 2704 O O . PRO B 2 50 ? 74.704 50.384 42.132 1.00 42.70 954 PRO B O 1
ATOM 2708 N N . TYR B 2 51 ? 76.497 50.431 43.494 1.00 40.18 955 TYR B N 1
ATOM 2709 C CA . TYR B 2 51 ? 76.182 49.155 44.134 1.00 37.87 955 TYR B CA 1
ATOM 2710 C C . TYR B 2 51 ? 75.714 49.391 45.569 1.00 38.06 955 TYR B C 1
ATOM 2711 O O . TYR B 2 51 ? 75.419 48.448 46.307 1.00 38.71 955 TYR B O 1
ATOM 2720 N N . LYS B 2 52 ? 75.641 50.654 45.964 1.00 37.78 956 LYS B N 1
ATOM 2721 C CA . LYS B 2 52 ? 75.249 50.990 47.323 1.00 38.76 956 LYS B CA 1
ATOM 2722 C C . LYS B 2 52 ? 73.880 50.459 47.753 1.00 39.56 956 LYS B C 1
ATOM 2723 O O . LYS B 2 52 ? 73.769 49.776 48.772 1.00 41.43 956 LYS B O 1
ATOM 2729 N N . GLN B 2 53 ? 72.843 50.761 46.985 1.00 40.33 957 GLN B N 1
ATOM 2730 C CA . GLN B 2 53 ? 71.508 50.305 47.335 1.00 41.63 957 GLN B CA 1
ATOM 2731 C C . GLN B 2 53 ? 71.399 48.781 47.374 1.00 41.28 957 GLN B C 1
ATOM 2732 O O . GLN B 2 53 ? 70.724 48.224 48.247 1.00 40.13 957 GLN B O 1
ATOM 2738 N N . LEU B 2 54 ? 72.061 48.101 46.442 1.00 40.95 958 LEU B N 1
ATOM 2739 C CA . LEU B 2 54 ? 72.013 46.647 46.431 1.00 42.03 958 LEU B CA 1
ATOM 2740 C C . LEU B 2 54 ? 72.584 46.090 47.726 1.00 42.69 958 LEU B C 1
ATOM 2741 O O . LEU B 2 54 ? 72.004 45.188 48.338 1.00 42.26 958 LEU B O 1
ATOM 2746 N N . PHE B 2 55 ? 73.722 46.637 48.145 1.00 42.33 959 PHE B N 1
ATOM 2747 C CA . PHE B 2 55 ? 74.378 46.181 49.359 1.00 42.58 959 PHE B CA 1
ATOM 2748 C C . PHE B 2 55 ? 73.530 46.416 50.598 1.00 43.14 959 PHE B C 1
ATOM 2749 O O . PHE B 2 55 ? 73.200 45.473 51.326 1.00 44.50 959 PHE B O 1
ATOM 2757 N N . LEU B 2 56 ? 73.182 47.672 50.847 1.00 42.24 960 LEU B N 1
ATOM 2758 C CA . LEU B 2 56 ? 72.382 47.990 52.017 1.00 42.83 960 LEU B CA 1
ATOM 2759 C C . LEU B 2 56 ? 71.095 47.173 52.057 1.00 43.70 960 LEU B C 1
ATOM 2760 O O . LEU B 2 56 ? 70.779 46.555 53.071 1.00 43.29 960 LEU B O 1
ATOM 2765 N N . GLN B 2 57 ? 70.364 47.156 50.947 1.00 45.59 961 GLN B N 1
ATOM 2766 C CA . GLN B 2 57 ? 69.115 46.405 50.858 1.00 45.95 961 GLN B CA 1
ATOM 2767 C C . GLN B 2 57 ? 69.356 44.918 51.145 1.00 43.27 961 GLN B C 1
ATOM 2768 O O . GLN B 2 57 ? 68.629 44.302 51.927 1.00 43.39 961 GLN B O 1
ATOM 2774 N N . THR B 2 58 ? 70.374 44.344 50.511 1.00 40.16 962 THR B N 1
ATOM 2775 C CA . THR B 2 58 ? 70.708 42.941 50.725 1.00 37.78 962 THR B CA 1
ATOM 2776 C C . THR B 2 58 ? 71.042 42.724 52.197 1.00 38.86 962 THR B C 1
ATOM 2777 O O . THR B 2 58 ? 70.546 41.800 52.835 1.00 38.76 962 THR B O 1
ATOM 2781 N N . TYR B 2 59 ? 71.899 43.586 52.725 1.00 38.02 963 TYR B N 1
ATOM 2782 C CA . TYR B 2 59 ? 72.311 43.517 54.117 1.00 37.36 963 TYR B CA 1
ATOM 2783 C C . TYR B 2 59 ? 71.134 43.576 55.113 1.00 37.38 963 TYR B C 1
ATOM 2784 O O . TYR B 2 59 ? 71.122 42.868 56.121 1.00 37.36 963 TYR B O 1
ATOM 2793 N N . ALA B 2 60 ? 70.152 44.426 54.827 1.00 36.57 964 ALA B N 1
ATOM 2794 C CA . ALA B 2 60 ? 69.002 44.602 55.707 1.00 35.45 964 ALA B CA 1
ATOM 2795 C C . ALA B 2 60 ? 68.111 43.369 55.847 1.00 35.13 964 ALA B C 1
ATOM 2796 O O . ALA B 2 60 ? 67.250 43.328 56.723 1.00 34.75 964 ALA B O 1
ATOM 2798 N N . ARG B 2 61 ? 68.307 42.366 54.996 1.00 34.89 965 ARG B N 1
ATOM 2799 C CA . ARG B 2 61 ? 67.496 41.153 55.084 1.00 34.73 965 ARG B CA 1
ATOM 2800 C C . ARG B 2 61 ? 68.302 39.998 55.655 1.00 34.29 965 ARG B C 1
ATOM 2801 O O . ARG B 2 61 ? 67.830 38.870 55.720 1.00 36.10 965 ARG B O 1
ATOM 2809 N N . GLY B 2 62 ? 69.521 40.289 56.081 1.00 34.12 966 GLY B N 1
ATOM 2810 C CA . GLY B 2 62 ? 70.383 39.249 56.596 1.00 34.43 966 GLY B CA 1
ATOM 2811 C C . GLY B 2 62 ? 70.019 38.605 57.916 1.00 35.54 966 GLY B C 1
ATOM 2812 O O . GLY B 2 62 ? 70.243 37.409 58.100 1.00 37.58 966 GLY B O 1
ATOM 2813 N N . ARG B 2 63 ? 69.474 39.365 58.853 1.00 35.72 967 ARG B N 1
ATOM 2814 C CA . ARG B 2 63 ? 69.150 38.755 60.125 1.00 35.76 967 ARG B CA 1
ATOM 2815 C C . ARG B 2 63 ? 67.831 39.134 60.742 1.00 35.21 967 ARG B C 1
ATOM 2816 O O . ARG B 2 63 ? 67.430 40.294 60.719 1.00 35.79 967 ARG B O 1
ATOM 2824 N N . THR B 2 64 ? 67.162 38.121 61.283 1.00 34.89 968 THR B N 1
ATOM 2825 C CA . THR B 2 64 ? 65.877 38.285 61.941 1.00 34.18 968 THR B CA 1
ATOM 2826 C C . THR B 2 64 ? 66.161 38.764 63.353 1.00 34.33 968 THR B C 1
ATOM 2827 O O . THR B 2 64 ? 67.320 38.942 63.727 1.00 34.29 968 THR B O 1
ATOM 2831 N N . THR B 2 65 ? 65.114 38.978 64.137 1.00 33.82 969 THR B N 1
ATOM 2832 C CA . THR B 2 65 ? 65.312 39.457 65.490 1.00 33.27 969 THR B CA 1
ATOM 2833 C C . THR B 2 65 ? 64.159 39.030 66.383 1.00 35.74 969 THR B C 1
ATOM 2834 O O . THR B 2 65 ? 63.025 38.849 65.921 1.00 35.29 969 THR B O 1
ATOM 2838 N N . TYR B 2 66 ? 64.463 38.861 67.667 1.00 38.25 970 TYR B N 1
ATOM 2839 C CA . TYR B 2 66 ? 63.472 38.460 68.664 1.00 38.73 970 TYR B CA 1
ATOM 2840 C C . TYR B 2 66 ? 64.007 38.820 70.034 1.00 37.87 970 TYR B C 1
ATOM 2841 O O . TYR B 2 66 ? 65.211 38.817 70.251 1.00 37.26 970 TYR B O 1
ATOM 2850 N N . GLN B 2 67 ? 63.110 39.134 70.954 1.00 38.52 971 GLN B N 1
ATOM 2851 C CA . GLN B 2 67 ? 63.506 39.482 72.308 1.00 39.12 971 GLN B CA 1
ATOM 2852 C C . GLN B 2 67 ? 63.699 38.266 73.211 1.00 39.00 971 GLN B C 1
ATOM 2853 O O . GLN B 2 67 ? 63.122 37.205 72.995 1.00 40.29 971 GLN B O 1
ATOM 2859 N N . ALA B 2 68 ? 64.525 38.440 74.228 1.00 38.45 972 ALA B N 1
ATOM 2860 C CA . ALA B 2 68 ? 64.759 37.404 75.209 1.00 38.16 972 ALA B CA 1
ATOM 2861 C C . ALA B 2 68 ? 64.157 38.037 76.461 1.00 38.68 972 ALA B C 1
ATOM 2862 O O . ALA B 2 68 ? 62.933 38.159 76.569 1.00 39.37 972 ALA B O 1
ATOM 2864 N N . LEU B 2 69 ? 65.010 38.470 77.385 1.00 38.15 973 LEU B N 1
ATOM 2865 C CA . LEU B 2 69 ? 64.551 39.110 78.609 1.00 38.45 973 LEU B CA 1
ATOM 2866 C C . LEU B 2 69 ? 64.085 40.536 78.318 1.00 40.34 973 LEU B C 1
ATOM 2867 O O . LEU B 2 69 ? 64.719 41.259 77.543 1.00 42.88 973 LEU B O 1
ATOM 2872 N N . PRO B 2 70 ? 62.962 40.962 78.923 1.00 39.49 974 PRO B N 1
ATOM 2873 C CA . PRO B 2 70 ? 62.480 42.328 78.673 1.00 39.10 974 PRO B CA 1
ATOM 2874 C C . PRO B 2 70 ? 63.509 43.366 79.136 1.00 38.03 974 PRO B C 1
ATOM 2875 O O . PRO B 2 70 ? 64.253 43.126 80.080 1.00 37.05 974 PRO B O 1
ATOM 2879 N N . CYS B 2 71 ? 63.548 44.512 78.465 1.00 38.91 975 CYS B N 1
ATOM 2880 C CA . CYS B 2 71 ? 64.471 45.599 78.815 1.00 39.82 975 CYS B CA 1
ATOM 2881 C C . CYS B 2 71 ? 65.913 45.430 78.368 1.00 40.07 975 CYS B C 1
ATOM 2882 O O . CYS B 2 71 ? 66.687 46.384 78.426 1.00 40.83 975 CYS B O 1
ATOM 2885 N N . LEU B 2 72 ? 66.295 44.230 77.950 1.00 39.06 976 LEU B N 1
ATOM 2886 C CA . LEU B 2 72 ? 67.660 44.031 77.514 1.00 38.75 976 LEU B CA 1
ATOM 2887 C C . LEU B 2 72 ? 67.718 44.061 76.000 1.00 38.89 976 LEU B C 1
ATOM 2888 O O . LEU B 2 72 ? 66.706 43.902 75.330 1.00 40.45 976 LEU B O 1
ATOM 2893 N N . PRO B 2 73 ? 68.905 44.301 75.438 1.00 38.50 977 PRO B N 1
ATOM 2894 C CA . PRO B 2 73 ? 69.064 44.344 73.982 1.00 38.47 977 PRO B CA 1
ATOM 2895 C C . PRO B 2 73 ? 68.554 43.059 73.343 1.00 38.96 977 PRO B C 1
ATOM 2896 O O . PRO B 2 73 ? 68.880 41.964 73.798 1.00 40.88 977 PRO B O 1
ATOM 2900 N N . SER B 2 74 ? 67.762 43.190 72.287 1.00 38.96 978 SER B N 1
ATOM 2901 C CA . SER B 2 74 ? 67.210 42.023 71.607 1.00 39.16 978 SER B CA 1
ATOM 2902 C C . SER B 2 74 ? 68.236 41.098 70.946 1.00 40.81 978 SER B C 1
ATOM 2903 O O . SER B 2 74 ? 69.395 41.454 70.735 1.00 41.12 978 SER B O 1
ATOM 2906 N N . MET B 2 75 ? 67.770 39.898 70.625 1.00 41.82 979 MET B N 1
ATOM 2907 C CA . MET B 2 75 ? 68.561 38.854 69.987 1.00 41.57 979 MET B CA 1
ATOM 2908 C C . MET B 2 75 ? 68.427 38.947 68.471 1.00 41.17 979 MET B C 1
ATOM 2909 O O . MET B 2 75 ? 67.425 39.449 67.956 1.00 41.36 979 MET B O 1
ATOM 2914 N N . TYR B 2 76 ? 69.439 38.455 67.761 1.00 40.43 980 TYR B N 1
ATOM 2915 C CA . TYR B 2 76 ? 69.425 38.430 66.300 1.00 38.78 980 TYR B CA 1
ATOM 2916 C C . TYR B 2 76 ? 69.426 36.973 65.862 1.00 38.21 980 TYR B C 1
ATOM 2917 O O . TYR B 2 76 ? 70.082 36.133 66.477 1.00 38.97 980 TYR B O 1
ATOM 2926 N N . GLY B 2 77 ? 68.678 36.679 64.808 1.00 38.70 981 GLY B N 1
ATOM 2927 C CA . GLY B 2 77 ? 68.632 35.332 64.268 1.00 39.37 981 GLY B CA 1
ATOM 2928 C C . GLY B 2 77 ? 69.347 35.362 62.926 1.00 39.92 981 GLY B C 1
ATOM 2929 O O . GLY B 2 77 ? 69.358 36.393 62.254 1.00 38.34 981 GLY B O 1
ATOM 2930 N N . TYR B 2 78 ? 69.956 34.253 62.526 1.00 41.16 982 TYR B N 1
ATOM 2931 C CA . TYR B 2 78 ? 70.672 34.232 61.253 1.00 41.22 982 TYR B CA 1
ATOM 2932 C C . TYR B 2 78 ? 70.248 33.025 60.424 1.00 41.13 982 TYR B C 1
ATOM 2933 O O . TYR B 2 78 ? 70.975 32.033 60.325 1.00 42.27 982 TYR B O 1
ATOM 2942 N N . PRO B 2 79 ? 69.048 33.095 59.829 1.00 39.84 983 PRO B N 1
ATOM 2943 C CA . PRO B 2 79 ? 68.524 32.006 59.010 1.00 38.93 983 PRO B CA 1
ATOM 2944 C C . PRO B 2 79 ? 69.470 31.498 57.940 1.00 37.61 983 PRO B C 1
ATOM 2945 O O . PRO B 2 79 ? 70.033 32.275 57.174 1.00 35.72 983 PRO B O 1
ATOM 2949 N N . ASN B 2 80 ? 69.630 30.177 57.903 1.00 38.02 984 ASN B N 1
ATOM 2950 C CA . ASN B 2 80 ? 70.503 29.513 56.942 1.00 39.59 984 ASN B CA 1
ATOM 2951 C C . ASN B 2 80 ? 69.701 28.821 55.853 1.00 41.07 984 ASN B C 1
ATOM 2952 O O . ASN B 2 80 ? 68.581 28.386 56.096 1.00 42.58 984 ASN B O 1
ATOM 2957 N N . ARG B 2 81 ? 70.262 28.724 54.649 1.00 43.32 985 ARG B N 1
ATOM 2958 C CA . ARG B 2 81 ? 69.562 28.043 53.559 1.00 43.80 985 ARG B CA 1
ATOM 2959 C C . ARG B 2 81 ? 69.675 26.539 53.775 1.00 45.52 985 ARG B C 1
ATOM 2960 O O . ARG B 2 81 ? 68.862 25.756 53.276 1.00 47.52 985 ARG B O 1
ATOM 2968 N N . ASN B 2 82 ? 70.688 26.149 54.537 1.00 45.12 986 ASN B N 1
ATOM 2969 C CA . ASN B 2 82 ? 70.920 24.753 54.852 1.00 46.50 986 ASN B CA 1
ATOM 2970 C C . ASN B 2 82 ? 70.705 24.561 56.352 1.00 48.02 986 ASN B C 1
ATOM 2971 O O . ASN B 2 82 ? 71.489 23.877 57.007 1.00 49.05 986 ASN B O 1
ATOM 2976 N N . TRP B 2 83 ? 69.637 25.157 56.886 1.00 47.92 987 TRP B N 1
ATOM 2977 C CA . TRP B 2 83 ? 69.339 25.074 58.314 1.00 47.64 987 TRP B CA 1
ATOM 2978 C C . TRP B 2 83 ? 69.243 23.677 58.909 1.00 51.06 987 TRP B C 1
ATOM 2979 O O . TRP B 2 83 ? 69.474 23.497 60.107 1.00 53.43 987 TRP B O 1
ATOM 2990 N N . LYS B 2 84 ? 68.903 22.687 58.094 1.00 53.39 988 LYS B N 1
ATOM 2991 C CA . LYS B 2 84 ? 68.783 21.330 58.610 1.00 55.69 988 LYS B CA 1
ATOM 2992 C C . LYS B 2 84 ? 70.126 20.694 58.968 1.00 57.21 988 LYS B C 1
ATOM 2993 O O . LYS B 2 84 ? 70.320 20.218 60.084 1.00 57.49 988 LYS B O 1
ATOM 2999 N N . ASP B 2 85 ? 71.061 20.701 58.031 1.00 59.19 989 ASP B N 1
ATOM 3000 C CA . ASP B 2 85 ? 72.361 20.102 58.279 1.00 61.86 989 ASP B CA 1
ATOM 3001 C C . ASP B 2 85 ? 73.426 21.094 58.738 1.00 62.40 989 ASP B C 1
ATOM 3002 O O . ASP B 2 85 ? 74.518 20.692 59.133 1.00 62.57 989 ASP B O 1
ATOM 3007 N N . ALA B 2 86 ? 73.127 22.388 58.686 1.00 63.03 990 ALA B N 1
ATOM 3008 C CA . ALA B 2 86 ? 74.111 23.378 59.119 1.00 64.30 990 ALA B CA 1
ATOM 3009 C C . ALA B 2 86 ? 74.400 23.112 60.582 1.00 65.55 990 ALA B C 1
ATOM 3010 O O . ALA B 2 86 ? 73.507 23.194 61.427 1.00 67.52 990 ALA B O 1
ATOM 3012 N N . GLY B 2 87 ? 75.638 22.758 60.892 1.00 66.46 991 GLY B N 1
ATOM 3013 C CA . GLY B 2 87 ? 75.955 22.504 62.282 1.00 66.90 991 GLY B CA 1
ATOM 3014 C C . GLY B 2 87 ? 75.986 23.858 62.945 1.00 66.37 991 GLY B C 1
ATOM 3015 O O . GLY B 2 87 ? 75.097 24.685 62.735 1.00 65.94 991 GLY B O 1
ATOM 3016 N N . LEU B 2 88 ? 76.999 24.092 63.761 1.00 65.81 992 LEU B N 1
ATOM 3017 C CA . LEU B 2 88 ? 77.126 25.389 64.383 1.00 65.89 992 LEU B CA 1
ATOM 3018 C C . LEU B 2 88 ? 78.386 25.913 63.715 1.00 65.10 992 LEU B C 1
ATOM 3019 O O . LEU B 2 88 ? 78.981 26.902 64.147 1.00 66.13 992 LEU B O 1
ATOM 3024 N N . LYS B 2 89 ? 78.770 25.233 62.635 1.00 62.88 993 LYS B N 1
ATOM 3025 C CA . LYS B 2 89 ? 79.964 25.577 61.881 1.00 61.46 993 LYS B CA 1
ATOM 3026 C C . LYS B 2 89 ? 79.775 25.575 60.370 1.00 59.66 993 LYS B C 1
ATOM 3027 O O . LYS B 2 89 ? 80.554 26.200 59.652 1.00 59.55 993 LYS B O 1
ATOM 3033 N N . ASN B 2 90 ? 78.750 24.889 59.875 1.00 57.13 994 ASN B N 1
ATOM 3034 C CA . ASN B 2 90 ? 78.559 24.824 58.430 1.00 55.56 994 ASN B CA 1
ATOM 3035 C C . ASN B 2 90 ? 77.400 25.618 57.843 1.00 53.19 994 ASN B C 1
ATOM 3036 O O . ASN B 2 90 ? 76.981 25.377 56.711 1.00 52.34 994 ASN B O 1
ATOM 3041 N N . GLY B 2 91 ? 76.897 26.581 58.602 1.00 50.14 995 GLY B N 1
ATOM 3042 C CA . GLY B 2 91 ? 75.798 27.381 58.115 1.00 46.42 995 GLY B CA 1
ATOM 3043 C C . GLY B 2 91 ? 76.166 28.331 56.991 1.00 44.93 995 GLY B C 1
ATOM 3044 O O . GLY B 2 91 ? 77.288 28.828 56.893 1.00 45.45 995 GLY B O 1
ATOM 3045 N N . VAL B 2 92 ? 75.198 28.580 56.128 1.00 43.64 996 VAL B N 1
ATOM 3046 C CA . VAL B 2 92 ? 75.374 29.489 55.013 1.00 42.80 996 VAL B CA 1
ATOM 3047 C C . VAL B 2 92 ? 73.992 30.185 54.934 1.00 41.79 996 VAL B C 1
ATOM 3048 O O . VAL B 2 92 ? 72.947 29.535 55.064 1.00 41.54 996 VAL B O 1
ATOM 3052 N N . PRO B 2 93 ? 73.969 31.518 54.743 1.00 40.95 997 PRO B N 1
ATOM 3053 C CA . PRO B 2 93 ? 72.738 32.324 54.678 1.00 39.12 997 PRO B CA 1
ATOM 3054 C C . PRO B 2 93 ? 71.610 31.931 53.726 1.00 39.03 997 PRO B C 1
ATOM 3055 O O . PRO B 2 93 ? 71.843 31.489 52.604 1.00 39.55 997 PRO B O 1
ATOM 3059 N N . ALA B 2 94 ? 70.381 32.115 54.196 1.00 37.22 998 ALA B N 1
ATOM 3060 C CA . ALA B 2 94 ? 69.191 31.832 53.409 1.00 36.22 998 ALA B CA 1
ATOM 3061 C C . ALA B 2 94 ? 69.299 32.595 52.092 1.00 36.28 998 ALA B C 1
ATOM 3062 O O . ALA B 2 94 ? 70.011 33.590 52.015 1.00 38.99 998 ALA B O 1
ATOM 3064 N N . VAL B 2 95 ? 68.597 32.137 51.062 1.00 34.86 999 VAL B N 1
ATOM 3065 C CA . VAL B 2 95 ? 68.645 32.810 49.766 1.00 34.47 999 VAL B CA 1
ATOM 3066 C C . VAL B 2 95 ? 67.467 33.773 49.627 1.00 36.32 999 VAL B C 1
ATOM 3067 O O . VAL B 2 95 ? 66.309 33.376 49.759 1.00 38.57 999 VAL B O 1
ATOM 3071 N N . GLY B 2 96 ? 67.760 35.038 49.355 1.00 38.00 1000 GLY B N 1
ATOM 3072 C CA . GLY B 2 96 ? 66.700 36.022 49.245 1.00 38.49 1000 GLY B CA 1
ATOM 3073 C C . GLY B 2 96 ? 66.580 36.736 47.914 1.00 39.88 1000 GLY B C 1
ATOM 3074 O O . GLY B 2 96 ? 66.039 37.841 47.846 1.00 42.70 1000 GLY B O 1
ATOM 3075 N N . LEU B 2 97 ? 67.083 36.111 46.861 1.00 38.12 1001 LEU B N 1
ATOM 3076 C CA . LEU B 2 97 ? 67.025 36.663 45.517 1.00 38.25 1001 LEU B CA 1
ATOM 3077 C C . LEU B 2 97 ? 67.326 35.493 44.614 1.00 40.03 1001 LEU B C 1
ATOM 3078 O O . LEU B 2 97 ? 68.364 34.844 44.751 1.00 40.76 1001 LEU B O 1
ATOM 3083 N N . LYS B 2 98 ? 66.426 35.215 43.684 1.00 41.97 1002 LYS B N 1
ATOM 3084 C CA . LYS B 2 98 ? 66.635 34.077 42.812 1.00 43.33 1002 LYS B CA 1
ATOM 3085 C C . LYS B 2 98 ? 66.621 34.406 41.336 1.00 42.41 1002 LYS B C 1
ATOM 3086 O O . LYS B 2 98 ? 66.143 35.466 40.927 1.00 40.30 1002 LYS B O 1
ATOM 3092 N N . LEU B 2 99 ? 67.178 33.496 40.544 1.00 42.42 1003 LEU B N 1
ATOM 3093 C CA . LEU B 2 99 ? 67.246 33.681 39.103 1.00 45.33 1003 LEU B CA 1
ATOM 3094 C C . LEU B 2 99 ? 65.891 34.045 38.499 1.00 46.72 1003 LEU B C 1
ATOM 3095 O O . LEU B 2 99 ? 65.799 34.977 37.696 1.00 48.33 1003 LEU B O 1
ATOM 3100 N N . ASN B 2 100 ? 64.838 33.332 38.887 1.00 47.67 1004 ASN B N 1
ATOM 3101 C CA . ASN B 2 100 ? 63.518 33.638 38.356 1.00 50.26 1004 ASN B CA 1
ATOM 3102 C C . ASN B 2 100 ? 63.108 35.083 38.593 1.00 49.27 1004 ASN B C 1
ATOM 3103 O O . ASN B 2 100 ? 62.475 35.685 37.734 1.00 50.36 1004 ASN B O 1
ATOM 3108 N N . ASP B 2 101 ? 63.458 35.641 39.750 1.00 48.60 1005 ASP B N 1
ATOM 3109 C CA . ASP B 2 101 ? 63.108 37.028 40.040 1.00 47.67 1005 ASP B CA 1
ATOM 3110 C C . ASP B 2 101 ? 63.720 37.944 38.985 1.00 46.47 1005 ASP B C 1
ATOM 3111 O O . ASP B 2 101 ? 63.064 38.863 38.492 1.00 45.94 1005 ASP B O 1
ATOM 3116 N N . LEU B 2 102 ? 64.985 37.692 38.649 1.00 45.65 1006 LEU B N 1
ATOM 3117 C CA . LEU B 2 102 ? 65.684 38.501 37.658 1.00 44.91 1006 LEU B CA 1
ATOM 3118 C C . LEU B 2 102 ? 65.114 38.289 36.258 1.00 45.69 1006 LEU B C 1
ATOM 3119 O O . LEU B 2 102 ? 64.914 39.251 35.512 1.00 45.39 1006 LEU B O 1
ATOM 3124 N N . ILE B 2 103 ? 64.848 37.037 35.897 1.00 45.33 1007 ILE B N 1
ATOM 3125 C CA . ILE B 2 103 ? 64.285 36.774 34.587 1.00 46.74 1007 ILE B CA 1
ATOM 3126 C C . ILE B 2 103 ? 62.939 37.488 34.462 1.00 47.89 1007 ILE B C 1
ATOM 3127 O O . ILE B 2 103 ? 62.638 38.091 33.439 1.00 47.03 1007 ILE B O 1
ATOM 3132 N N . GLN B 2 104 ? 62.142 37.434 35.519 1.00 48.90 1008 GLN B N 1
ATOM 3133 C CA . GLN B 2 104 ? 60.834 38.072 35.510 1.00 51.87 1008 GLN B CA 1
ATOM 3134 C C . GLN B 2 104 ? 60.914 39.571 35.238 1.00 51.48 1008 GLN B C 1
ATOM 3135 O O . GLN B 2 104 ? 60.149 40.094 34.423 1.00 52.02 1008 GLN B O 1
ATOM 3141 N N . ARG B 2 105 ? 61.837 40.260 35.908 1.00 50.65 1009 ARG B N 1
ATOM 3142 C CA . ARG B 2 105 ? 61.988 41.707 35.731 1.00 48.75 1009 ARG B CA 1
ATOM 3143 C C . ARG B 2 105 ? 62.401 42.077 34.315 1.00 46.91 1009 ARG B C 1
ATOM 3144 O O . ARG B 2 105 ? 62.295 43.233 33.904 1.00 44.56 1009 ARG B O 1
ATOM 3152 N N . LEU B 2 106 ? 62.879 41.084 33.580 1.00 45.10 1010 LEU B N 1
ATOM 3153 C CA . LEU B 2 106 ? 63.306 41.282 32.214 1.00 46.08 1010 LEU B CA 1
ATOM 3154 C C . LEU B 2 106 ? 62.131 41.727 31.345 1.00 47.44 1010 LEU B C 1
ATOM 3155 O O . LEU B 2 106 ? 62.310 42.461 30.373 1.00 48.82 1010 LEU B O 1
ATOM 3160 N N . GLN B 2 107 ? 60.928 41.293 31.707 1.00 47.71 1011 GLN B N 1
ATOM 3161 C CA . GLN B 2 107 ? 59.731 41.637 30.946 1.00 49.62 1011 GLN B CA 1
ATOM 3162 C C . GLN B 2 107 ? 59.404 43.126 30.984 1.00 49.89 1011 GLN B C 1
ATOM 3163 O O . GLN B 2 107 ? 58.936 43.685 29.995 1.00 49.11 1011 GLN B O 1
ATOM 3169 N N . LEU B 2 108 ? 59.639 43.764 32.125 1.00 50.92 1012 LEU B N 1
ATOM 3170 C CA . LEU B 2 108 ? 59.378 45.191 32.253 1.00 51.57 1012 LEU B CA 1
ATOM 3171 C C . LEU B 2 108 ? 60.373 45.924 31.351 1.00 53.41 1012 LEU B C 1
ATOM 3172 O O . LEU B 2 108 ? 60.064 46.984 30.792 1.00 54.12 1012 LEU B O 1
ATOM 3177 N N . CYS B 2 109 ? 61.574 45.358 31.216 1.00 52.32 1013 CYS B N 1
ATOM 3178 C CA . CYS B 2 109 ? 62.601 45.952 30.365 1.00 52.58 1013 CYS B CA 1
ATOM 3179 C C . CYS B 2 109 ? 62.120 45.846 28.917 1.00 53.04 1013 CYS B C 1
ATOM 3180 O O . CYS B 2 109 ? 62.172 46.813 28.155 1.00 52.85 1013 CYS B O 1
ATOM 3183 N N . TYR B 2 110 ? 61.654 44.656 28.550 1.00 52.78 1014 TYR B N 1
ATOM 3184 C CA . TYR B 2 110 ? 61.145 44.408 27.210 1.00 51.48 1014 TYR B CA 1
ATOM 3185 C C . TYR B 2 110 ? 59.989 45.351 26.911 1.00 52.54 1014 TYR B C 1
ATOM 3186 O O . TYR B 2 110 ? 59.926 45.932 25.834 1.00 52.51 1014 TYR B O 1
ATOM 3195 N N . GLN B 2 111 ? 59.083 45.509 27.874 1.00 55.38 1015 GLN B N 1
ATOM 3196 C CA . GLN B 2 111 ? 57.935 46.407 27.724 1.00 57.10 1015 GLN B CA 1
ATOM 3197 C C . GLN B 2 111 ? 58.445 47.807 27.430 1.00 57.00 1015 GLN B C 1
ATOM 3198 O O . GLN B 2 111 ? 58.126 48.389 26.399 1.00 57.05 1015 GLN B O 1
ATOM 3204 N N . LEU B 2 112 ? 59.240 48.342 28.351 1.00 57.40 1016 LEU B N 1
ATOM 3205 C CA . LEU B 2 112 ? 59.800 49.678 28.202 1.00 57.06 1016 LEU B CA 1
ATOM 3206 C C . LEU B 2 112 ? 60.453 49.912 26.839 1.00 56.95 1016 LEU B C 1
ATOM 3207 O O . LEU B 2 112 ? 60.276 50.968 26.228 1.00 56.48 1016 LEU B O 1
ATOM 3212 N N . THR B 2 113 ? 61.206 48.933 26.355 1.00 55.98 1017 THR B N 1
ATOM 3213 C CA . THR B 2 113 ? 61.848 49.085 25.060 1.00 56.06 1017 THR B CA 1
ATOM 3214 C C . THR B 2 113 ? 60.782 49.278 23.984 1.00 57.14 1017 THR B C 1
ATOM 3215 O O . THR B 2 113 ? 60.789 50.280 23.268 1.00 57.25 1017 THR B O 1
ATOM 3219 N N . THR B 2 114 ? 59.857 48.324 23.889 1.00 58.28 1018 THR B N 1
ATOM 3220 C CA . THR B 2 114 ? 58.788 48.372 22.891 1.00 59.07 1018 THR B CA 1
ATOM 3221 C C . THR B 2 114 ? 58.039 49.704 22.840 1.00 59.32 1018 THR B C 1
ATOM 3222 O O . THR B 2 114 ? 57.763 50.214 21.762 1.00 58.71 1018 THR B O 1
ATOM 3226 N N . VAL B 2 115 ? 57.717 50.261 24.002 1.00 60.51 1019 VAL B N 1
ATOM 3227 C CA . VAL B 2 115 ? 56.999 51.526 24.071 1.00 62.19 1019 VAL B CA 1
ATOM 3228 C C . VAL B 2 115 ? 57.958 52.719 23.972 1.00 63.86 1019 VAL B C 1
ATOM 3229 O O . VAL B 2 115 ? 57.588 53.852 24.282 1.00 64.38 1019 VAL B O 1
ATOM 3233 N N . GLY B 2 116 ? 59.197 52.451 23.563 1.00 65.28 1020 GLY B N 1
ATOM 3234 C CA . GLY B 2 116 ? 60.187 53.506 23.389 1.00 66.77 1020 GLY B CA 1
ATOM 3235 C C . GLY B 2 116 ? 60.844 54.234 24.559 1.00 68.99 1020 GLY B C 1
ATOM 3236 O O . GLY B 2 116 ? 61.514 55.248 24.338 1.00 69.31 1020 GLY B O 1
ATOM 3237 N N . LYS B 2 117 ? 60.672 53.758 25.791 1.00 69.75 1021 LYS B N 1
ATOM 3238 C CA . LYS B 2 117 ? 61.301 54.420 26.938 1.00 70.35 1021 LYS B CA 1
ATOM 3239 C C . LYS B 2 117 ? 62.708 53.849 27.165 1.00 71.36 1021 LYS B C 1
ATOM 3240 O O . LYS B 2 117 ? 63.009 53.308 28.234 1.00 71.61 1021 LYS B O 1
ATOM 3246 N N . PHE B 2 118 ? 63.560 53.984 26.150 1.00 70.87 1022 PHE B N 1
ATOM 3247 C CA . PHE B 2 118 ? 64.925 53.473 26.184 1.00 71.08 1022 PHE B CA 1
ATOM 3248 C C . PHE B 2 118 ? 65.726 53.791 27.435 1.00 70.63 1022 PHE B C 1
ATOM 3249 O O . PHE B 2 118 ? 66.422 52.924 27.961 1.00 70.20 1022 PHE B O 1
ATOM 3257 N N . GLU B 2 119 ? 65.640 55.024 27.916 1.00 69.86 1023 GLU B N 1
ATOM 3258 C CA . GLU B 2 119 ? 66.396 55.399 29.099 1.00 69.24 1023 GLU B CA 1
ATOM 3259 C C . GLU B 2 119 ? 66.011 54.615 30.343 1.00 67.97 1023 GLU B C 1
ATOM 3260 O O . GLU B 2 119 ? 66.881 54.168 31.092 1.00 67.93 1023 GLU B O 1
ATOM 3266 N N . GLU B 2 120 ? 64.714 54.442 30.572 1.00 66.22 1024 GLU B N 1
ATOM 3267 C CA . GLU B 2 120 ? 64.272 53.700 31.746 1.00 63.97 1024 GLU B CA 1
ATOM 3268 C C . GLU B 2 120 ? 64.598 52.226 31.553 1.00 61.30 1024 GLU B C 1
ATOM 3269 O O . GLU B 2 120 ? 64.884 51.503 32.511 1.00 60.44 1024 GLU B O 1
ATOM 3275 N N . ALA B 2 121 ? 64.561 51.796 30.296 1.00 58.70 1025 ALA B N 1
ATOM 3276 C CA . ALA B 2 121 ? 64.849 50.415 29.938 1.00 57.38 1025 ALA B CA 1
ATOM 3277 C C . ALA B 2 121 ? 66.290 50.061 30.275 1.00 55.58 1025 ALA B C 1
ATOM 3278 O O . ALA B 2 121 ? 66.584 48.960 30.739 1.00 54.74 1025 ALA B O 1
ATOM 3280 N N . VAL B 2 122 ? 67.192 51.002 30.028 1.00 54.28 1026 VAL B N 1
ATOM 3281 C CA . VAL B 2 122 ? 68.601 50.786 30.309 1.00 51.04 1026 VAL B CA 1
ATOM 3282 C C . VAL B 2 122 ? 68.796 50.668 31.813 1.00 50.25 1026 VAL B C 1
ATOM 3283 O O . VAL B 2 122 ? 69.599 49.858 32.268 1.00 49.88 1026 VAL B O 1
ATOM 3287 N N . GLU B 2 123 ? 68.055 51.456 32.588 1.00 49.77 1027 GLU B N 1
ATOM 3288 C CA . GLU B 2 123 ? 68.175 51.388 34.043 1.00 50.04 1027 GLU B CA 1
ATOM 3289 C C . GLU B 2 123 ? 67.784 50.011 34.559 1.00 48.78 1027 GLU B C 1
ATOM 3290 O O . GLU B 2 123 ? 68.563 49.355 35.240 1.00 48.59 1027 GLU B O 1
ATOM 3296 N N . LYS B 2 124 ? 66.559 49.596 34.250 1.00 48.16 1028 LYS B N 1
ATOM 3297 C CA . LYS B 2 124 ? 66.049 48.301 34.671 1.00 45.86 1028 LYS B CA 1
ATOM 3298 C C . LYS B 2 124 ? 66.983 47.192 34.203 1.00 44.00 1028 LYS B C 1
ATOM 3299 O O . LYS B 2 124 ? 67.262 46.236 34.932 1.00 44.14 1028 LYS B O 1
ATOM 3305 N N . PHE B 2 125 ? 67.456 47.328 32.973 1.00 42.17 1029 PHE B N 1
ATOM 3306 C CA . PHE B 2 125 ? 68.366 46.365 32.385 1.00 42.42 1029 PHE B CA 1
ATOM 3307 C C . PHE B 2 125 ? 69.692 46.329 33.163 1.00 42.83 1029 PHE B C 1
ATOM 3308 O O . PHE B 2 125 ? 70.209 45.253 33.491 1.00 44.64 1029 PHE B O 1
ATOM 3316 N N . ARG B 2 126 ? 70.239 47.503 33.458 1.00 40.72 1030 ARG B N 1
ATOM 3317 C CA . ARG B 2 126 ? 71.482 47.586 34.206 1.00 40.87 1030 ARG B CA 1
ATOM 3318 C C . ARG B 2 126 ? 71.254 47.032 35.602 1.00 40.92 1030 ARG B C 1
ATOM 3319 O O . ARG B 2 126 ? 72.113 46.345 36.159 1.00 42.09 1030 ARG B O 1
ATOM 3327 N N . SER B 2 127 ? 70.088 47.326 36.161 1.00 39.72 1031 SER B N 1
ATOM 3328 C CA . SER B 2 127 ? 69.760 46.865 37.495 1.00 39.98 1031 SER B CA 1
ATOM 3329 C C . SER B 2 127 ? 69.788 45.344 37.583 1.00 40.40 1031 SER B C 1
ATOM 3330 O O . SER B 2 127 ? 70.234 44.784 38.584 1.00 40.45 1031 SER B O 1
ATOM 3333 N N . ILE B 2 128 ? 69.315 44.672 36.540 1.00 40.07 1032 ILE B N 1
ATOM 3334 C CA . ILE B 2 128 ? 69.327 43.220 36.532 1.00 40.27 1032 ILE B CA 1
ATOM 3335 C C . ILE B 2 128 ? 70.770 42.731 36.334 1.00 41.64 1032 ILE B C 1
ATOM 3336 O O . ILE B 2 128 ? 71.235 41.814 37.022 1.00 40.34 1032 ILE B O 1
ATOM 3341 N N . LEU B 2 129 ? 71.475 43.358 35.393 1.00 42.45 1033 LEU B N 1
ATOM 3342 C CA . LEU B 2 129 ? 72.856 42.986 35.081 1.00 41.59 1033 LEU B CA 1
ATOM 3343 C C . LEU B 2 129 ? 73.719 42.997 36.340 1.00 40.53 1033 LEU B C 1
ATOM 3344 O O . LEU B 2 129 ? 74.464 42.049 36.614 1.00 38.46 1033 LEU B O 1
ATOM 3349 N N . LEU B 2 130 ? 73.606 44.070 37.114 1.00 39.23 1034 LEU B N 1
ATOM 3350 C CA . LEU B 2 130 ? 74.392 44.192 38.331 1.00 38.12 1034 LEU B CA 1
ATOM 3351 C C . LEU B 2 130 ? 73.918 43.244 39.415 1.00 37.90 1034 LEU B C 1
ATOM 3352 O O . LEU B 2 130 ? 74.668 42.936 40.333 1.00 37.50 1034 LEU B O 1
ATOM 3357 N N . SER B 2 131 ? 72.680 42.772 39.311 1.00 36.97 1035 SER B N 1
ATOM 3358 C CA . SER B 2 131 ? 72.150 41.862 40.323 1.00 37.02 1035 SER B CA 1
ATOM 3359 C C . SER B 2 131 ? 72.497 40.390 40.126 1.00 36.91 1035 SER B C 1
ATOM 3360 O O . SER B 2 131 ? 72.427 39.619 41.069 1.00 38.89 1035 SER B O 1
ATOM 3363 N N . VAL B 2 132 ? 72.877 39.992 38.918 1.00 37.02 1036 VAL B N 1
ATOM 3364 C CA . VAL B 2 132 ? 73.203 38.588 38.675 1.00 37.67 1036 VAL B CA 1
ATOM 3365 C C . VAL B 2 132 ? 74.338 38.072 39.558 1.00 38.31 1036 VAL B C 1
ATOM 3366 O O . VAL B 2 132 ? 74.279 36.957 40.081 1.00 37.84 1036 VAL B O 1
ATOM 3370 N N . PRO B 2 133 ? 75.401 38.865 39.725 1.00 40.22 1037 PRO B N 1
ATOM 3371 C CA . PRO B 2 133 ? 76.449 38.304 40.584 1.00 41.32 1037 PRO B CA 1
ATOM 3372 C C . PRO B 2 133 ? 76.077 38.195 42.061 1.00 41.72 1037 PRO B C 1
ATOM 3373 O O . PRO B 2 133 ? 76.902 37.786 42.879 1.00 43.65 1037 PRO B O 1
ATOM 3377 N N . LEU B 2 134 ? 74.828 38.540 42.388 1.00 42.08 1038 LEU B N 1
ATOM 3378 C CA . LEU B 2 134 ? 74.313 38.464 43.761 1.00 41.54 1038 LEU B CA 1
ATOM 3379 C C . LEU B 2 134 ? 73.403 37.252 43.986 1.00 41.60 1038 LEU B C 1
ATOM 3380 O O . LEU B 2 134 ? 72.689 37.182 44.987 1.00 43.36 1038 LEU B O 1
ATOM 3385 N N . LEU B 2 135 ? 73.437 36.303 43.056 1.00 40.68 1039 LEU B N 1
ATOM 3386 C CA . LEU B 2 135 ? 72.614 35.104 43.136 1.00 40.91 1039 LEU B CA 1
ATOM 3387 C C . LEU B 2 135 ? 73.329 33.953 43.807 1.00 41.44 1039 LEU B C 1
ATOM 3388 O O . LEU B 2 135 ? 74.528 34.000 44.033 1.00 43.91 1039 LEU B O 1
ATOM 3393 N N . VAL B 2 136 ? 72.561 32.924 44.132 1.00 42.78 1040 VAL B N 1
ATOM 3394 C CA . VAL B 2 136 ? 73.076 31.687 44.702 1.00 45.16 1040 VAL B CA 1
ATOM 3395 C C . VAL B 2 136 ? 72.257 30.664 43.929 1.00 47.45 1040 VAL B C 1
ATOM 3396 O O . VAL B 2 136 ? 71.152 30.296 44.328 1.00 48.85 1040 VAL B O 1
ATOM 3400 N N . VAL B 2 137 ? 72.805 30.252 42.794 1.00 49.05 1041 VAL B N 1
ATOM 3401 C CA . VAL B 2 137 ? 72.177 29.307 41.887 1.00 51.05 1041 VAL B CA 1
ATOM 3402 C C . VAL B 2 137 ? 72.453 27.858 42.319 1.00 53.88 1041 VAL B C 1
ATOM 3403 O O . VAL B 2 137 ? 73.434 27.590 43.010 1.00 53.66 1041 VAL B O 1
ATOM 3407 N N . ASP B 2 138 ? 71.597 26.921 41.912 1.00 56.71 1042 ASP B N 1
ATOM 3408 C CA . ASP B 2 138 ? 71.773 25.523 42.316 1.00 59.87 1042 ASP B CA 1
ATOM 3409 C C . ASP B 2 138 ? 72.490 24.584 41.356 1.00 59.70 1042 ASP B C 1
ATOM 3410 O O . ASP B 2 138 ? 73.479 23.955 41.729 1.00 60.69 1042 ASP B O 1
ATOM 3415 N N . ASN B 2 139 ? 72.002 24.488 40.126 1.00 58.60 1043 ASN B N 1
ATOM 3416 C CA . ASN B 2 139 ? 72.601 23.588 39.145 1.00 56.87 1043 ASN B CA 1
ATOM 3417 C C . ASN B 2 139 ? 73.431 24.285 38.073 1.00 57.00 1043 ASN B C 1
ATOM 3418 O O . ASN B 2 139 ? 73.390 25.505 37.925 1.00 54.55 1043 ASN B O 1
ATOM 3423 N N . LYS B 2 140 ? 74.164 23.481 37.310 1.00 58.63 1044 LYS B N 1
ATOM 3424 C CA . LYS B 2 140 ? 75.035 23.988 36.256 1.00 61.21 1044 LYS B CA 1
ATOM 3425 C C . LYS B 2 140 ? 74.316 24.697 35.109 1.00 61.16 1044 LYS B C 1
ATOM 3426 O O . LYS B 2 140 ? 74.885 25.585 34.475 1.00 60.91 1044 LYS B O 1
ATOM 3432 N N . GLN B 2 141 ? 73.074 24.317 34.832 1.00 61.26 1045 GLN B N 1
ATOM 3433 C CA . GLN B 2 141 ? 72.350 24.964 33.747 1.00 61.74 1045 GLN B CA 1
ATOM 3434 C C . GLN B 2 141 ? 71.813 26.302 34.232 1.00 60.27 1045 GLN B C 1
ATOM 3435 O O . GLN B 2 141 ? 71.645 27.245 33.460 1.00 59.77 1045 GLN B O 1
ATOM 3441 N N . GLU B 2 142 ? 71.545 26.373 35.527 1.00 59.26 1046 GLU B N 1
ATOM 3442 C CA . GLU B 2 142 ? 71.041 27.590 36.139 1.00 57.17 1046 GLU B CA 1
ATOM 3443 C C . GLU B 2 142 ? 72.136 28.656 36.053 1.00 54.42 1046 GLU B C 1
ATOM 3444 O O . GLU B 2 142 ? 71.849 29.853 36.016 1.00 52.15 1046 GLU B O 1
ATOM 3450 N N . ILE B 2 143 ? 73.389 28.199 36.010 1.00 53.18 1047 ILE B N 1
ATOM 3451 C CA . ILE B 2 143 ? 74.554 29.076 35.898 1.00 52.06 1047 ILE B CA 1
ATOM 3452 C C . ILE B 2 143 ? 74.645 29.609 34.473 1.00 52.86 1047 ILE B C 1
ATOM 3453 O O . ILE B 2 143 ? 75.076 30.744 34.247 1.00 53.94 1047 ILE B O 1
ATOM 3458 N N . ALA B 2 144 ? 74.248 28.782 33.511 1.00 53.00 1048 ALA B N 1
ATOM 3459 C CA . ALA B 2 144 ? 74.272 29.187 32.113 1.00 51.77 1048 ALA B CA 1
ATOM 3460 C C . ALA B 2 144 ? 73.197 30.243 31.891 1.00 51.40 1048 ALA B C 1
ATOM 3461 O O . ALA B 2 144 ? 73.418 31.227 31.190 1.00 51.29 1048 ALA B O 1
ATOM 3463 N N . GLU B 2 145 ? 72.032 30.045 32.492 1.00 51.35 1049 GLU B N 1
ATOM 3464 C CA . GLU B 2 145 ? 70.960 31.019 32.342 1.00 53.86 1049 GLU B CA 1
ATOM 3465 C C . GLU B 2 145 ? 71.376 32.381 32.890 1.00 52.84 1049 GLU B C 1
ATOM 3466 O O . GLU B 2 145 ? 71.033 33.419 32.320 1.00 51.60 1049 GLU B O 1
ATOM 3472 N N . ALA B 2 146 ? 72.117 32.376 33.996 1.00 52.53 1050 ALA B N 1
ATOM 3473 C CA . ALA B 2 146 ? 72.577 33.622 34.599 1.00 52.16 1050 ALA B CA 1
ATOM 3474 C C . ALA B 2 146 ? 73.517 34.335 33.630 1.00 51.55 1050 ALA B C 1
ATOM 3475 O O . ALA B 2 146 ? 73.397 35.540 33.414 1.00 50.75 1050 ALA B O 1
ATOM 3477 N N . GLN B 2 147 ? 74.449 33.587 33.046 1.00 51.17 1051 GLN B N 1
ATOM 3478 C CA . GLN B 2 147 ? 75.381 34.167 32.082 1.00 51.93 1051 GLN B CA 1
ATOM 3479 C C . GLN B 2 147 ? 74.590 34.692 30.879 1.00 51.36 1051 GLN B C 1
ATOM 3480 O O . GLN B 2 147 ? 74.850 35.788 30.388 1.00 52.62 1051 GLN B O 1
ATOM 3486 N N . GLN B 2 148 ? 73.616 33.916 30.413 1.00 50.85 1052 GLN B N 1
ATOM 3487 C CA . GLN B 2 148 ? 72.802 34.333 29.276 1.00 49.62 1052 GLN B CA 1
ATOM 3488 C C . GLN B 2 148 ? 71.944 35.535 29.643 1.00 46.95 1052 GLN B C 1
ATOM 3489 O O . GLN B 2 148 ? 71.654 36.375 28.797 1.00 48.65 1052 GLN B O 1
ATOM 3495 N N . LEU B 2 149 ? 71.540 35.633 30.903 1.00 44.25 1053 LEU B N 1
ATOM 3496 C CA . LEU B 2 149 ? 70.724 36.769 31.315 1.00 42.35 1053 LEU B CA 1
ATOM 3497 C C . LEU B 2 149 ? 71.555 38.050 31.289 1.00 42.78 1053 LEU B C 1
ATOM 3498 O O . LEU B 2 149 ? 71.064 39.120 30.904 1.00 42.34 1053 LEU B O 1
ATOM 3503 N N . ILE B 2 150 ? 72.818 37.933 31.696 1.00 41.53 1054 ILE B N 1
ATOM 3504 C CA . ILE B 2 150 ? 73.725 39.074 31.697 1.00 41.81 1054 ILE B CA 1
ATOM 3505 C C . ILE B 2 150 ? 73.916 39.524 30.257 1.00 40.85 1054 ILE B C 1
ATOM 3506 O O . ILE B 2 150 ? 73.814 40.711 29.941 1.00 39.59 1054 ILE B O 1
ATOM 3511 N N . THR B 2 151 ? 74.182 38.559 29.386 1.00 40.86 1055 THR B N 1
ATOM 3512 C CA . THR B 2 151 ? 74.382 38.841 27.972 1.00 41.84 1055 THR B CA 1
ATOM 3513 C C . THR B 2 151 ? 73.225 39.652 27.398 1.00 41.32 1055 THR B C 1
ATOM 3514 O O . THR B 2 151 ? 73.446 40.649 26.722 1.00 41.73 1055 THR B O 1
ATOM 3518 N N . ILE B 2 152 ? 71.996 39.227 27.675 1.00 40.27 1056 ILE B N 1
ATOM 3519 C CA . ILE B 2 152 ? 70.824 39.932 27.163 1.00 40.59 1056 ILE B CA 1
ATOM 3520 C C . ILE B 2 152 ? 70.876 41.390 27.592 1.00 41.73 1056 ILE B C 1
ATOM 3521 O O . ILE B 2 152 ? 70.694 42.297 26.779 1.00 41.32 1056 ILE B O 1
ATOM 3526 N N . CYS B 2 153 ? 71.146 41.607 28.874 1.00 42.72 1057 CYS B N 1
ATOM 3527 C CA . CYS B 2 153 ? 71.215 42.948 29.417 1.00 42.14 1057 CYS B CA 1
ATOM 3528 C C . CYS B 2 153 ? 72.234 43.853 28.725 1.00 43.33 1057 CYS B C 1
ATOM 3529 O O . CYS B 2 153 ? 71.904 44.985 28.360 1.00 43.48 1057 CYS B O 1
ATOM 3532 N N . ARG B 2 154 ? 73.460 43.382 28.515 1.00 43.45 1058 ARG B N 1
ATOM 3533 C CA . ARG B 2 154 ? 74.432 44.258 27.870 1.00 44.81 1058 ARG B CA 1
ATOM 3534 C C . ARG B 2 154 ? 74.036 44.494 26.417 1.00 44.29 1058 ARG B C 1
ATOM 3535 O O . ARG B 2 154 ? 74.109 45.627 25.938 1.00 43.51 1058 ARG B O 1
ATOM 3543 N N . GLU B 2 155 ? 73.597 43.437 25.728 1.00 44.13 1059 GLU B N 1
ATOM 3544 C CA . GLU B 2 155 ? 73.151 43.546 24.331 1.00 44.93 1059 GLU B CA 1
ATOM 3545 C C . GLU B 2 155 ? 72.178 44.719 24.168 1.00 46.08 1059 GLU B C 1
ATOM 3546 O O . GLU B 2 155 ? 72.346 45.559 23.278 1.00 46.90 1059 GLU B O 1
ATOM 3552 N N . TYR B 2 156 ? 71.164 44.772 25.030 1.00 44.67 1060 TYR B N 1
ATOM 3553 C CA . TYR B 2 156 ? 70.188 45.847 24.971 1.00 44.02 1060 TYR B CA 1
ATOM 3554 C C . TYR B 2 156 ? 70.776 47.170 25.468 1.00 44.06 1060 TYR B C 1
ATOM 3555 O O . TYR B 2 156 ? 70.458 48.238 24.933 1.00 44.00 1060 TYR B O 1
ATOM 3564 N N . ILE B 2 157 ? 71.628 47.124 26.490 1.00 42.63 1061 ILE B N 1
ATOM 3565 C CA . ILE B 2 157 ? 72.170 48.377 26.983 1.00 41.15 1061 ILE B CA 1
ATOM 3566 C C . ILE B 2 157 ? 73.042 49.078 25.950 1.00 41.40 1061 ILE B C 1
ATOM 3567 O O . ILE B 2 157 ? 72.866 50.274 25.712 1.00 41.88 1061 ILE B O 1
ATOM 3572 N N . VAL B 2 158 ? 73.959 48.362 25.305 1.00 39.76 1062 VAL B N 1
ATOM 3573 C CA . VAL B 2 158 ? 74.779 49.054 24.329 1.00 39.50 1062 VAL B CA 1
ATOM 3574 C C . VAL B 2 158 ? 73.946 49.359 23.094 1.00 41.16 1062 VAL B C 1
ATOM 3575 O O . VAL B 2 158 ? 74.131 50.395 22.459 1.00 42.89 1062 VAL B O 1
ATOM 3579 N N . GLY B 2 159 ? 73.012 48.473 22.765 1.00 41.58 1063 GLY B N 1
ATOM 3580 C CA . GLY B 2 159 ? 72.167 48.704 21.606 1.00 41.29 1063 GLY B CA 1
ATOM 3581 C C . GLY B 2 159 ? 71.316 49.958 21.746 1.00 43.22 1063 GLY B C 1
ATOM 3582 O O . GLY B 2 159 ? 71.306 50.822 20.859 1.00 40.89 1063 GLY B O 1
ATOM 3583 N N . LEU B 2 160 ? 70.602 50.061 22.867 1.00 44.77 1064 LEU B N 1
ATOM 3584 C CA . LEU B 2 160 ? 69.738 51.207 23.133 1.00 46.25 1064 LEU B CA 1
ATOM 3585 C C . LEU B 2 160 ? 70.534 52.478 23.398 1.00 47.72 1064 LEU B C 1
ATOM 3586 O O . LEU B 2 160 ? 70.098 53.582 23.054 1.00 49.26 1064 LEU B O 1
ATOM 3591 N N . SER B 2 161 ? 71.692 52.328 24.032 1.00 47.97 1065 SER B N 1
ATOM 3592 C CA . SER B 2 161 ? 72.530 53.481 24.324 1.00 48.43 1065 SER B CA 1
ATOM 3593 C C . SER B 2 161 ? 73.059 54.051 23.014 1.00 48.65 1065 SER B C 1
ATOM 3594 O O . SER B 2 161 ? 73.117 55.265 22.829 1.00 48.22 1065 SER B O 1
ATOM 3597 N N . MET B 2 162 ? 73.431 53.163 22.101 1.00 49.53 1066 MET B N 1
ATOM 3598 C CA . MET B 2 162 ? 73.926 53.580 20.795 1.00 52.21 1066 MET B CA 1
ATOM 3599 C C . MET B 2 162 ? 72.829 54.357 20.076 1.00 54.00 1066 MET B C 1
ATOM 3600 O O . MET B 2 162 ? 73.069 55.433 19.527 1.00 54.70 1066 MET B O 1
ATOM 3605 N N . GLU B 2 163 ? 71.622 53.801 20.089 1.00 54.86 1067 GLU B N 1
ATOM 3606 C CA . GLU B 2 163 ? 70.484 54.424 19.445 1.00 54.92 1067 GLU B CA 1
ATOM 3607 C C . GLU B 2 163 ? 70.202 55.819 19.985 1.00 56.23 1067 GLU B C 1
ATOM 3608 O O . GLU B 2 163 ? 70.040 56.756 19.202 1.00 55.68 1067 GLU B O 1
ATOM 3614 N N . THR B 2 164 ? 70.144 55.968 21.309 1.00 57.99 1068 THR B N 1
ATOM 3615 C CA . THR B 2 164 ? 69.846 57.277 21.897 1.00 60.86 1068 THR B CA 1
ATOM 3616 C C . THR B 2 164 ? 70.862 58.354 21.528 1.00 62.51 1068 THR B C 1
ATOM 3617 O O . THR B 2 164 ? 70.563 59.548 21.591 1.00 61.86 1068 THR B O 1
ATOM 3621 N N . GLU B 2 165 ? 72.061 57.928 21.144 1.00 65.34 1069 GLU B N 1
ATOM 3622 C CA . GLU B 2 165 ? 73.104 58.854 20.728 1.00 68.77 1069 GLU B CA 1
ATOM 3623 C C . GLU B 2 165 ? 72.871 59.237 19.272 1.00 70.26 1069 GLU B C 1
ATOM 3624 O O . GLU B 2 165 ? 72.892 60.415 18.913 1.00 70.64 1069 GLU B O 1
ATOM 3630 N N . ARG B 2 166 ? 72.653 58.224 18.440 1.00 71.52 1070 ARG B N 1
ATOM 3631 C CA . ARG B 2 166 ? 72.386 58.423 17.023 1.00 72.11 1070 ARG B CA 1
ATOM 3632 C C . ARG B 2 166 ? 71.261 59.447 16.880 1.00 73.75 1070 ARG B C 1
ATOM 3633 O O . ARG B 2 166 ? 71.298 60.304 15.996 1.00 75.33 1070 ARG B O 1
ATOM 3641 N N . LYS B 2 167 ? 70.264 59.360 17.759 1.00 74.14 1071 LYS B N 1
ATOM 3642 C CA . LYS B 2 167 ? 69.137 60.285 17.722 1.00 75.04 1071 LYS B CA 1
ATOM 3643 C C . LYS B 2 167 ? 69.541 61.685 18.171 1.00 76.34 1071 LYS B C 1
ATOM 3644 O O . LYS B 2 167 ? 68.786 62.642 18.000 1.00 76.52 1071 LYS B O 1
ATOM 3650 N N . LYS B 2 168 ? 70.735 61.804 18.741 1.00 77.83 1072 LYS B N 1
ATOM 3651 C CA . LYS B 2 168 ? 71.224 63.099 19.202 1.00 79.13 1072 LYS B CA 1
ATOM 3652 C C . LYS B 2 168 ? 72.099 63.788 18.163 1.00 79.43 1072 LYS B C 1
ATOM 3653 O O . LYS B 2 168 ? 72.024 65.006 17.990 1.00 79.43 1072 LYS B O 1
ATOM 3659 N N . LEU B 2 169 ? 72.922 63.006 17.469 1.00 79.41 1073 LEU B N 1
ATOM 3660 C CA . LEU B 2 169 ? 73.803 63.550 16.445 1.00 79.17 1073 LEU B CA 1
ATOM 3661 C C . LEU B 2 169 ? 73.040 64.415 15.446 1.00 80.58 1073 LEU B C 1
ATOM 3662 O O . LEU B 2 169 ? 71.842 64.226 15.231 1.00 80.23 1073 LEU B O 1
ATOM 3667 N N . PRO B 2 170 ? 73.732 65.391 14.832 1.00 82.04 1074 PRO B N 1
ATOM 3668 C CA . PRO B 2 170 ? 73.132 66.296 13.849 1.00 82.47 1074 PRO B CA 1
ATOM 3669 C C . PRO B 2 170 ? 72.981 65.603 12.500 1.00 83.22 1074 PRO B C 1
ATOM 3670 O O . PRO B 2 170 ? 73.762 64.713 12.153 1.00 82.20 1074 PRO B O 1
ATOM 3674 N N . LYS B 2 171 ? 71.974 66.020 11.743 1.00 84.50 1075 LYS B N 1
ATOM 3675 C CA . LYS B 2 171 ? 71.706 65.429 10.438 1.00 86.08 1075 LYS B CA 1
ATOM 3676 C C . LYS B 2 171 ? 71.729 66.465 9.315 1.00 87.20 1075 LYS B C 1
ATOM 3677 O O . LYS B 2 171 ? 70.744 66.636 8.590 1.00 87.36 1075 LYS B O 1
ATOM 3683 N N . GLU B 2 172 ? 72.869 67.140 9.174 1.00 87.63 1076 GLU B N 1
ATOM 3684 C CA . GLU B 2 172 ? 73.046 68.172 8.153 1.00 87.00 1076 GLU B CA 1
ATOM 3685 C C . GLU B 2 172 ? 74.018 67.744 7.064 1.00 84.88 1076 GLU B C 1
ATOM 3686 O O . GLU B 2 172 ? 73.673 67.713 5.887 1.00 82.95 1076 GLU B O 1
ATOM 3692 N N . THR B 2 173 ? 75.239 67.426 7.474 1.00 83.75 1077 THR B N 1
ATOM 3693 C CA . THR B 2 173 ? 76.280 67.003 6.551 1.00 83.56 1077 THR B CA 1
ATOM 3694 C C . THR B 2 173 ? 75.911 65.665 5.925 1.00 83.76 1077 THR B C 1
ATOM 3695 O O . THR B 2 173 ? 75.045 64.948 6.426 1.00 84.20 1077 THR B O 1
ATOM 3699 N N . LEU B 2 174 ? 76.562 65.344 4.814 1.00 83.61 1078 LEU B N 1
ATOM 3700 C CA . LEU B 2 174 ? 76.343 64.071 4.154 1.00 83.03 1078 LEU B CA 1
ATOM 3701 C C . LEU B 2 174 ? 77.050 63.107 5.089 1.00 83.34 1078 LEU B C 1
ATOM 3702 O O . LEU B 2 174 ? 76.593 61.991 5.331 1.00 83.68 1078 LEU B O 1
ATOM 3707 N N . GLU B 2 175 ? 78.176 63.575 5.619 1.00 83.53 1079 GLU B N 1
ATOM 3708 C CA . GLU B 2 175 ? 78.990 62.802 6.544 1.00 83.32 1079 GLU B CA 1
ATOM 3709 C C . GLU B 2 175 ? 78.179 62.512 7.799 1.00 82.69 1079 GLU B C 1
ATOM 3710 O O . GLU B 2 175 ? 78.177 61.387 8.298 1.00 82.27 1079 GLU B O 1
ATOM 3716 N N . GLN B 2 176 ? 77.491 63.533 8.302 1.00 81.82 1080 GLN B N 1
ATOM 3717 C CA . GLN B 2 176 ? 76.662 63.381 9.492 1.00 81.83 1080 GLN B CA 1
ATOM 3718 C C . GLN B 2 176 ? 75.600 62.311 9.261 1.00 81.35 1080 GLN B C 1
ATOM 3719 O O . GLN B 2 176 ? 75.279 61.534 10.162 1.00 81.40 1080 GLN B O 1
ATOM 3725 N N . GLN B 2 177 ? 75.068 62.275 8.042 1.00 80.21 1081 GLN B N 1
ATOM 3726 C CA . GLN B 2 177 ? 74.039 61.315 7.670 1.00 78.62 1081 GLN B CA 1
ATOM 3727 C C . GLN B 2 177 ? 74.583 59.913 7.429 1.00 77.78 1081 GLN B C 1
ATOM 3728 O O . GLN B 2 177 ? 73.904 58.926 7.712 1.00 77.87 1081 GLN B O 1
ATOM 3734 N N . LYS B 2 178 ? 75.801 59.818 6.909 1.00 76.42 1082 LYS B N 1
ATOM 3735 C CA . LYS B 2 178 ? 76.404 58.511 6.680 1.00 75.37 1082 LYS B CA 1
ATOM 3736 C C . LYS B 2 178 ? 76.675 57.899 8.051 1.00 73.53 1082 LYS B C 1
ATOM 3737 O O . LYS B 2 178 ? 76.641 56.684 8.225 1.00 73.93 1082 LYS B O 1
ATOM 3743 N N . ARG B 2 179 ? 76.942 58.765 9.024 1.00 71.25 1083 ARG B N 1
ATOM 3744 C CA . ARG B 2 179 ? 77.233 58.348 10.390 1.00 67.94 1083 ARG B CA 1
ATOM 3745 C C . ARG B 2 179 ? 75.991 57.770 11.060 1.00 67.06 1083 ARG B C 1
ATOM 3746 O O . ARG B 2 179 ? 76.062 56.747 11.748 1.00 66.24 1083 ARG B O 1
ATOM 3754 N N . ILE B 2 180 ? 74.857 58.433 10.855 1.00 65.24 1084 ILE B N 1
ATOM 3755 C CA . ILE B 2 180 ? 73.597 57.986 11.429 1.00 64.28 1084 ILE B CA 1
ATOM 3756 C C . ILE B 2 180 ? 73.216 56.630 10.847 1.00 62.99 1084 ILE B C 1
ATOM 3757 O O . ILE B 2 180 ? 72.905 55.697 11.580 1.00 63.37 1084 ILE B O 1
ATOM 3762 N N . CYS B 2 181 ? 73.248 56.522 9.526 1.00 61.74 1085 CYS B N 1
ATOM 3763 C CA . CYS B 2 181 ? 72.917 55.268 8.874 1.00 61.01 1085 CYS B CA 1
ATOM 3764 C C . CYS B 2 181 ? 73.754 54.147 9.459 1.00 61.26 1085 CYS B C 1
ATOM 3765 O O . CYS B 2 181 ? 73.232 53.086 9.799 1.00 61.60 1085 CYS B O 1
ATOM 3768 N N . GLU B 2 182 ? 75.058 54.390 9.568 1.00 60.67 1086 GLU B N 1
ATOM 3769 C CA . GLU B 2 182 ? 75.986 53.397 10.096 1.00 60.66 1086 GLU B CA 1
ATOM 3770 C C . GLU B 2 182 ? 75.582 52.896 11.474 1.00 59.37 1086 GLU B C 1
ATOM 3771 O O . GLU B 2 182 ? 75.497 51.687 11.707 1.00 58.20 1086 GLU B O 1
ATOM 3777 N N . MET B 2 183 ? 75.331 53.831 12.380 1.00 57.75 1087 MET B N 1
ATOM 3778 C CA . MET B 2 183 ? 74.938 53.481 13.730 1.00 57.60 1087 MET B CA 1
ATOM 3779 C C . MET B 2 183 ? 73.644 52.677 13.688 1.00 57.79 1087 MET B C 1
ATOM 3780 O O . MET B 2 183 ? 73.521 51.645 14.358 1.00 57.43 1087 MET B O 1
ATOM 3785 N N . ALA B 2 184 ? 72.691 53.141 12.881 1.00 55.78 1088 ALA B N 1
ATOM 3786 C CA . ALA B 2 184 ? 71.403 52.472 12.742 1.00 53.81 1088 ALA B CA 1
ATOM 3787 C C . ALA B 2 184 ? 71.563 51.035 12.261 1.00 53.65 1088 ALA B C 1
ATOM 3788 O O . ALA B 2 184 ? 70.825 50.143 12.690 1.00 53.91 1088 ALA B O 1
ATOM 3790 N N . ALA B 2 185 ? 72.527 50.817 11.371 1.00 52.48 1089 ALA B N 1
ATOM 3791 C CA . ALA B 2 185 ? 72.780 49.494 10.820 1.00 52.06 1089 ALA B CA 1
ATOM 3792 C C . ALA B 2 185 ? 73.484 48.612 11.826 1.00 52.70 1089 ALA B C 1
ATOM 3793 O O . ALA B 2 185 ? 73.352 47.388 11.787 1.00 52.81 1089 ALA B O 1
ATOM 3795 N N . TYR B 2 186 ? 74.248 49.233 12.720 1.00 52.99 1090 TYR B N 1
ATOM 3796 C CA . TYR B 2 186 ? 74.964 48.480 13.736 1.00 51.47 1090 TYR B CA 1
ATOM 3797 C C . TYR B 2 186 ? 73.944 47.868 14.691 1.00 50.39 1090 TYR B C 1
ATOM 3798 O O . TYR B 2 186 ? 74.102 46.728 15.139 1.00 48.71 1090 TYR B O 1
ATOM 3807 N N . PHE B 2 187 ? 72.894 48.632 14.992 1.00 49.28 1091 PHE B N 1
ATOM 3808 C CA . PHE B 2 187 ? 71.838 48.167 15.887 1.00 47.79 1091 PHE B CA 1
ATOM 3809 C C . PHE B 2 187 ? 71.303 46.866 15.289 1.00 49.29 1091 PHE B C 1
ATOM 3810 O O . PHE B 2 187 ? 71.093 45.872 15.985 1.00 50.21 1091 PHE B O 1
ATOM 3818 N N . THR B 2 188 ? 71.102 46.891 13.981 1.00 48.86 1092 THR B N 1
ATOM 3819 C CA . THR B 2 188 ? 70.621 45.746 13.238 1.00 50.07 1092 THR B CA 1
ATOM 3820 C C . THR B 2 188 ? 71.305 44.447 13.650 1.00 51.15 1092 THR B C 1
ATOM 3821 O O . THR B 2 188 ? 70.731 43.361 13.506 1.00 51.58 1092 THR B O 1
ATOM 3825 N N . HIS B 2 189 ? 72.523 44.549 14.172 1.00 52.04 1093 HIS B N 1
ATOM 3826 C CA . HIS B 2 189 ? 73.250 43.350 14.559 1.00 53.13 1093 HIS B CA 1
ATOM 3827 C C . HIS B 2 189 ? 73.183 42.954 16.020 1.00 52.30 1093 HIS B C 1
ATOM 3828 O O . HIS B 2 189 ? 73.754 41.937 16.417 1.00 51.66 1093 HIS B O 1
ATOM 3835 N N . SER B 2 190 ? 72.475 43.747 16.816 1.00 51.68 1094 SER B N 1
ATOM 3836 C CA . SER B 2 190 ? 72.310 43.434 18.225 1.00 51.19 1094 SER B CA 1
ATOM 3837 C C . SER B 2 190 ? 71.383 42.237 18.262 1.00 51.49 1094 SER B C 1
ATOM 3838 O O . SER B 2 190 ? 70.514 42.095 17.393 1.00 51.16 1094 SER B O 1
ATOM 3841 N N . ASN B 2 191 ? 71.569 41.372 19.252 1.00 52.27 1095 ASN B N 1
ATOM 3842 C CA . ASN B 2 191 ? 70.714 40.202 19.386 1.00 53.46 1095 ASN B CA 1
ATOM 3843 C C . ASN B 2 191 ? 69.645 40.467 20.417 1.00 52.75 1095 ASN B C 1
ATOM 3844 O O . ASN B 2 191 ? 69.792 40.138 21.592 1.00 52.94 1095 ASN B O 1
ATOM 3849 N N . LEU B 2 192 ? 68.575 41.096 19.959 1.00 52.09 1096 LEU B N 1
ATOM 3850 C CA . LEU B 2 192 ? 67.436 41.414 20.804 1.00 52.88 1096 LEU B CA 1
ATOM 3851 C C . LEU B 2 192 ? 66.429 40.335 20.431 1.00 53.17 1096 LEU B C 1
ATOM 3852 O O . LEU B 2 192 ? 66.783 39.318 19.825 1.00 53.10 1096 LEU B O 1
ATOM 3857 N N . GLN B 2 193 ? 65.178 40.533 20.798 1.00 53.40 1097 GLN B N 1
ATOM 3858 C CA . GLN B 2 193 ? 64.192 39.563 20.395 1.00 54.25 1097 GLN B CA 1
ATOM 3859 C C . GLN B 2 193 ? 63.478 40.135 19.187 1.00 54.07 1097 GLN B C 1
ATOM 3860 O O . GLN B 2 193 ? 63.445 41.355 18.986 1.00 52.92 1097 GLN B O 1
ATOM 3866 N N . PRO B 2 194 ? 62.908 39.253 18.359 1.00 53.79 1098 PRO B N 1
ATOM 3867 C CA . PRO B 2 194 ? 62.182 39.606 17.143 1.00 51.90 1098 PRO B CA 1
ATOM 3868 C C . PRO B 2 194 ? 61.349 40.889 17.170 1.00 49.53 1098 PRO B C 1
ATOM 3869 O O . PRO B 2 194 ? 61.449 41.701 16.251 1.00 48.93 1098 PRO B O 1
ATOM 3873 N N . VAL B 2 195 ? 60.542 41.093 18.204 1.00 45.74 1099 VAL B N 1
ATOM 3874 C CA . VAL B 2 195 ? 59.719 42.290 18.222 1.00 45.91 1099 VAL B CA 1
ATOM 3875 C C . VAL B 2 195 ? 60.546 43.571 18.195 1.00 47.29 1099 VAL B C 1
ATOM 3876 O O . VAL B 2 195 ? 60.114 44.584 17.641 1.00 47.63 1099 VAL B O 1
ATOM 3880 N N . HIS B 2 196 ? 61.742 43.520 18.778 1.00 48.59 1100 HIS B N 1
ATOM 3881 C CA . HIS B 2 196 ? 62.634 44.677 18.815 1.00 47.98 1100 HIS B CA 1
ATOM 3882 C C . HIS B 2 196 ? 63.517 44.697 17.580 1.00 48.13 1100 HIS B C 1
ATOM 3883 O O . HIS B 2 196 ? 63.680 45.738 16.946 1.00 47.79 1100 HIS B O 1
ATOM 3890 N N . MET B 2 197 ? 64.083 43.536 17.258 1.00 48.28 1101 MET B N 1
ATOM 3891 C CA . MET B 2 197 ? 64.944 43.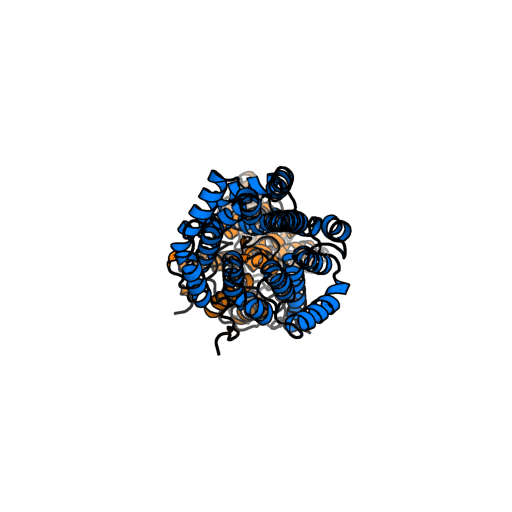368 16.092 1.00 50.08 1101 MET B CA 1
ATOM 3892 C C . MET B 2 197 ? 64.243 43.942 14.854 1.00 49.62 1101 MET B C 1
ATOM 3893 O O . MET B 2 197 ? 64.885 44.492 13.959 1.00 49.94 1101 MET B O 1
ATOM 3898 N N . ILE B 2 198 ? 62.919 43.798 14.831 1.00 49.52 1102 ILE B N 1
ATOM 3899 C CA . ILE B 2 198 ? 62.043 44.266 13.751 1.00 49.01 1102 ILE B CA 1
ATOM 3900 C C . ILE B 2 198 ? 61.922 45.781 13.767 1.00 48.98 1102 ILE B C 1
ATOM 3901 O O . ILE B 2 198 ? 61.943 46.435 12.727 1.00 49.51 1102 ILE B O 1
ATOM 3906 N N . LEU B 2 199 ? 61.785 46.326 14.966 1.00 48.87 1103 LEU B N 1
ATOM 3907 C CA . LEU B 2 199 ? 61.655 47.759 15.160 1.00 48.13 1103 LEU B CA 1
ATOM 3908 C C . LEU B 2 199 ? 62.907 48.524 14.708 1.00 48.37 1103 LEU B C 1
ATOM 3909 O O . LEU B 2 199 ? 62.799 49.632 14.177 1.00 48.55 1103 LEU B O 1
ATOM 3914 N N . VAL B 2 200 ? 64.088 47.936 14.901 1.00 47.69 1104 VAL B N 1
ATOM 3915 C CA . VAL B 2 200 ? 65.320 48.599 14.495 1.00 48.71 1104 VAL B CA 1
ATOM 3916 C C . VAL B 2 200 ? 65.618 48.380 13.013 1.00 50.29 1104 VAL B C 1
ATOM 3917 O O . VAL B 2 200 ? 66.283 49.204 12.387 1.00 52.67 1104 VAL B O 1
ATOM 3921 N N . LEU B 2 201 ? 65.144 47.269 12.459 1.00 50.18 1105 LEU B N 1
ATOM 3922 C CA . LEU B 2 201 ? 65.345 46.976 11.046 1.00 49.43 1105 LEU B CA 1
ATOM 3923 C C . LEU B 2 201 ? 64.452 47.912 10.262 1.00 49.04 1105 LEU B C 1
ATOM 3924 O O . LEU B 2 201 ? 64.815 48.412 9.205 1.00 49.35 1105 LEU B O 1
ATOM 3929 N N . ARG B 2 202 ? 63.266 48.135 10.794 1.00 49.78 1106 ARG B N 1
ATOM 3930 C CA . ARG B 2 202 ? 62.304 49.013 10.163 1.00 52.28 1106 ARG B CA 1
ATOM 3931 C C . ARG B 2 202 ? 62.947 50.400 10.050 1.00 52.68 1106 ARG B C 1
ATOM 3932 O O . ARG B 2 202 ? 62.871 51.053 9.006 1.00 52.33 1106 ARG B O 1
ATOM 3940 N N . THR B 2 203 ? 63.605 50.828 11.125 1.00 52.50 1107 THR B N 1
ATOM 3941 C CA . THR B 2 203 ? 64.279 52.122 11.166 1.00 51.85 1107 THR B CA 1
ATOM 3942 C C . THR B 2 203 ? 65.432 52.221 10.170 1.00 51.05 1107 THR B C 1
ATOM 3943 O O . THR B 2 203 ? 65.523 53.182 9.400 1.00 49.74 1107 THR B O 1
ATOM 3947 N N . ALA B 2 204 ? 66.322 51.234 10.199 1.00 50.00 1108 ALA B N 1
ATOM 3948 C CA . ALA B 2 204 ? 67.465 51.232 9.302 1.00 49.91 1108 ALA B CA 1
ATOM 3949 C C . ALA B 2 204 ? 66.996 51.293 7.853 1.00 50.65 1108 ALA B C 1
ATOM 3950 O O . ALA B 2 204 ? 67.549 52.038 7.051 1.00 51.45 1108 ALA B O 1
ATOM 3952 N N . LEU B 2 205 ? 65.964 50.523 7.525 1.00 51.12 1109 LEU B N 1
ATOM 3953 C CA . LEU B 2 205 ? 65.438 50.506 6.164 1.00 50.40 1109 LEU B CA 1
ATOM 3954 C C . LEU B 2 205 ? 65.149 51.914 5.666 1.00 50.32 1109 LEU B C 1
ATOM 3955 O O . LEU B 2 205 ? 65.595 52.301 4.591 1.00 51.01 1109 LEU B O 1
ATOM 3960 N N . ASN B 2 206 ? 64.403 52.682 6.450 1.00 50.90 1110 ASN B N 1
ATOM 3961 C CA . ASN B 2 206 ? 64.064 54.037 6.054 1.00 53.26 1110 ASN B CA 1
ATOM 3962 C C . ASN B 2 206 ? 65.278 54.925 5.869 1.00 54.71 1110 ASN B C 1
ATOM 3963 O O . ASN B 2 206 ? 65.387 55.633 4.868 1.00 56.22 1110 ASN B O 1
ATOM 3968 N N . LEU B 2 207 ? 66.191 54.891 6.831 1.00 54.63 1111 LEU B N 1
ATOM 3969 C CA . LEU B 2 207 ? 67.387 55.707 6.742 1.00 54.78 1111 LEU B CA 1
ATOM 3970 C C . LEU B 2 207 ? 68.173 55.393 5.480 1.00 55.06 1111 LEU B C 1
ATOM 3971 O O . LEU B 2 207 ? 68.558 56.295 4.741 1.00 56.04 1111 LEU B O 1
ATOM 3976 N N . PHE B 2 208 ? 68.408 54.110 5.233 1.00 54.93 1112 PHE B N 1
ATOM 3977 C CA . PHE B 2 208 ? 69.165 53.700 4.061 1.00 54.64 1112 PHE B CA 1
ATOM 3978 C C . PHE B 2 208 ? 68.427 53.978 2.761 1.00 55.76 1112 PHE B C 1
ATOM 3979 O O . PHE B 2 208 ? 69.050 54.124 1.708 1.00 56.12 1112 PHE B O 1
ATOM 3987 N N . PHE B 2 209 ? 67.102 54.048 2.828 1.00 56.96 1113 PHE B N 1
ATOM 3988 C CA . PHE B 2 209 ? 66.326 54.315 1.627 1.00 58.14 1113 PHE B CA 1
ATOM 3989 C C . PHE B 2 209 ? 66.569 55.762 1.227 1.00 59.35 1113 PHE B C 1
ATOM 3990 O O . PHE B 2 209 ? 66.920 56.051 0.081 1.00 59.21 1113 PHE B O 1
ATOM 3998 N N . LYS B 2 210 ? 66.383 56.665 2.188 1.00 61.57 1114 LYS B N 1
ATOM 3999 C CA . LYS B 2 210 ? 66.599 58.088 1.969 1.00 63.62 1114 LYS B CA 1
ATOM 4000 C C . LYS B 2 210 ? 68.045 58.380 1.545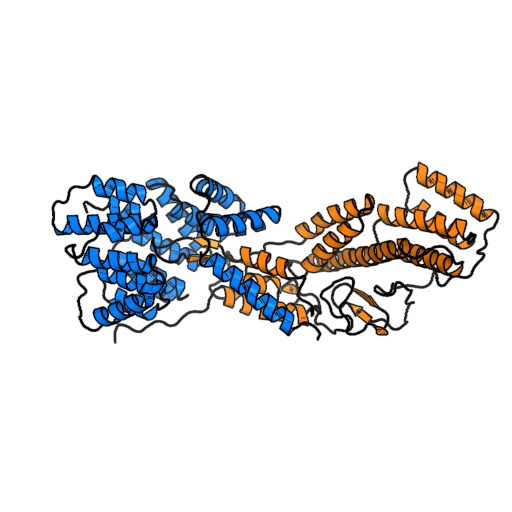 1.00 65.27 1114 LYS B C 1
ATOM 4001 O O . LYS B 2 210 ? 68.295 59.335 0.807 1.00 65.64 1114 LYS B O 1
ATOM 4007 N N . LEU B 2 211 ? 68.993 57.564 2.007 1.00 65.99 1115 LEU B N 1
ATOM 4008 C CA . LEU B 2 211 ? 70.395 57.763 1.650 1.00 66.65 1115 LEU B CA 1
ATOM 4009 C C . LEU B 2 211 ? 70.655 57.135 0.290 1.00 67.60 1115 LEU B C 1
ATOM 4010 O O . LEU B 2 211 ? 71.803 56.925 -0.101 1.00 68.91 1115 LEU B O 1
ATOM 4015 N N . LYS B 2 212 ? 69.579 56.829 -0.425 1.00 67.43 1116 LYS B N 1
ATOM 4016 C CA . LYS B 2 212 ? 69.678 56.218 -1.743 1.00 67.83 1116 LYS B CA 1
ATOM 4017 C C . LYS B 2 212 ? 70.721 55.096 -1.803 1.00 67.52 1116 LYS B C 1
ATOM 4018 O O . LYS B 2 212 ? 71.396 54.901 -2.821 1.00 67.31 1116 LYS B O 1
ATOM 4024 N N . ASN B 2 213 ? 70.849 54.375 -0.692 1.00 66.52 1117 ASN B N 1
ATOM 4025 C CA . ASN B 2 213 ? 71.752 53.233 -0.598 1.00 66.57 1117 ASN B CA 1
ATOM 4026 C C . ASN B 2 213 ? 70.828 52.019 -0.671 1.00 65.15 1117 ASN B C 1
ATOM 4027 O O . ASN B 2 213 ? 70.755 51.201 0.249 1.00 64.47 1117 ASN B O 1
ATOM 4032 N N . PHE B 2 214 ? 70.132 51.926 -1.799 1.00 63.66 1118 PHE B N 1
ATOM 4033 C CA . PHE B 2 214 ? 69.142 50.892 -2.059 1.00 60.86 1118 PHE B CA 1
ATOM 4034 C C . PHE B 2 214 ? 69.552 49.428 -2.006 1.00 60.03 1118 PHE B C 1
ATOM 4035 O O . PHE B 2 214 ? 68.740 48.583 -1.629 1.00 60.19 1118 PHE B O 1
ATOM 4043 N N . A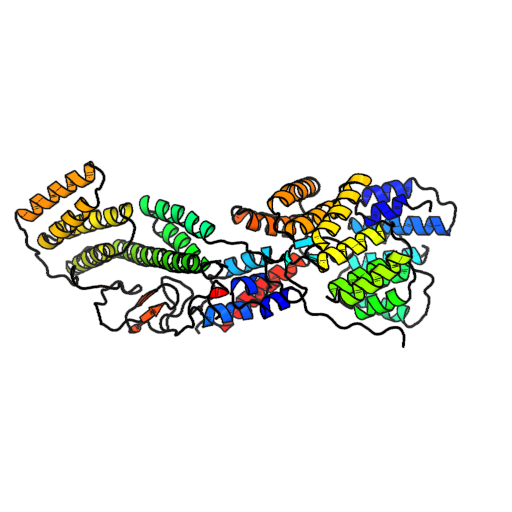RG B 2 215 ? 70.784 49.105 -2.376 1.00 58.36 1119 ARG B N 1
ATOM 4044 C CA . ARG B 2 215 ? 71.168 47.703 -2.356 1.00 58.03 1119 ARG B CA 1
ATOM 4045 C C . ARG B 2 215 ? 71.231 47.161 -0.933 1.00 56.74 1119 ARG B C 1
ATOM 4046 O O . ARG B 2 215 ? 70.783 46.038 -0.665 1.00 57.87 1119 ARG B O 1
ATOM 4054 N N . THR B 2 216 ? 71.780 47.954 -0.019 1.00 53.60 1120 THR B N 1
ATOM 4055 C CA . THR B 2 216 ? 71.878 47.531 1.367 1.00 51.37 1120 THR B CA 1
ATOM 4056 C C . THR B 2 216 ? 70.494 47.560 2.009 1.00 50.29 1120 THR B C 1
ATOM 4057 O O . THR B 2 216 ? 70.179 46.726 2.860 1.00 49.08 1120 THR B O 1
ATOM 4061 N N . ALA B 2 217 ? 69.665 48.509 1.582 1.00 49.48 1121 ALA B N 1
ATOM 4062 C CA . ALA B 2 217 ? 68.304 48.630 2.102 1.00 49.03 1121 ALA B CA 1
ATOM 4063 C C . ALA B 2 217 ? 67.467 47.384 1.773 1.00 49.00 1121 ALA B C 1
ATOM 4064 O O . ALA B 2 217 ? 66.707 46.893 2.610 1.00 50.10 1121 ALA B O 1
ATOM 4066 N N . ALA B 2 218 ? 67.615 46.874 0.556 1.00 47.52 1122 ALA B N 1
ATOM 4067 C CA . ALA B 2 218 ? 66.880 45.693 0.137 1.00 47.79 1122 ALA B CA 1
ATOM 4068 C C . ALA B 2 218 ? 67.209 44.507 1.034 1.00 48.43 1122 ALA B C 1
ATOM 4069 O O . ALA B 2 218 ? 66.366 43.644 1.268 1.00 49.33 1122 ALA B O 1
ATOM 4071 N N . ALA B 2 219 ? 68.439 44.453 1.531 1.00 47.80 1123 ALA B N 1
ATOM 4072 C CA . ALA B 2 219 ? 68.831 43.347 2.391 1.00 47.99 1123 ALA B CA 1
ATOM 4073 C C . ALA B 2 219 ? 68.149 43.497 3.759 1.00 48.65 1123 ALA B C 1
ATOM 4074 O O . ALA B 2 219 ? 67.702 42.514 4.363 1.00 46.87 1123 ALA B O 1
ATOM 4076 N N . PHE B 2 220 ? 68.065 44.733 4.239 1.00 48.04 1124 PHE B N 1
ATOM 4077 C CA . PHE B 2 220 ? 67.428 44.992 5.518 1.00 49.26 1124 PHE B CA 1
ATOM 4078 C C . PHE B 2 220 ? 65.960 44.631 5.401 1.00 48.88 1124 PHE B C 1
ATOM 4079 O O . PHE B 2 220 ? 65.388 44.035 6.310 1.00 48.46 1124 PHE B O 1
ATOM 4087 N N . ALA B 2 221 ? 65.365 44.985 4.264 1.00 49.29 1125 ALA B N 1
ATOM 4088 C CA . ALA B 2 221 ? 63.958 44.703 3.997 1.00 48.67 1125 ALA B CA 1
ATOM 4089 C C . ALA B 2 221 ? 63.678 43.206 4.043 1.00 48.02 1125 ALA B C 1
ATOM 4090 O O . ALA B 2 221 ? 62.671 42.773 4.594 1.00 48.47 1125 ALA B O 1
ATOM 4092 N N . ARG B 2 222 ? 64.572 42.418 3.466 1.00 46.87 1126 ARG B N 1
ATOM 4093 C CA . ARG B 2 222 ? 64.386 40.979 3.449 1.00 47.66 1126 ARG B CA 1
ATOM 4094 C C . ARG B 2 222 ? 64.558 40.336 4.823 1.00 48.30 1126 ARG B C 1
ATOM 4095 O O . ARG B 2 222 ? 63.906 39.333 5.135 1.00 48.73 1126 ARG B O 1
ATOM 4103 N N . ARG B 2 223 ? 65.429 40.907 5.647 1.00 48.28 1127 ARG B N 1
ATOM 4104 C CA . ARG B 2 223 ? 65.661 40.351 6.969 1.00 48.34 1127 ARG B CA 1
ATOM 4105 C C . ARG B 2 223 ? 64.462 40.680 7.858 1.00 46.79 1127 ARG B C 1
ATOM 4106 O O . ARG B 2 223 ? 64.075 39.887 8.715 1.00 46.53 1127 ARG B O 1
ATOM 4114 N N . LEU B 2 224 ? 63.872 41.849 7.634 1.00 45.20 1128 LEU B N 1
ATOM 4115 C CA . LEU B 2 224 ? 62.709 42.286 8.388 1.00 42.86 1128 LEU B CA 1
ATOM 4116 C C . LEU B 2 224 ? 61.500 41.402 8.083 1.00 43.61 1128 LEU B C 1
ATOM 4117 O O . LEU B 2 224 ? 60.823 40.925 8.993 1.00 43.39 1128 LEU B O 1
ATOM 4122 N N . LEU B 2 225 ? 61.232 41.177 6.800 1.00 43.25 1129 LEU B N 1
ATOM 4123 C CA . LEU B 2 225 ? 60.093 40.358 6.394 1.00 43.33 1129 LEU B CA 1
ATOM 4124 C C . LEU B 2 225 ? 60.170 38.946 6.966 1.00 44.14 1129 LEU B C 1
ATOM 4125 O O . LEU B 2 225 ? 59.157 38.373 7.366 1.00 43.85 1129 LEU B O 1
ATOM 4130 N N . GLU B 2 226 ? 61.373 38.391 7.013 1.00 44.20 1130 GLU B N 1
ATOM 4131 C CA . GLU B 2 226 ? 61.534 37.043 7.518 1.00 45.10 1130 GLU B CA 1
ATOM 4132 C C . GLU B 2 226 ? 61.245 36.926 8.998 1.00 45.06 1130 GLU B C 1
ATOM 4133 O O . GLU B 2 226 ? 61.043 35.821 9.515 1.00 45.83 1130 GLU B O 1
ATOM 4139 N N . LEU B 2 227 ? 61.247 38.058 9.687 1.00 42.91 1131 LEU B N 1
ATOM 4140 C CA . LEU B 2 227 ? 60.970 38.047 11.109 1.00 41.50 1131 LEU B CA 1
ATOM 4141 C C . LEU B 2 227 ? 59.467 37.988 11.348 1.00 40.71 1131 LEU B C 1
ATOM 4142 O O . LEU B 2 227 ? 59.018 37.784 12.473 1.00 42.13 1131 LEU B O 1
ATOM 4147 N N . GLY B 2 228 ? 58.694 38.164 10.284 1.00 39.46 1132 GLY B N 1
ATOM 4148 C CA . GLY B 2 228 ? 57.250 38.116 10.404 1.00 40.06 1132 GLY B CA 1
ATOM 4149 C C . GLY B 2 228 ? 56.632 39.261 11.188 1.00 41.67 1132 GLY B C 1
ATOM 4150 O O . GLY B 2 228 ? 56.048 39.041 12.258 1.00 43.35 1132 GLY B O 1
ATOM 4151 N N . PRO B 2 229 ? 56.737 40.502 10.686 1.00 41.41 1133 PRO B N 1
ATOM 4152 C CA . PRO B 2 229 ? 56.162 41.652 11.389 1.00 41.94 1133 PRO B CA 1
ATOM 4153 C C . PRO B 2 229 ? 54.646 41.676 11.198 1.00 43.89 1133 PRO B C 1
ATOM 4154 O O . PRO B 2 229 ? 54.105 40.857 10.452 1.00 43.46 1133 PRO B O 1
ATOM 4158 N N . LYS B 2 230 ? 53.964 42.610 11.860 1.00 46.36 1134 LYS B N 1
ATOM 4159 C CA . LYS B 2 230 ? 52.517 42.715 11.716 1.00 47.59 1134 LYS B CA 1
ATOM 4160 C C . LYS B 2 230 ? 52.265 42.993 10.226 1.00 47.12 1134 LYS B C 1
ATOM 4161 O O . LYS B 2 230 ? 53.158 43.467 9.521 1.00 45.97 1134 LYS B O 1
ATOM 4167 N N . PRO B 2 231 ? 51.049 42.691 9.732 1.00 46.08 1135 PRO B N 1
ATOM 4168 C CA . PRO B 2 231 ? 50.656 42.891 8.335 1.00 45.25 1135 PRO B CA 1
ATOM 4169 C C . PRO B 2 231 ? 50.959 44.256 7.717 1.00 45.99 1135 PRO B C 1
ATOM 4170 O O . PRO B 2 231 ? 51.537 44.325 6.632 1.00 46.77 1135 PRO B O 1
ATOM 4174 N N . GLU B 2 232 ? 50.566 45.335 8.391 1.00 46.99 1136 GLU B N 1
ATOM 4175 C CA . GLU B 2 232 ? 50.791 46.680 7.860 1.00 48.23 1136 GLU B CA 1
ATOM 4176 C C . GLU B 2 232 ? 52.270 46.938 7.593 1.00 47.01 1136 GLU B C 1
ATOM 4177 O O . GLU B 2 232 ? 52.637 47.458 6.540 1.00 45.88 1136 GLU B O 1
ATOM 4183 N N . VAL B 2 233 ? 53.114 46.561 8.548 1.00 45.19 1137 VAL B N 1
ATOM 4184 C CA . VAL B 2 233 ? 54.552 46.745 8.421 1.00 44.53 1137 VAL B CA 1
ATOM 4185 C C . VAL B 2 233 ? 55.115 45.887 7.296 1.00 44.21 1137 VAL B C 1
ATOM 4186 O O . VAL B 2 233 ? 55.967 46.335 6.530 1.00 46.11 1137 VAL B O 1
ATOM 4190 N N . ALA B 2 234 ? 54.649 44.649 7.202 1.00 42.29 1138 ALA B N 1
ATOM 4191 C CA . ALA B 2 234 ? 55.120 43.760 6.155 1.00 42.95 1138 ALA B CA 1
ATOM 4192 C C . ALA B 2 234 ? 54.796 44.381 4.795 1.00 42.51 1138 ALA B C 1
ATOM 4193 O O . ALA B 2 234 ? 55.637 44.410 3.890 1.00 42.56 1138 ALA B O 1
ATOM 4195 N N . GLN B 2 235 ? 53.573 44.877 4.649 1.00 41.97 1139 GLN B N 1
ATOM 4196 C CA . GLN B 2 235 ? 53.177 45.499 3.393 1.00 44.63 1139 GLN B CA 1
ATOM 4197 C C . GLN B 2 235 ? 54.066 46.690 3.036 1.00 44.92 1139 GLN B C 1
ATOM 4198 O O . GLN B 2 235 ? 54.563 46.765 1.918 1.00 44.60 1139 GLN B O 1
ATOM 4204 N N . GLN B 2 236 ? 54.260 47.609 3.985 1.00 45.47 1140 GLN B N 1
ATOM 4205 C CA . GLN B 2 236 ? 55.108 48.782 3.779 1.00 46.18 1140 GLN B CA 1
ATOM 4206 C C . GLN B 2 236 ? 56.482 48.308 3.337 1.00 45.75 1140 GLN B C 1
ATOM 4207 O O . GLN B 2 236 ? 57.081 48.858 2.412 1.00 44.86 1140 GLN B O 1
ATOM 4213 N N . THR B 2 237 ? 56.981 47.279 4.011 1.00 44.95 1141 THR B N 1
ATOM 4214 C CA . THR B 2 237 ? 58.294 46.756 3.699 1.00 46.18 1141 THR B CA 1
ATOM 4215 C C . THR B 2 237 ? 58.381 46.173 2.295 1.00 47.14 1141 THR B C 1
ATOM 4216 O O . THR B 2 237 ? 59.396 46.341 1.621 1.00 48.84 1141 THR B O 1
ATOM 4220 N N . ARG B 2 238 ? 57.334 45.499 1.834 1.00 47.26 1142 ARG B N 1
ATOM 4221 C CA . ARG B 2 238 ? 57.390 44.951 0.481 1.00 48.93 1142 ARG B CA 1
ATOM 4222 C C . ARG B 2 238 ? 57.418 46.099 -0.521 1.00 48.90 1142 ARG B C 1
ATOM 4223 O O . ARG B 2 238 ? 58.058 46.006 -1.571 1.00 49.07 1142 ARG B O 1
ATOM 4231 N N . LYS B 2 239 ? 56.723 47.181 -0.178 1.00 49.60 1143 LYS B N 1
ATOM 4232 C CA . LYS B 2 239 ? 56.637 48.358 -1.035 1.00 51.71 1143 LYS B CA 1
ATOM 4233 C C . LYS B 2 239 ? 58.002 49.022 -1.187 1.00 51.33 1143 LYS B C 1
ATOM 4234 O O . LYS B 2 239 ? 58.425 49.353 -2.296 1.00 51.37 1143 LYS B O 1
ATOM 4240 N N . ILE B 2 240 ? 58.689 49.215 -0.067 1.00 49.71 1144 ILE B N 1
ATOM 4241 C CA . ILE B 2 240 ? 60.005 49.819 -0.097 1.00 48.28 1144 ILE B CA 1
ATOM 4242 C C . ILE B 2 240 ? 60.963 48.892 -0.840 1.00 49.29 1144 ILE B C 1
ATOM 4243 O O . ILE B 2 240 ? 61.798 49.345 -1.622 1.00 49.25 1144 ILE B O 1
ATOM 4248 N N . LEU B 2 241 ? 60.838 47.590 -0.603 1.00 49.91 1145 LEU B N 1
ATOM 4249 C CA . LEU B 2 241 ? 61.718 46.626 -1.251 1.00 51.25 1145 LEU B CA 1
ATOM 4250 C C . LEU B 2 241 ? 61.600 46.595 -2.787 1.00 53.44 1145 LEU B C 1
ATOM 4251 O O . LEU B 2 241 ? 62.601 46.415 -3.484 1.00 54.20 1145 LEU B O 1
ATOM 4256 N N . SER B 2 242 ? 60.394 46.760 -3.325 1.00 54.34 1146 SER B N 1
ATOM 4257 C CA . SER B 2 242 ? 60.242 46.754 -4.778 1.00 55.58 1146 SER B CA 1
ATOM 4258 C C . SER B 2 242 ? 60.845 48.051 -5.335 1.00 56.25 1146 SER B C 1
ATOM 4259 O O . SER B 2 242 ? 61.421 48.066 -6.432 1.00 55.40 1146 SER B O 1
ATOM 4262 N N . ALA B 2 243 ? 60.703 49.136 -4.573 1.00 55.70 1147 ALA B N 1
ATOM 4263 C CA . ALA B 2 243 ? 61.271 50.414 -4.969 1.00 56.26 1147 ALA B CA 1
ATOM 4264 C C . ALA B 2 243 ? 62.784 50.203 -5.097 1.00 57.61 1147 ALA B C 1
ATOM 4265 O O . ALA B 2 243 ? 63.380 50.530 -6.125 1.00 58.79 1147 ALA B O 1
ATOM 4267 N N . CYS B 2 244 ? 63.391 49.631 -4.057 1.00 58.25 1148 CYS B N 1
ATOM 4268 C CA . CYS B 2 244 ? 64.827 49.355 -4.040 1.00 58.71 1148 CYS B CA 1
ATOM 4269 C C . CYS B 2 244 ? 65.299 48.496 -5.210 1.00 60.34 1148 CYS B C 1
ATOM 4270 O O . CYS B 2 244 ? 66.448 48.604 -5.635 1.00 59.80 1148 CYS B O 1
ATOM 4273 N N . GLU B 2 245 ? 64.428 47.630 -5.722 1.00 62.24 1149 GLU B N 1
ATOM 4274 C CA . GLU B 2 245 ? 64.821 46.759 -6.823 1.00 64.21 1149 GLU B CA 1
ATOM 4275 C C . GLU B 2 245 ? 64.833 47.470 -8.167 1.00 64.39 1149 GLU B C 1
ATOM 4276 O O . GLU B 2 245 ? 65.401 46.967 -9.132 1.00 63.21 1149 GLU B O 1
ATOM 4282 N N . LYS B 2 246 ? 64.207 48.638 -8.226 1.00 66.13 1150 LYS B N 1
ATOM 4283 C CA . LYS B 2 246 ? 64.187 49.414 -9.457 1.00 68.13 1150 LYS B CA 1
ATOM 4284 C C . LYS B 2 246 ? 65.574 50.009 -9.663 1.00 69.17 1150 LYS B C 1
ATOM 4285 O O . LYS B 2 246 ? 65.959 50.351 -10.782 1.00 69.81 1150 LYS B O 1
ATOM 4291 N N . ASN B 2 247 ? 66.325 50.110 -8.569 1.00 70.29 1151 ASN B N 1
ATOM 4292 C CA . ASN B 2 247 ? 67.679 50.650 -8.599 1.00 70.49 1151 ASN B CA 1
ATOM 4293 C C . ASN B 2 247 ? 68.510 50.033 -7.468 1.00 69.71 1151 ASN B C 1
ATOM 4294 O O . ASN B 2 247 ? 68.898 50.716 -6.519 1.00 68.88 1151 ASN B O 1
ATOM 4299 N N . PRO B 2 248 ? 68.800 48.725 -7.570 1.00 69.49 1152 PRO B N 1
ATOM 4300 C CA . PRO B 2 248 ? 69.572 47.945 -6.594 1.00 69.35 1152 PRO B CA 1
ATOM 4301 C C . PRO B 2 248 ? 71.024 48.362 -6.467 1.00 69.30 1152 PRO B C 1
ATOM 4302 O O . PRO B 2 248 ? 71.935 47.571 -6.708 1.00 68.80 1152 PRO B O 1
ATOM 4306 N N . THR B 2 249 ? 71.246 49.603 -6.064 1.00 70.51 1153 THR B N 1
ATOM 4307 C CA . THR B 2 249 ? 72.607 50.079 -5.931 1.00 71.69 1153 THR B CA 1
ATOM 4308 C C . THR B 2 249 ? 72.770 51.101 -4.812 1.00 71.96 1153 THR B C 1
ATOM 4309 O O . THR B 2 249 ? 71.895 51.939 -4.581 1.00 72.18 1153 THR B O 1
ATOM 4313 N N . ASP B 2 250 ? 73.903 51.022 -4.119 1.00 71.85 1154 ASP B N 1
ATOM 4314 C CA . ASP B 2 250 ? 74.191 51.940 -3.026 1.00 71.09 1154 ASP B CA 1
ATOM 4315 C C . ASP B 2 250 ? 75.008 53.133 -3.508 1.00 70.35 1154 ASP B C 1
ATOM 4316 O O . ASP B 2 250 ? 76.088 52.976 -4.077 1.00 68.72 1154 ASP B O 1
ATOM 4321 N N . ALA B 2 251 ? 74.475 54.327 -3.275 1.00 70.23 1155 ALA B N 1
ATOM 4322 C CA . ALA B 2 251 ? 75.135 55.558 -3.672 1.00 70.81 1155 ALA B CA 1
ATOM 4323 C C . ALA B 2 251 ? 76.499 55.703 -2.996 1.00 72.05 1155 ALA B C 1
ATOM 4324 O O . ALA B 2 251 ? 77.542 55.729 -3.662 1.00 71.93 1155 ALA B O 1
ATOM 4326 N N . TYR B 2 252 ? 76.489 55.782 -1.669 1.00 72.36 1156 TYR B N 1
ATOM 4327 C CA . TYR B 2 252 ? 77.720 55.947 -0.909 1.00 72.22 1156 TYR B CA 1
ATOM 4328 C C . TYR B 2 252 ? 78.233 54.677 -0.247 1.00 72.50 1156 TYR B C 1
ATOM 4329 O O . TYR B 2 252 ? 77.456 53.833 0.195 1.00 72.95 1156 TYR B O 1
ATOM 4338 N N . GLN B 2 253 ? 79.554 54.541 -0.197 1.00 72.77 1157 GLN B N 1
ATOM 4339 C CA . GLN B 2 253 ? 80.181 53.397 0.452 1.00 72.83 1157 GLN B CA 1
ATOM 4340 C C . GLN B 2 253 ? 80.239 53.759 1.931 1.00 71.97 1157 GLN B C 1
ATOM 4341 O O . GLN B 2 253 ? 80.760 54.816 2.284 1.00 72.14 1157 GLN B O 1
ATOM 4347 N N . LEU B 2 254 ? 79.697 52.899 2.792 1.00 70.67 1158 LEU B N 1
ATOM 4348 C CA . LEU B 2 254 ? 79.690 53.174 4.226 1.00 68.55 1158 LEU B CA 1
ATOM 4349 C C . LEU B 2 254 ? 80.609 52.259 5.023 1.00 67.82 1158 LEU B C 1
ATOM 4350 O O . LEU B 2 254 ? 81.025 51.204 4.542 1.00 66.76 1158 LEU B O 1
ATOM 4355 N N . ASN B 2 255 ? 80.937 52.674 6.244 1.00 67.27 1159 ASN B N 1
ATOM 4356 C CA . ASN B 2 255 ? 81.797 51.869 7.097 1.00 67.65 1159 ASN B CA 1
ATOM 4357 C C . ASN B 2 255 ? 80.936 50.841 7.825 1.00 67.34 1159 ASN B C 1
ATOM 4358 O O . ASN B 2 255 ? 80.700 50.928 9.031 1.00 66.86 1159 ASN B O 1
ATOM 4363 N N . TYR B 2 256 ? 80.472 49.862 7.060 1.00 66.52 1160 TYR B N 1
ATOM 4364 C CA . TYR B 2 256 ? 79.614 48.817 7.576 1.00 65.57 1160 TYR B CA 1
ATOM 4365 C C . TYR B 2 256 ? 79.658 47.622 6.657 1.00 65.31 1160 TYR B C 1
ATOM 4366 O O . TYR B 2 256 ? 79.513 47.751 5.447 1.00 64.92 1160 TYR B O 1
ATOM 4375 N N . ASP B 2 257 ? 79.871 46.457 7.243 1.00 66.84 1161 ASP B N 1
ATOM 4376 C CA . ASP B 2 257 ? 79.916 45.218 6.488 1.00 69.29 1161 ASP B CA 1
ATOM 4377 C C . ASP B 2 257 ? 78.869 44.316 7.128 1.00 71.07 1161 ASP B C 1
ATOM 4378 O O . ASP B 2 257 ? 78.978 43.950 8.296 1.00 72.25 1161 ASP B O 1
ATOM 4383 N N . MET B 2 258 ? 77.847 43.963 6.364 1.00 72.15 1162 MET B N 1
ATOM 4384 C CA . MET B 2 258 ? 76.779 43.122 6.876 1.00 72.53 1162 MET B CA 1
ATOM 4385 C C . MET B 2 258 ? 77.191 41.649 6.954 1.00 72.51 1162 MET B C 1
ATOM 4386 O O . MET B 2 258 ? 76.562 40.856 7.652 1.00 70.29 1162 MET B O 1
ATOM 4391 N N . HIS B 2 259 ? 78.265 41.295 6.255 1.00 73.84 1163 HIS B N 1
ATOM 4392 C CA . HIS B 2 259 ? 78.728 39.913 6.223 1.00 75.78 1163 HIS B CA 1
ATOM 4393 C C . HIS B 2 259 ? 80.032 39.650 6.970 1.00 76.26 1163 HIS B C 1
ATOM 4394 O O . HIS B 2 259 ? 80.570 38.542 6.930 1.00 76.27 1163 HIS B O 1
ATOM 4401 N N . ASN B 2 260 ? 80.544 40.661 7.656 1.00 76.90 1164 ASN B N 1
ATOM 4402 C CA . ASN B 2 260 ? 81.775 40.483 8.408 1.00 77.98 1164 ASN B CA 1
ATOM 4403 C C . ASN B 2 260 ? 81.476 40.642 9.902 1.00 77.26 1164 ASN B C 1
ATOM 4404 O O . ASN B 2 260 ? 81.073 41.715 10.355 1.00 77.01 1164 ASN B O 1
ATOM 4409 N N . PRO B 2 261 ? 81.653 39.563 10.682 1.00 76.35 1165 PRO B N 1
ATOM 4410 C CA . PRO B 2 261 ? 81.415 39.544 12.129 1.00 76.45 1165 PRO B CA 1
ATOM 4411 C C . PRO B 2 261 ? 81.847 40.818 12.871 1.00 76.18 1165 PRO B C 1
ATOM 4412 O O . PRO B 2 261 ? 83.007 41.228 12.804 1.00 76.99 1165 PRO B O 1
ATOM 4416 N N . PHE B 2 262 ? 80.894 41.423 13.580 1.00 75.54 1166 PHE B N 1
ATOM 4417 C CA . PHE B 2 262 ? 81.104 42.654 14.350 1.00 73.84 1166 PHE B CA 1
ATOM 4418 C C . PHE B 2 262 ? 81.474 42.452 15.810 1.00 72.01 1166 PHE B C 1
ATOM 4419 O O . PHE B 2 262 ? 81.974 41.414 16.235 1.00 73.49 1166 PHE B O 1
ATOM 4427 N N . ASP B 2 263 ? 81.159 43.501 16.554 1.00 69.60 1167 ASP B N 1
ATOM 4428 C CA . ASP B 2 263 ? 81.361 43.661 17.985 1.00 67.83 1167 ASP B CA 1
ATOM 4429 C C . ASP B 2 263 ? 81.354 45.175 18.059 1.00 65.48 1167 ASP B C 1
ATOM 4430 O O . ASP B 2 263 ? 82.281 45.833 17.592 1.00 64.45 1167 ASP B O 1
ATOM 4435 N N . ILE B 2 264 ? 80.278 45.727 18.597 1.00 63.26 1168 ILE B N 1
ATOM 4436 C CA . ILE B 2 264 ? 80.156 47.169 18.696 1.00 63.06 1168 ILE B CA 1
ATOM 4437 C C . ILE B 2 264 ? 80.988 47.745 19.841 1.00 62.47 1168 ILE B C 1
ATOM 4438 O O . ILE B 2 264 ? 81.026 47.173 20.930 1.00 62.98 1168 ILE B O 1
ATOM 4443 N N . CYS B 2 265 ? 81.675 48.859 19.588 1.00 60.83 1169 CYS B N 1
ATOM 4444 C CA . CYS B 2 265 ? 82.455 49.502 20.634 1.00 58.95 1169 CYS B CA 1
ATOM 4445 C C . CYS B 2 265 ? 81.391 50.169 21.481 1.00 57.31 1169 CYS B C 1
ATOM 4446 O O . CYS B 2 265 ? 80.701 51.068 21.010 1.00 56.34 1169 CYS B O 1
ATOM 4449 N N . ALA B 2 266 ? 81.256 49.721 22.723 1.00 56.46 1170 ALA B N 1
ATOM 4450 C CA . ALA B 2 266 ? 80.240 50.251 23.621 1.00 55.59 1170 ALA B CA 1
ATOM 4451 C C . ALA B 2 266 ? 80.463 51.693 24.077 1.00 55.28 1170 ALA B C 1
ATOM 4452 O O . ALA B 2 266 ? 79.637 52.250 24.805 1.00 56.14 1170 ALA B O 1
ATOM 4454 N N . ALA B 2 267 ? 81.565 52.300 23.648 1.00 54.98 1171 ALA B N 1
ATOM 4455 C CA . ALA B 2 267 ? 81.856 53.682 24.025 1.00 55.23 1171 ALA B CA 1
ATOM 4456 C C . ALA B 2 267 ? 81.807 54.618 22.821 1.00 55.17 1171 ALA B C 1
ATOM 4457 O O . ALA B 2 267 ? 81.219 55.696 22.889 1.00 53.47 1171 ALA B O 1
ATOM 4459 N N . SER B 2 268 ? 82.423 54.188 21.721 1.00 56.81 1172 SER B N 1
ATOM 4460 C CA . SER B 2 268 ? 82.485 54.977 20.487 1.00 58.34 1172 SER B CA 1
ATOM 4461 C C . SER B 2 268 ? 81.404 54.615 19.468 1.00 59.48 1172 SER B C 1
ATOM 4462 O O . SER B 2 268 ? 81.095 55.410 18.579 1.00 60.49 1172 SER B O 1
ATOM 4465 N N . TYR B 2 269 ? 80.850 53.411 19.581 1.00 59.28 1173 TYR B N 1
ATOM 4466 C CA . TYR B 2 269 ? 79.810 52.963 18.662 1.00 58.74 1173 TYR B CA 1
ATOM 4467 C C . TYR B 2 269 ? 80.343 52.885 17.236 1.00 59.52 1173 TYR B C 1
ATOM 4468 O O . TYR B 2 269 ? 79.881 53.588 16.338 1.00 60.32 1173 TYR B O 1
ATOM 4477 N N . ARG B 2 270 ? 81.333 52.014 17.055 1.00 60.39 1174 ARG B N 1
ATOM 4478 C CA . ARG B 2 270 ? 81.973 51.778 15.767 1.00 61.37 1174 ARG B CA 1
ATOM 4479 C C . ARG B 2 270 ? 82.350 50.287 15.744 1.00 59.63 1174 ARG B C 1
ATOM 4480 O O . ARG B 2 270 ? 82.655 49.707 16.784 1.00 58.43 1174 ARG B O 1
ATOM 4488 N N . PRO B 2 271 ? 82.336 49.657 14.557 1.00 58.72 1175 PRO B N 1
ATOM 4489 C CA . PRO B 2 271 ? 82.651 48.236 14.351 1.00 59.55 1175 PRO B CA 1
ATOM 4490 C C . PRO B 2 271 ? 84.071 47.712 14.522 1.00 61.20 1175 PRO B C 1
ATOM 4491 O O . PRO B 2 271 ? 85.022 48.264 13.973 1.00 62.33 1175 PRO B O 1
ATOM 4495 N N . ILE B 2 272 ? 84.194 46.623 15.276 1.00 61.77 1176 ILE B N 1
ATOM 4496 C CA . ILE B 2 272 ? 85.477 45.974 15.500 1.00 64.12 1176 ILE B CA 1
ATOM 4497 C C . ILE B 2 272 ? 85.331 44.567 14.937 1.00 66.11 1176 ILE B C 1
ATOM 4498 O O . ILE B 2 272 ? 84.861 43.653 15.615 1.00 66.32 1176 ILE B O 1
ATOM 4503 N N . TYR B 2 273 ? 85.745 44.405 13.686 1.00 68.72 1177 TYR B N 1
ATOM 4504 C CA . TYR B 2 273 ? 85.621 43.137 12.987 1.00 71.11 1177 TYR B CA 1
ATOM 4505 C C . TYR B 2 273 ? 86.315 41.918 13.573 1.00 73.85 1177 TYR B C 1
ATOM 4506 O O . TYR B 2 273 ? 87.167 42.017 14.456 1.00 73.64 1177 TYR B O 1
ATOM 4515 N N . ARG B 2 274 ? 85.911 40.768 13.041 1.00 77.79 1178 ARG B N 1
ATOM 4516 C CA . ARG B 2 274 ? 86.401 39.451 13.420 1.00 80.95 1178 ARG B CA 1
ATOM 4517 C C . ARG B 2 274 ? 87.561 39.407 14.410 1.00 81.10 1178 ARG B C 1
ATOM 4518 O O . ARG B 2 274 ? 87.340 39.449 15.618 1.00 81.96 1178 ARG B O 1
ATOM 4526 N N . GLY B 2 275 ? 88.789 39.335 13.905 1.00 80.79 1179 GLY B N 1
ATOM 4527 C CA . GLY B 2 275 ? 89.945 39.235 14.782 1.00 79.99 1179 GLY B CA 1
ATOM 4528 C C . GLY B 2 275 ? 90.706 40.490 15.164 1.00 79.35 1179 GLY B C 1
ATOM 4529 O O . GLY B 2 275 ? 91.863 40.397 15.573 1.00 79.92 1179 GLY B O 1
ATOM 4530 N N . LYS B 2 276 ? 90.088 41.659 15.041 1.00 78.02 1180 LYS B N 1
ATOM 4531 C CA . LYS B 2 276 ? 90.776 42.890 15.413 1.00 77.49 1180 LYS B CA 1
ATOM 4532 C C . LYS B 2 276 ? 90.912 42.939 16.938 1.00 75.89 1180 LYS B C 1
ATOM 4533 O O . LYS B 2 276 ? 90.167 42.277 17.654 1.00 76.43 1180 LYS B O 1
ATOM 4539 N N . PRO B 2 277 ? 91.875 43.717 17.454 1.00 74.05 1181 PRO B N 1
ATOM 4540 C CA . PRO B 2 277 ? 92.055 43.802 18.906 1.00 71.58 1181 PRO B CA 1
ATOM 4541 C C . PRO B 2 277 ? 90.878 44.463 19.630 1.00 69.32 1181 PRO B C 1
ATOM 4542 O O . PRO B 2 277 ? 90.404 45.520 19.215 1.00 69.00 1181 PRO B O 1
ATOM 4546 N N . VAL B 2 278 ? 90.417 43.825 20.708 1.00 67.49 1182 VAL B N 1
ATOM 4547 C CA . VAL B 2 278 ? 89.294 44.319 21.518 1.00 64.89 1182 VAL B CA 1
ATOM 4548 C C . VAL B 2 278 ? 89.487 44.124 23.009 1.00 63.70 1182 VAL B C 1
ATOM 4549 O O . VAL B 2 278 ? 90.054 43.128 23.451 1.00 62.79 1182 VAL B O 1
ATOM 4553 N N . GLU B 2 279 ? 88.982 45.077 23.779 1.00 62.60 1183 GLU B N 1
ATOM 4554 C CA . GLU B 2 279 ? 89.042 44.996 25.227 1.00 62.03 1183 GLU B CA 1
ATOM 4555 C C . GLU B 2 279 ? 87.592 44.791 25.677 1.00 59.91 1183 GLU B C 1
ATOM 4556 O O . GLU B 2 279 ? 86.693 45.523 25.251 1.00 59.68 1183 GLU B O 1
ATOM 4562 N N . LYS B 2 280 ? 87.369 43.790 26.523 1.00 57.25 1184 LYS B N 1
ATOM 4563 C CA . LYS B 2 280 ? 86.025 43.475 26.991 1.00 55.11 1184 LYS B CA 1
ATOM 4564 C C . LYS B 2 280 ? 85.796 43.570 28.496 1.00 53.06 1184 LYS B C 1
ATOM 4565 O O . LYS B 2 280 ? 86.654 43.199 29.300 1.00 51.77 1184 LYS B O 1
ATOM 4571 N N . CYS B 2 281 ? 84.611 44.052 28.862 1.00 51.69 1185 CYS B N 1
ATOM 4572 C CA . CYS B 2 281 ? 84.207 44.145 30.257 1.00 49.70 1185 CYS B CA 1
ATOM 4573 C C . CYS B 2 281 ? 84.276 42.714 30.804 1.00 49.56 1185 CYS B C 1
ATOM 4574 O O . CYS B 2 281 ? 83.751 41.780 30.197 1.00 50.48 1185 CYS B O 1
ATOM 4577 N N . PRO B 2 282 ? 84.924 42.520 31.958 1.00 48.57 1186 PRO B N 1
ATOM 4578 C CA . PRO B 2 282 ? 85.039 41.179 32.530 1.00 46.88 1186 PRO B CA 1
ATOM 4579 C C . PRO B 2 282 ? 83.717 40.607 33.005 1.00 47.35 1186 PRO B C 1
ATOM 4580 O O . PRO B 2 282 ? 83.600 39.400 33.240 1.00 47.73 1186 PRO B O 1
ATOM 4584 N N . LEU B 2 283 ? 82.721 41.477 33.131 1.00 45.87 1187 LEU B N 1
ATOM 4585 C CA . LEU B 2 283 ? 81.416 41.071 33.625 1.00 45.15 1187 LEU B CA 1
ATOM 4586 C C . LEU B 2 283 ? 80.330 40.944 32.563 1.00 46.60 1187 LEU B C 1
ATOM 4587 O O . LEU B 2 283 ? 79.701 39.888 32.440 1.00 45.96 1187 LEU B O 1
ATOM 4592 N N . SER B 2 284 ? 80.129 42.010 31.789 1.00 46.45 1188 SER B N 1
ATOM 4593 C CA . SER B 2 284 ? 79.079 42.036 30.782 1.00 47.27 1188 SER B CA 1
ATOM 4594 C C . SER B 2 284 ? 79.409 41.517 29.389 1.00 47.17 1188 SER B C 1
ATOM 4595 O O . SER B 2 284 ? 78.507 41.232 28.603 1.00 47.10 1188 SER B O 1
ATOM 4598 N N . GLY B 2 285 ? 80.685 41.385 29.069 1.00 46.38 1189 GLY B N 1
ATOM 4599 C CA . GLY B 2 285 ? 81.020 40.918 27.739 1.00 44.81 1189 GLY B CA 1
ATOM 4600 C C . GLY B 2 285 ? 81.037 42.088 26.773 1.00 45.05 1189 GLY B C 1
ATOM 4601 O O . GLY B 2 285 ? 81.362 41.932 25.595 1.00 45.02 1189 GLY B O 1
ATOM 4602 N N . ALA B 2 286 ? 80.682 43.269 27.272 1.00 45.46 1190 ALA B N 1
ATOM 4603 C CA . ALA B 2 286 ? 80.682 44.471 26.448 1.00 46.64 1190 ALA B CA 1
ATOM 4604 C C . ALA B 2 286 ? 82.064 44.640 25.803 1.00 48.65 1190 ALA B C 1
ATOM 4605 O O . ALA B 2 286 ? 83.099 44.341 26.416 1.00 48.24 1190 ALA B O 1
ATOM 4607 N N . CYS B 2 287 ? 82.077 45.114 24.559 1.00 50.21 1191 CYS B N 1
ATOM 4608 C CA . CYS B 2 287 ? 83.328 45.293 23.838 1.00 50.29 1191 CYS B CA 1
ATOM 4609 C C . CYS B 2 287 ? 83.765 46.743 23.680 1.00 51.30 1191 CYS B C 1
ATOM 4610 O O . CYS B 2 287 ? 82.941 47.664 23.600 1.00 49.23 1191 CYS B O 1
ATOM 4613 N N . TYR B 2 288 ? 85.082 46.930 23.661 1.00 52.19 1192 TYR B N 1
ATOM 4614 C CA . TYR B 2 288 ? 85.670 48.249 23.500 1.00 54.95 1192 TYR B CA 1
ATOM 4615 C C . TYR B 2 288 ? 86.943 48.164 22.675 1.00 56.85 1192 TYR B C 1
ATOM 4616 O O . TYR B 2 288 ? 87.612 47.125 22.642 1.00 56.37 1192 TYR B O 1
ATOM 4625 N N . SER B 2 289 ? 87.262 49.255 21.989 1.00 59.13 1193 SER B N 1
ATOM 4626 C CA . SER B 2 289 ? 88.479 49.309 21.194 1.00 61.17 1193 SER B CA 1
ATOM 4627 C C . SER B 2 289 ? 89.611 49.452 22.210 1.00 62.14 1193 SER B C 1
ATOM 4628 O O . SER B 2 289 ? 89.439 50.087 23.254 1.00 62.89 1193 SER B O 1
ATOM 4631 N N . PRO B 2 290 ? 90.779 48.853 21.928 1.00 62.69 1194 PRO B N 1
ATOM 4632 C CA . PRO B 2 290 ? 91.929 48.916 22.839 1.00 61.95 1194 PRO B CA 1
ATOM 4633 C C . PRO B 2 290 ? 92.171 50.227 23.595 1.00 61.20 1194 PRO B C 1
ATOM 4634 O O . PRO B 2 290 ? 92.652 50.205 24.728 1.00 59.10 1194 PRO B O 1
ATOM 4638 N N . GLU B 2 291 ? 91.834 51.362 22.992 1.00 60.91 1195 GLU B N 1
ATOM 4639 C CA . GLU B 2 291 ? 92.041 52.639 23.672 1.00 62.43 1195 GLU B CA 1
ATOM 4640 C C . GLU B 2 291 ? 91.490 52.637 25.097 1.00 61.12 1195 GLU B C 1
ATOM 4641 O O . GLU B 2 291 ? 92.178 53.005 26.048 1.00 61.28 1195 GLU B O 1
ATOM 4647 N N . PHE B 2 292 ? 90.240 52.213 25.232 1.00 59.48 1196 PHE B N 1
ATOM 4648 C CA . PHE B 2 292 ? 89.554 52.215 26.516 1.00 57.58 1196 PHE B CA 1
ATOM 4649 C C . PHE B 2 292 ? 89.973 51.223 27.605 1.00 56.54 1196 PHE B C 1
ATOM 4650 O O . PHE B 2 292 ? 89.379 51.225 28.685 1.00 57.19 1196 PHE B O 1
ATOM 4658 N N . LYS B 2 293 ? 90.976 50.386 27.357 1.00 55.09 1197 LYS B N 1
ATOM 4659 C CA . LYS B 2 293 ? 91.385 49.438 28.393 1.00 55.01 1197 LYS B CA 1
ATOM 4660 C C . LYS B 2 293 ? 91.724 50.181 29.684 1.00 54.35 1197 LYS B C 1
ATOM 4661 O O . LYS B 2 293 ? 92.368 51.230 29.656 1.00 53.73 1197 LYS B O 1
ATOM 4667 N N . GLY B 2 294 ? 91.265 49.644 30.811 1.00 52.65 1198 GLY B N 1
ATOM 4668 C CA . GLY B 2 294 ? 91.535 50.275 32.089 1.00 51.31 1198 GLY B CA 1
ATOM 4669 C C . GLY B 2 294 ? 90.481 51.269 32.546 1.00 51.50 1198 GLY B C 1
ATOM 4670 O O . GLY B 2 294 ? 90.503 51.722 33.694 1.00 49.37 1198 GLY B O 1
ATOM 4671 N N . GLN B 2 295 ? 89.553 51.621 31.663 1.00 52.43 1199 GLN B N 1
ATOM 4672 C CA . GLN B 2 295 ? 88.506 52.567 32.036 1.00 53.30 1199 GLN B CA 1
ATOM 4673 C C . GLN B 2 295 ? 87.239 51.902 32.578 1.00 52.50 1199 GLN B C 1
ATOM 4674 O O . GLN B 2 295 ? 87.036 50.692 32.430 1.00 51.93 1199 GLN B O 1
ATOM 4680 N N . ILE B 2 296 ? 86.398 52.700 33.227 1.00 51.84 1200 ILE B N 1
ATOM 4681 C CA . ILE B 2 296 ? 85.153 52.189 33.786 1.00 51.40 1200 ILE B CA 1
ATOM 4682 C C . ILE B 2 296 ? 84.159 51.947 32.660 1.00 51.71 1200 ILE B C 1
ATOM 4683 O O . ILE B 2 296 ? 83.835 52.861 31.902 1.00 51.92 1200 ILE B O 1
ATOM 4688 N N . CYS B 2 297 ? 83.693 50.706 32.552 1.00 52.28 1201 CYS B N 1
ATOM 4689 C CA . CYS B 2 297 ? 82.729 50.314 31.527 1.00 51.98 1201 CYS B CA 1
ATOM 4690 C C . CYS B 2 297 ? 81.489 51.216 31.512 1.00 52.18 1201 CYS B C 1
ATOM 4691 O O . CYS B 2 297 ? 80.939 51.563 32.559 1.00 49.88 1201 CYS B O 1
ATOM 4694 N N . LYS B 2 298 ? 81.058 51.597 30.313 1.00 53.11 1202 LYS B N 1
ATOM 4695 C CA . LYS B 2 298 ? 79.888 52.450 30.165 1.00 54.68 1202 LYS B CA 1
ATOM 4696 C C . LYS B 2 298 ? 78.590 51.632 30.319 1.00 52.75 1202 LYS B C 1
ATOM 4697 O O . LYS B 2 298 ? 77.559 52.158 30.748 1.00 51.38 1202 LYS B O 1
ATOM 4703 N N . VAL B 2 299 ? 78.654 50.346 29.984 1.00 48.99 1203 VAL B N 1
ATOM 4704 C CA . VAL B 2 299 ? 77.496 49.465 30.096 1.00 47.11 1203 VAL B CA 1
ATOM 4705 C C . VAL B 2 299 ? 77.218 49.082 31.543 1.00 46.85 1203 VAL B C 1
ATOM 4706 O O . VAL B 2 299 ? 76.109 49.247 32.056 1.00 46.67 1203 VAL B O 1
ATOM 4710 N N . THR B 2 300 ? 78.245 48.553 32.188 1.00 46.64 1204 THR B N 1
ATOM 4711 C CA . THR B 2 300 ? 78.160 48.108 33.564 1.00 45.25 1204 THR B CA 1
ATOM 4712 C C . THR B 2 300 ? 78.129 49.234 34.578 1.00 44.01 1204 THR B C 1
ATOM 4713 O O . THR B 2 300 ? 77.431 49.136 35.592 1.00 42.84 1204 THR B O 1
ATOM 4717 N N . THR B 2 301 ? 78.895 50.290 34.315 1.00 42.18 1205 THR B N 1
ATOM 4718 C CA . THR B 2 301 ? 78.929 51.449 35.205 1.00 40.94 1205 THR B CA 1
ATOM 4719 C C . THR B 2 301 ? 79.768 51.226 36.484 1.00 39.68 1205 THR B C 1
ATOM 4720 O O . THR B 2 301 ? 79.957 52.152 37.273 1.00 37.56 1205 THR B O 1
ATOM 4724 N N . VAL B 2 302 ? 80.281 50.010 36.674 1.00 39.23 1206 VAL B N 1
ATOM 4725 C CA . VAL B 2 302 ? 81.051 49.675 37.884 1.00 40.31 1206 VAL B CA 1
ATOM 4726 C C . VAL B 2 302 ? 82.279 48.811 37.609 1.00 41.48 1206 VAL B C 1
ATOM 4727 O O . VAL B 2 302 ? 83.096 48.556 38.497 1.00 41.66 1206 VAL B O 1
ATOM 4731 N N . THR B 2 303 ? 82.391 48.364 36.374 1.00 43.48 1207 THR B N 1
ATOM 4732 C CA . THR B 2 303 ? 83.442 47.461 35.967 1.00 46.66 1207 THR B CA 1
ATOM 4733 C C . THR B 2 303 ? 84.654 48.094 35.243 1.00 49.44 1207 THR B C 1
ATOM 4734 O O . THR B 2 303 ? 84.550 49.192 34.679 1.00 49.74 1207 THR B O 1
ATOM 4738 N N . GLU B 2 304 ? 85.805 47.410 35.279 1.00 51.32 1208 GLU B N 1
ATOM 4739 C CA . GLU B 2 304 ? 87.026 47.903 34.612 1.00 53.15 1208 GLU B CA 1
ATOM 4740 C C . GLU B 2 304 ? 87.338 47.113 33.340 1.00 54.03 1208 GLU B C 1
ATOM 4741 O O . GLU B 2 304 ? 87.702 45.931 33.385 1.00 53.01 1208 GLU B O 1
ATOM 4747 N N . ILE B 2 305 ? 87.222 47.810 32.215 1.00 54.52 1209 ILE B N 1
ATOM 4748 C CA . ILE B 2 305 ? 87.405 47.257 30.881 1.00 54.50 1209 ILE B CA 1
ATOM 4749 C C . ILE B 2 305 ? 88.533 46.275 30.583 1.00 56.05 1209 ILE B C 1
ATOM 4750 O O . ILE B 2 305 ? 88.308 45.263 29.924 1.00 57.01 1209 ILE B O 1
ATOM 4755 N N . GLY B 2 306 ? 89.742 46.542 31.044 1.00 56.93 1210 GLY B N 1
ATOM 4756 C CA . GLY B 2 306 ? 90.807 45.604 30.737 1.00 59.46 1210 GLY B CA 1
ATOM 4757 C C . GLY B 2 306 ? 90.882 44.396 31.655 1.00 60.37 1210 GLY B C 1
ATOM 4758 O O . GLY B 2 306 ? 91.136 43.273 31.214 1.00 60.71 1210 GLY B O 1
ATOM 4759 N N . LYS B 2 307 ? 90.650 44.653 32.938 1.00 60.50 1211 LYS B N 1
ATOM 4760 C CA . LYS B 2 307 ? 90.705 43.673 34.020 1.00 59.69 1211 LYS B CA 1
ATOM 4761 C C . LYS B 2 307 ? 90.593 42.175 33.758 1.00 58.92 1211 LYS B C 1
ATOM 4762 O O . LYS B 2 307 ? 89.649 41.692 33.148 1.00 58.48 1211 LYS B O 1
ATOM 4768 N N . ASP B 2 308 ? 91.588 41.453 34.253 1.00 58.90 1212 ASP B N 1
ATOM 4769 C CA . ASP B 2 308 ? 91.644 40.000 34.171 1.00 59.83 1212 ASP B CA 1
ATOM 4770 C C . ASP B 2 308 ? 90.878 39.540 35.406 1.00 58.67 1212 ASP B C 1
ATOM 4771 O O . ASP B 2 308 ? 91.055 40.107 36.485 1.00 58.01 1212 ASP B O 1
ATOM 4776 N N . VAL B 2 309 ? 90.037 38.520 35.272 1.00 57.68 1213 VAL B N 1
ATOM 4777 C CA . VAL B 2 309 ? 89.269 38.064 36.428 1.00 56.48 1213 VAL B CA 1
ATOM 4778 C C . VAL B 2 309 ? 89.084 36.560 36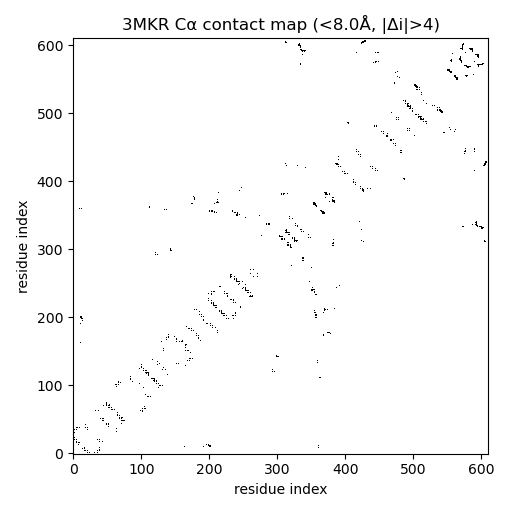.518 1.00 56.84 1213 VAL B C 1
ATOM 4779 O O . VAL B 2 309 ? 89.309 35.828 35.555 1.00 57.55 1213 VAL B O 1
ATOM 4783 N N . ILE B 2 310 ? 88.663 36.115 37.697 1.00 57.32 1214 ILE B N 1
ATOM 4784 C CA . ILE B 2 310 ? 88.415 34.705 37.971 1.00 56.81 1214 ILE B CA 1
ATOM 4785 C C . ILE B 2 310 ? 87.164 34.253 37.238 1.00 56.38 1214 ILE B C 1
ATOM 4786 O O . ILE B 2 310 ? 87.073 33.109 36.794 1.00 57.05 1214 ILE B O 1
ATOM 4791 N N . GLY B 2 311 ? 86.203 35.166 37.124 1.00 54.87 1215 GLY B N 1
ATOM 4792 C CA . GLY B 2 311 ? 84.945 34.863 36.470 1.00 52.58 1215 GLY B CA 1
ATOM 4793 C C . GLY B 2 311 ? 83.791 34.859 37.464 1.00 52.14 1215 GLY B C 1
ATOM 4794 O O . GLY B 2 311 ? 83.993 34.633 38.662 1.00 52.10 1215 GLY B O 1
ATOM 4795 N N . LEU B 2 312 ? 82.580 35.110 36.970 1.00 50.41 1216 LEU B N 1
ATOM 4796 C CA . LEU B 2 312 ? 81.392 35.130 37.812 1.00 48.20 1216 LEU B CA 1
ATOM 4797 C C . LEU B 2 312 ? 81.289 33.871 38.669 1.00 48.06 1216 LEU B C 1
ATOM 4798 O O . LEU B 2 312 ? 81.465 32.753 38.181 1.00 47.52 1216 LEU B O 1
ATOM 4803 N N . ARG B 2 313 ? 81.008 34.065 39.952 1.00 48.24 1217 ARG B N 1
ATOM 4804 C CA . ARG B 2 313 ? 80.854 32.963 40.890 1.00 48.59 1217 ARG B CA 1
ATOM 4805 C C . ARG B 2 313 ? 79.530 33.137 41.615 1.00 48.55 1217 ARG B C 1
ATOM 4806 O O . ARG B 2 313 ? 79.390 34.027 42.455 1.00 48.87 1217 ARG B O 1
ATOM 4814 N N . ILE B 2 314 ? 78.558 32.291 41.282 1.00 47.75 1218 ILE B N 1
ATOM 4815 C CA . ILE B 2 314 ? 77.238 32.370 41.896 1.00 46.35 1218 ILE B CA 1
ATOM 4816 C C . ILE B 2 314 ? 76.714 31.007 42.328 1.00 46.33 1218 ILE B C 1
ATOM 4817 O O . ILE B 2 314 ? 75.525 30.839 42.572 1.00 46.11 1218 ILE B O 1
ATOM 4822 N N . SER B 2 315 ? 77.604 30.034 42.428 1.00 47.08 1219 SER B N 1
ATOM 4823 C CA . SER B 2 315 ? 77.205 28.697 42.831 1.00 47.05 1219 SER B CA 1
ATOM 4824 C C . SER B 2 315 ? 78.381 27.964 43.429 1.00 48.69 1219 SER B C 1
ATOM 4825 O O . SER B 2 315 ? 79.500 28.062 42.929 1.00 48.96 1219 SER B O 1
ATOM 4828 N N . PRO B 2 316 ? 78.145 27.214 44.514 1.00 50.08 1220 PRO B N 1
ATOM 4829 C CA . PRO B 2 316 ? 79.231 26.466 45.150 1.00 51.56 1220 PRO B CA 1
ATOM 4830 C C . PRO B 2 316 ? 79.817 25.463 44.154 1.00 53.17 1220 PRO B C 1
ATOM 4831 O O . PRO B 2 316 ? 80.996 25.116 44.224 1.00 53.88 1220 PRO B O 1
ATOM 4835 N N . LEU B 2 317 ? 78.982 25.017 43.219 1.00 54.77 1221 LEU B N 1
ATOM 4836 C CA . LEU B 2 317 ? 79.401 24.078 42.185 1.00 57.30 1221 LEU B CA 1
ATOM 4837 C C . LEU B 2 317 ? 80.673 24.546 41.505 1.00 59.03 1221 LEU B C 1
ATOM 4838 O O . LEU B 2 317 ? 81.517 23.738 41.117 1.00 60.80 1221 LEU B O 1
ATOM 4843 N N . GLN B 2 318 ? 80.794 25.860 41.354 1.00 60.12 1222 GLN B N 1
ATOM 4844 C CA . GLN B 2 318 ? 81.939 26.463 40.689 1.00 60.62 1222 GLN B CA 1
ATOM 4845 C C . GLN B 2 318 ? 83.263 26.377 41.448 1.00 62.82 1222 GLN B C 1
ATOM 4846 O O . GLN B 2 318 ? 84.284 26.878 40.970 1.00 63.52 1222 GLN B O 1
ATOM 4852 N N . PHE B 2 319 ? 83.252 25.748 42.621 1.00 64.21 1223 PHE B N 1
ATOM 4853 C CA . PHE B 2 319 ? 84.482 25.584 43.399 1.00 67.38 1223 PHE B CA 1
ATOM 4854 C C . PHE B 2 319 ? 84.779 24.089 43.592 1.00 71.16 1223 PHE B C 1
ATOM 4855 O O . PHE B 2 319 ? 84.530 23.521 44.659 1.00 71.63 1223 PHE B O 1
ATOM 4863 N N . ARG B 2 320 ? 85.306 23.468 42.536 1.00 75.80 1224 ARG B N 1
ATOM 4864 C CA . ARG B 2 320 ? 85.657 22.046 42.527 1.00 80.44 1224 ARG B CA 1
ATOM 4865 C C . ARG B 2 320 ? 86.851 21.742 43.436 1.00 81.79 1224 ARG B C 1
ATOM 4866 O O . ARG B 2 320 ? 87.995 21.749 42.916 1.00 82.92 1224 ARG B O 1
#

B-factor: mean 52.44, std 12.91, range [26.58, 96.43]

Foldseek 3Di:
DQLQQLVLCVVLANLVSNLVVLVVDDQPDPVSVLVSVLSNLVSCVSVVVLVVLLVPQDPVHDVLSVLSNLLSCCSVPVVCLVVSLVVLVCPVVVDPDAASPSNLQSSLVSCVVVVNLVVSLVSLVSYDDLVSLLVNLVSCVVVVNLVVNVVSLVVSCVVDVPRLSSLQSQLSSLLSVADPSLVSNLVSLVVSCVVPNLHLSSLLSNLSSCVSPPNLVVNVVSLVVSCVVPQQPVSSLVSQLVSCVSVVHDNVRSVVSLVSNCVSPVDDPVVVVVVVVVVVVVVVCVVPDDD/DPDDDDDDDDDPLVLQVVADLQLLQNLLSVNVVSSVVSCCFAFNFDACPVVVVVSVVSNVVQWDWDADDPPDDTDIHGDFCPVVPCDSRNGHGNFDDAPVNLVVLLVVLVVCVLVPVLVVSLVSLLVSLVCLSNAADEDPVSVVVSLVSLQQSLLSNLLSVLVVVLVVQDDDDLVSLLVSLQLLVLSCPRDHDLSNNLVSLLVSLVSQVVQVQLQVSLVSLVVNVVSPDDPVSVVVSVVSNVVSVVPNHGDDDHQDDPPFDFAAASPPGHTDTDPHDWWARSRRRHIHHVVQAQHQDPSNNGTGGRDDHSHRDNYPVVPD

GO terms:
  GO:0005515 protein binding (F, IPI)
  GO:0030126 COPI vesicle coat (C, IDA)
  GO:0006891 intra-Golgi vesicle-mediated transport (P, IDA)
  GO:0006890 retrograde vesicle-mediated transport, Golgi to endoplasmic reticulum (P, TAS)

Organism: Bos taurus (NCBI:txid9913)